Protein AF-0000000084531678 (afdb_homodimer)

Organism: Streptomyces rubellomurinus (strain ATCC 31215) (NCBI:txid359131)

Nearest PDB structures (foldseek):
  2qe9-assembly1_B  TM=6.068E-01  e=5.370E-01  Bacillus subtilis
  3gor-assembly2_D  TM=6.620E-01  e=1.253E+00  Geobacillus stearothermophilus
  2rd9-assembly1_A  TM=4.448E-01  e=2.082E-01  Halalkalibacterium halodurans C-125
  5wk0-assembly1_A-2  TM=5.659E-01  e=2.279E+00  Staphylococcus sp. HMSC055H04
  2qe9-assembly1_B  TM=6.061E-01  e=5.201E-01  Bacillus subtilis

Solvent-accessible surface area (backbone atoms only — not comparable to full-atom values): 22440 Å² total; per-residue (Å²): 110,55,69,40,55,50,34,30,54,55,51,49,53,48,46,48,57,54,52,63,33,68,51,47,53,76,38,33,88,36,73,34,66,46,85,95,29,31,35,32,19,47,50,16,44,46,43,41,52,57,53,50,53,58,51,39,70,73,44,78,74,59,84,51,55,68,46,57,66,68,55,50,59,74,66,40,74,62,70,89,48,58,74,82,35,67,65,47,44,49,49,46,52,48,4,37,59,60,25,66,78,33,53,69,53,39,37,50,53,48,51,52,48,51,57,53,44,59,60,52,50,57,74,50,62,54,71,40,52,32,56,62,90,88,52,69,90,48,22,24,28,38,35,52,46,34,45,53,33,40,35,50,45,56,55,47,39,38,36,51,20,58,45,50,74,47,78,56,73,80,68,56,69,70,41,42,52,55,36,51,47,51,33,49,54,41,14,27,72,75,61,33,60,66,43,46,48,22,34,27,45,31,62,93,67,30,58,97,63,48,44,42,93,109,54,70,40,55,51,33,29,54,54,50,50,52,50,46,48,55,54,52,61,34,68,52,48,54,74,38,33,87,36,73,33,67,46,87,94,28,32,35,31,19,46,51,16,43,47,42,42,50,56,54,49,54,59,51,40,70,73,44,79,74,61,82,50,56,68,49,55,65,69,55,49,60,74,67,40,73,62,69,90,46,57,74,82,35,68,66,47,45,49,49,46,52,48,4,36,60,61,25,66,77,34,53,68,52,39,38,49,53,46,51,52,48,51,58,53,43,59,60,53,51,56,74,50,62,54,71,41,51,33,55,62,89,89,52,72,90,49,23,25,28,38,35,51,47,34,46,53,31,38,36,49,43,56,57,46,41,40,36,51,21,57,44,50,73,46,78,55,73,80,67,56,70,71,39,44,51,54,35,51,47,52,33,49,55,41,14,28,73,73,60,33,61,67,43,46,48,23,34,27,46,32,61,94,68,30,58,97,63,50,43,40,94

pLDDT: mean 96.35, std 3.66, range [78.62, 98.94]

Sequence (426 aa):
MTRAQEDFLAVARTAEQLLRRPEVAAAWQRPSALAEFSVAGLAGHLAYQVLSVTQVLAGPVPEEETVPLLGHYQRSKWLGAPLDADINVRLREGGEEIAAEGPAALAEEFGAAIAELTGALAAQDGGRPVRLPFWGAWSLTLDDFLTTRTMELAVHSDDLAVSVDVPTPELPPEATDAVVGLLARLAVWRHGPVNVLRALSRAERAPGSIAAIMTRAQEDFLAVARTAEQLLRRPEVAAAWQRPSALAEFSVAGLAGHLAYQVLSVTQVLAGPVPEEETVPLLGHYQRSKWLGAPLDADINVRLREGGEEIAAEGPAALAEEFGAAIAELTGALAAQDGGRPVRLPFWGAWSLTLDDFLTTRTMELAVHSDDLAVSVDVPTPELPPEATDAVVGLLARLAVWRHGPVNVLRALSRAERAPGSIAAI

Secondary structure (DSSP, 8-state):
--HHHHHHHHHHHHHHHHHT-HHHHHTTTSB-SSTT-BHHHHHHHHHHHHHHHHHHHHSPPP-SPBPPHHHHHHH-SSTT--TTSHHHHHHHHHHHHHTTT-HHHHHHHHHHHHHHHHHHHHTS-TT-EE--TTS-S-BEEHHHHHHHHHHHHHHHHHHHHHHTT-PPPPPPHHHHHHHHHHHHHHHHHHH-HHHHHHHHH-GGG--S-----/--HHHHHHHHHHHHHHHHHT-HHHHHTTTSB-SSTT-BHHHHHHHHHHHHHHHHHHHHSPPP-SPBPPHHHHHHH-TTTT--TTSHHHHHHHHHHHHHTTT-HHHHHHHHHHHHHHHHHHHHTS-TT-EE--TTS-S-BEEHHHHHHHHHHHHHHHHHHHHHHTT-PPPPPPHHHHHHHHHHHHHHHHHHH-HHHHHHHHH-GGG--S-----

Foldseek 3Di:
DDLLLVQLLQLLVLLLVLLPDVLLQVQCQPCFLPPPAGSQLLNLLLLCLLVVLVVFLPDDQADFAADDLVVQVVQDPVFPDDCPDPVNVVSSVSSCVSSVVGSVVNSVVSVVSSVVSVVVVVPDDQQGWTDDPPGPRYTHRNSSSSLVSLLSSQVSLCRSCVRSVHDRGDRDPSNCCSNVVVQLVLLCVVPNPVLSVCVVPPVPPHDPDSGND/DDLLLVQLLQLLVLLLVLLPDVLLQVQCQPCFLPPPAGSQLLNLLLLCLLVVLVVFLPDDQDDFAADDLVVQVVQDPVFPDDCPPPVNVVSSVSSNVSSVVGSVVSSVVSVVSSVVSVVVVVPDDQQGWTDDPVGPRYTHRNSSSSLVSLLSSQVSLCRSCVRSVHDRGDRDPSNCCSNVVVQLVLLCVVVNPVLSVCVVPPVPPHDPDSGND

InterPro domains:
  IPR024344 Mycothiol-dependent maleylpyruvate isomerase, metal-binding domain [PF11716] (13-161)
  IPR034660 DinB/YfiT-like putative metalloenzymes [G3DSA:1.20.120.450] (2-165)
  IPR034660 DinB/YfiT-like putative metalloenzymes [SSF109854] (25-167)

Radius of gyration: 24.23 Å; Cα contacts (8 Å, |Δi|>4): 683; chains: 2; bounding box: 44×66×56 Å

Structure (mmCIF, N/CA/C/O backbone):
data_AF-0000000084531678-model_v1
#
loop_
_entity.id
_entity.type
_entity.pdbx_description
1 polymer 'Mycothiol-dependent maleylpyruvate isomerase metal-binding domain-containing protein'
#
loop_
_atom_site.group_PDB
_atom_site.id
_atom_site.type_symbol
_atom_site.label_atom_id
_atom_site.label_alt_id
_atom_site.label_comp_id
_atom_site.label_asym_id
_atom_site.label_entity_id
_atom_site.label_seq_id
_atom_site.pdbx_PDB_ins_code
_atom_site.Cartn_x
_atom_site.Cartn_y
_atom_site.Cartn_z
_atom_site.occupancy
_atom_site.B_iso_or_equiv
_atom_site.auth_seq_id
_atom_site.auth_comp_id
_atom_site.auth_asym_id
_atom_site.auth_atom_id
_atom_site.pdbx_PDB_model_num
ATOM 1 N N . MET A 1 1 ? -20.141 15.477 -0.142 1 93.69 1 MET A N 1
ATOM 2 C CA . MET A 1 1 ? -18.688 15.547 0.002 1 93.69 1 MET A CA 1
ATOM 3 C C . MET A 1 1 ? -18.016 14.336 -0.643 1 93.69 1 MET A C 1
ATOM 5 O O . MET A 1 1 ? -18.578 13.242 -0.645 1 93.69 1 MET A O 1
ATOM 9 N N . THR A 1 2 ? -16.875 14.625 -1.235 1 96.69 2 THR A N 1
ATOM 10 C CA . THR A 1 2 ? -16.094 13.539 -1.79 1 96.69 2 THR A CA 1
ATOM 11 C C . THR A 1 2 ? -15.469 12.695 -0.675 1 96.69 2 THR A C 1
ATOM 13 O O . THR A 1 2 ? -15.477 13.094 0.489 1 96.69 2 THR A O 1
ATOM 16 N N . ARG A 1 3 ? -14.992 11.492 -0.963 1 96.69 3 ARG A N 1
ATOM 17 C CA . ARG A 1 3 ? -14.312 10.633 0.002 1 96.69 3 ARG A CA 1
ATOM 18 C C . ARG A 1 3 ? -13.078 11.312 0.574 1 96.69 3 ARG A C 1
ATOM 20 O O . ARG A 1 3 ? -12.797 11.203 1.77 1 96.69 3 ARG A O 1
ATOM 27 N N . ALA A 1 4 ? -12.305 12.016 -0.257 1 98.31 4 ALA A N 1
ATOM 28 C CA . ALA A 1 4 ? -11.109 12.719 0.194 1 98.31 4 ALA A CA 1
ATOM 29 C C . ALA A 1 4 ? -11.453 13.781 1.231 1 98.31 4 ALA A C 1
ATOM 31 O O . ALA A 1 4 ? -10.734 13.945 2.225 1 98.31 4 ALA A O 1
ATOM 32 N N . GLN A 1 5 ? -12.539 14.461 0.984 1 98.56 5 GLN A N 1
ATOM 33 C CA . GLN A 1 5 ? -12.992 15.5 1.905 1 98.56 5 GLN A CA 1
ATOM 34 C C . GLN A 1 5 ? -13.43 14.898 3.238 1 98.56 5 GLN A C 1
ATOM 36 O O . GLN A 1 5 ? -13.07 15.406 4.301 1 98.56 5 GLN A O 1
ATOM 41 N N . GLU A 1 6 ? -14.133 13.805 3.15 1 98 6 GLU A N 1
ATOM 42 C CA . GLU A 1 6 ? -14.594 13.117 4.352 1 98 6 GLU A CA 1
ATOM 43 C C . GLU A 1 6 ? -13.43 12.562 5.16 1 98 6 GLU A C 1
ATOM 45 O O . GLU A 1 6 ? -13.391 12.695 6.383 1 98 6 GLU A O 1
ATOM 50 N N . ASP A 1 7 ? -12.5 11.945 4.473 1 98.5 7 ASP A N 1
ATOM 51 C CA . ASP A 1 7 ? -11.32 11.383 5.129 1 98.5 7 ASP A CA 1
ATOM 52 C C . ASP A 1 7 ? -10.516 12.469 5.836 1 98.5 7 ASP A C 1
ATOM 54 O O . ASP A 1 7 ? -10.07 12.281 6.973 1 98.5 7 ASP A O 1
ATOM 58 N N . PHE A 1 8 ? -10.328 13.555 5.141 1 98.81 8 PHE A N 1
ATOM 59 C CA . PHE A 1 8 ? -9.555 14.664 5.688 1 98.81 8 PHE A CA 1
ATOM 60 C C . PHE A 1 8 ? -10.172 15.18 6.98 1 98.81 8 PHE A C 1
ATOM 62 O O . PHE A 1 8 ? -9.492 15.305 7.996 1 98.81 8 PHE A O 1
ATOM 69 N N . LEU A 1 9 ? -11.469 15.406 6.953 1 98.69 9 LEU A N 1
ATOM 70 C CA . LEU A 1 9 ? -12.148 15.945 8.125 1 98.69 9 LEU A CA 1
ATOM 71 C C . LEU A 1 9 ? -12.133 14.945 9.273 1 98.69 9 LEU A C 1
ATOM 73 O O . LEU A 1 9 ? -11.938 15.328 10.43 1 98.69 9 LEU A O 1
ATOM 77 N N . ALA A 1 10 ? -12.312 13.703 8.969 1 98.38 10 ALA A N 1
ATOM 78 C CA . ALA A 1 10 ? -12.305 12.672 10.008 1 98.38 10 ALA A CA 1
ATOM 79 C C . ALA A 1 10 ? -10.945 12.594 10.688 1 98.38 10 ALA A C 1
ATOM 81 O O . ALA A 1 10 ? -10.859 12.531 11.914 1 98.38 10 ALA A O 1
ATOM 82 N N . VAL A 1 11 ? -9.875 12.609 9.922 1 98.69 11 VAL A N 1
ATOM 83 C CA . VAL A 1 11 ? -8.531 12.5 10.469 1 98.69 11 VAL A CA 1
ATOM 84 C C . VAL A 1 11 ? -8.172 13.789 11.211 1 98.69 11 VAL A C 1
ATOM 86 O O . VAL A 1 11 ? -7.504 13.742 12.25 1 98.69 11 VAL A O 1
ATOM 89 N N . ALA A 1 12 ? -8.602 14.922 10.68 1 98.81 12 ALA A N 1
ATOM 90 C CA . ALA A 1 12 ? -8.375 16.203 11.359 1 98.81 12 ALA A CA 1
ATOM 91 C C . ALA A 1 12 ? -8.992 16.188 12.758 1 98.81 12 ALA A C 1
ATOM 93 O O . ALA A 1 12 ? -8.398 16.688 13.711 1 98.81 12 ALA A O 1
ATOM 94 N N . ARG A 1 13 ? -10.156 15.641 12.891 1 98.19 13 ARG A N 1
ATOM 95 C CA . ARG A 1 13 ? -10.836 15.594 14.188 1 98.19 13 ARG A CA 1
ATOM 96 C C . ARG A 1 13 ? -10.07 14.719 15.172 1 98.19 13 ARG A C 1
ATOM 98 O O . ARG A 1 13 ? -10 15.031 16.359 1 98.19 13 ARG A O 1
ATOM 105 N N . THR A 1 14 ? -9.523 13.617 14.695 1 98.06 14 THR A N 1
ATOM 106 C CA . THR A 1 14 ? -8.703 12.781 15.555 1 98.06 14 THR A CA 1
ATOM 107 C C . THR A 1 14 ? -7.441 13.531 15.992 1 98.06 14 THR A C 1
ATOM 109 O O . THR A 1 14 ? -7.016 13.422 17.141 1 98.06 14 THR A O 1
ATOM 112 N N . ALA A 1 15 ? -6.859 14.281 15.086 1 98.56 15 ALA A N 1
ATOM 113 C CA . ALA A 1 15 ? -5.68 15.086 15.406 1 98.56 15 ALA A CA 1
ATOM 114 C C . ALA A 1 15 ? -6.008 16.172 16.422 1 98.56 15 ALA A C 1
ATOM 116 O O . ALA A 1 15 ? -5.188 16.5 17.281 1 98.56 15 ALA A O 1
ATOM 117 N N . GLU A 1 16 ? -7.211 16.719 16.297 1 98.5 16 GLU A N 1
ATOM 118 C CA . GLU A 1 16 ? -7.641 17.734 17.25 1 98.5 16 GLU A CA 1
ATOM 119 C C . GLU A 1 16 ? -7.652 17.188 18.672 1 98.5 16 GLU A C 1
ATOM 121 O O . GLU A 1 16 ? -7.176 17.844 19.594 1 98.5 16 GLU A O 1
ATOM 126 N N . GLN A 1 17 ? -8.203 16.031 18.781 1 98.31 17 GLN A N 1
ATOM 127 C CA . GLN A 1 17 ? -8.25 15.391 20.094 1 98.31 17 GLN A CA 1
ATOM 128 C C . GLN A 1 17 ? -6.852 15.188 20.656 1 98.31 17 GLN A C 1
ATOM 130 O O . GLN A 1 17 ? -6.621 15.383 21.844 1 98.31 17 GLN A O 1
ATOM 135 N N . LEU A 1 18 ? -5.957 14.82 19.828 1 98.69 18 LEU A N 1
ATOM 136 C CA . LEU A 1 18 ? -4.57 14.617 20.234 1 98.69 18 LEU A CA 1
ATOM 137 C C . LEU A 1 18 ? -3.945 15.93 20.703 1 98.69 18 LEU A C 1
ATOM 139 O O . LEU A 1 18 ? -3.287 15.969 21.734 1 98.69 18 LEU A O 1
ATOM 143 N N . LEU A 1 19 ? -4.168 17.031 19.969 1 98.69 19 LEU A N 1
ATOM 144 C CA . LEU A 1 19 ? -3.609 18.344 20.297 1 98.69 19 LEU A CA 1
ATOM 145 C C . LEU A 1 19 ? -4.109 18.812 21.656 1 98.69 19 LEU A C 1
ATOM 147 O O . LEU A 1 19 ? -3.41 19.547 22.359 1 98.69 19 LEU A O 1
ATOM 151 N N . ARG A 1 20 ? -5.262 18.328 22.047 1 98.5 20 ARG A N 1
ATOM 152 C CA . ARG A 1 20 ? -5.902 18.812 23.266 1 98.5 20 ARG A CA 1
ATOM 153 C C . ARG A 1 20 ? -5.492 17.969 24.469 1 98.5 20 ARG A C 1
ATOM 155 O O . ARG A 1 20 ? -5.863 18.266 25.609 1 98.5 20 ARG A O 1
ATOM 162 N N . ARG A 1 21 ? -4.758 16.906 24.234 1 98.44 21 ARG A N 1
ATOM 163 C CA . ARG A 1 21 ? -4.332 16.047 25.328 1 98.44 21 ARG A CA 1
ATOM 164 C C . ARG A 1 21 ? -3.445 16.828 26.312 1 98.44 21 ARG A C 1
ATOM 166 O O . ARG A 1 21 ? -2.555 17.562 25.891 1 98.44 21 ARG A O 1
ATOM 173 N N . PRO A 1 22 ? -3.635 16.609 27.656 1 98.56 22 PRO A N 1
ATOM 174 C CA . PRO A 1 22 ? -2.807 17.312 28.656 1 98.56 22 PRO A CA 1
ATOM 175 C C . PRO A 1 22 ? -1.33 16.938 28.547 1 98.56 22 PRO A C 1
ATOM 177 O O . PRO A 1 22 ? -0.46 17.75 28.859 1 98.56 22 PRO A O 1
ATOM 180 N N . GLU A 1 23 ? -1.035 15.727 28.047 1 98.81 23 GLU A N 1
ATOM 181 C CA . GLU A 1 23 ? 0.342 15.273 27.891 1 98.81 23 GLU A CA 1
ATOM 182 C C . GLU A 1 23 ? 1.092 16.125 26.875 1 98.81 23 GLU A C 1
ATOM 184 O O . GLU A 1 23 ? 2.293 16.359 27.016 1 98.81 23 GLU A O 1
ATOM 189 N N . VAL A 1 24 ? 0.383 16.594 25.828 1 98.88 24 VAL A N 1
ATOM 190 C CA . VAL A 1 24 ? 0.998 17.453 24.812 1 98.88 24 VAL A CA 1
ATOM 191 C C . VAL A 1 24 ? 1.382 18.797 25.422 1 98.88 24 VAL A C 1
ATOM 193 O O . VAL A 1 24 ? 2.514 19.25 25.266 1 98.88 24 VAL A O 1
ATOM 196 N N . ALA A 1 25 ? 0.494 19.391 26.172 1 98.75 25 ALA A N 1
ATOM 197 C CA . ALA A 1 25 ? 0.765 20.672 26.828 1 98.75 25 ALA A CA 1
ATOM 198 C C . ALA A 1 25 ? 1.923 20.547 27.812 1 98.75 25 ALA A C 1
ATOM 200 O O . ALA A 1 25 ? 2.785 21.422 27.875 1 98.75 25 ALA A O 1
ATOM 201 N N . ALA A 1 26 ? 1.95 19.453 28.562 1 98.75 26 ALA A N 1
ATOM 202 C CA . ALA A 1 26 ? 2.955 19.25 29.594 1 98.75 26 ALA A CA 1
ATOM 203 C C . ALA A 1 26 ? 4.348 19.109 29 1 98.75 26 ALA A C 1
ATOM 205 O O . ALA A 1 26 ? 5.344 19.484 29.625 1 98.75 26 ALA A O 1
ATOM 206 N N . ALA A 1 27 ? 4.398 18.688 27.719 1 98.75 27 ALA A N 1
ATOM 207 C CA . ALA A 1 27 ? 5.688 18.406 27.094 1 98.75 27 ALA A CA 1
ATOM 208 C C . ALA A 1 27 ? 6.043 19.5 26.078 1 98.75 27 ALA A C 1
ATOM 210 O O . ALA A 1 27 ? 6.969 19.328 25.281 1 98.75 27 ALA A O 1
ATOM 211 N N . TRP A 1 28 ? 5.402 20.594 26.109 1 98.56 28 TRP A N 1
ATOM 212 C CA . TRP A 1 28 ? 5.348 21.594 25.062 1 98.56 28 TRP A CA 1
ATOM 213 C C . TRP A 1 28 ? 6.746 22.047 24.656 1 98.56 28 TRP A C 1
ATOM 215 O O . TRP A 1 28 ? 7.039 22.203 23.469 1 98.56 28 TRP A O 1
ATOM 225 N N . GLN A 1 29 ? 7.723 22.156 25.562 1 97.94 29 GLN A N 1
ATOM 226 C CA . GLN A 1 29 ? 9.039 22.719 25.266 1 97.94 29 GLN A CA 1
ATOM 227 C C . GLN A 1 29 ? 10.086 21.609 25.125 1 97.94 29 GLN A C 1
ATOM 229 O O . GLN A 1 29 ? 11.266 21.906 24.891 1 97.94 29 GLN A O 1
ATOM 234 N N . ARG A 1 30 ? 9.656 20.406 25.25 1 98.44 30 ARG A N 1
ATOM 235 C CA . ARG A 1 30 ? 10.578 19.266 25.156 1 98.44 30 ARG A CA 1
ATOM 236 C C . ARG A 1 30 ? 10.836 18.875 23.703 1 98.44 30 ARG A C 1
ATOM 238 O O . ARG A 1 30 ? 10.047 19.203 22.828 1 98.44 30 ARG A O 1
ATOM 245 N N . PRO A 1 31 ? 11.961 18.172 23.469 1 98.19 31 PRO A N 1
ATOM 246 C CA . PRO A 1 31 ? 12.156 17.594 22.141 1 98.19 31 PRO A CA 1
ATOM 247 C C . PRO A 1 31 ? 11.102 16.547 21.781 1 98.19 31 PRO A C 1
ATOM 249 O O . PRO A 1 31 ? 10.57 15.875 22.672 1 98.19 31 PRO A O 1
ATOM 252 N N . SER A 1 32 ? 10.781 16.391 20.531 1 98.38 32 SER A N 1
ATOM 253 C CA . SER A 1 32 ? 9.812 15.391 20.078 1 98.38 32 SER A CA 1
ATOM 254 C C . SER A 1 32 ? 10.516 14.164 19.516 1 98.38 32 SER A C 1
ATOM 256 O O . SER A 1 32 ? 11.75 14.094 19.5 1 98.38 32 SER A O 1
ATOM 258 N N . ALA A 1 33 ? 9.695 13.234 19.094 1 97.25 33 ALA A N 1
ATOM 259 C CA . ALA A 1 33 ? 10.188 12.008 18.469 1 97.25 33 ALA A CA 1
ATOM 260 C C . ALA A 1 33 ? 10.617 12.273 17.016 1 97.25 33 ALA A C 1
ATOM 262 O O . ALA A 1 33 ? 11.281 11.438 16.406 1 97.25 33 ALA A O 1
ATOM 263 N N . LEU A 1 34 ? 10.133 13.328 16.391 1 96.31 34 LEU A N 1
ATOM 264 C CA . LEU A 1 34 ? 10.625 13.758 15.086 1 96.31 34 LEU A CA 1
ATOM 265 C C . LEU A 1 34 ? 11.875 14.617 15.234 1 96.31 34 LEU A C 1
ATOM 267 O O . LEU A 1 34 ? 11.828 15.695 15.82 1 96.31 34 LEU A O 1
ATOM 271 N N . ALA A 1 35 ? 12.969 14.094 14.695 1 92.75 35 ALA A N 1
ATOM 272 C CA . ALA A 1 35 ? 14.281 14.703 14.891 1 92.75 35 ALA A CA 1
ATOM 273 C C . ALA A 1 35 ? 14.234 16.203 14.602 1 92.75 35 ALA A C 1
ATOM 275 O O 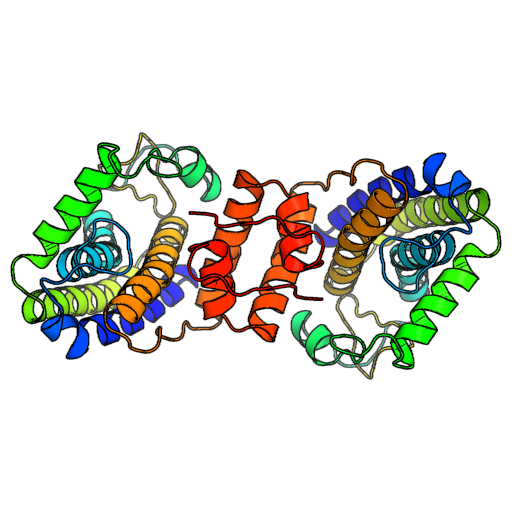. ALA A 1 35 ? 13.672 16.625 13.586 1 92.75 35 ALA A O 1
ATOM 276 N N . GLU A 1 36 ? 14.742 17 15.539 1 94.62 36 GLU A N 1
ATOM 277 C CA . GLU A 1 36 ? 14.977 18.438 15.445 1 94.62 36 GLU A CA 1
ATOM 278 C C . GLU A 1 36 ? 13.688 19.219 15.68 1 94.62 36 GLU A C 1
ATOM 280 O O . GLU A 1 36 ? 13.695 20.453 15.68 1 94.62 36 GLU A O 1
ATOM 285 N N . PHE A 1 37 ? 12.586 18.562 15.914 1 96.81 37 PHE A N 1
ATOM 286 C CA . PHE A 1 37 ? 11.336 19.234 16.281 1 96.81 37 PHE A CA 1
ATOM 287 C C . PHE A 1 37 ? 11.141 19.234 17.797 1 96.81 37 PHE A C 1
ATOM 289 O O . PHE A 1 37 ? 11.414 18.234 18.453 1 96.81 37 PHE A O 1
ATOM 296 N N . SER A 1 38 ? 10.742 20.359 18.297 1 98.19 38 SER A N 1
ATOM 297 C CA . SER A 1 38 ? 10.117 20.328 19.609 1 98.19 38 SER A CA 1
ATOM 298 C C . SER A 1 38 ? 8.688 19.812 19.547 1 98.19 38 SER A C 1
ATOM 300 O O . SER A 1 38 ? 8.117 19.703 18.453 1 98.19 38 SER A O 1
ATOM 302 N N . VAL A 1 39 ? 8.141 19.438 20.672 1 98.88 39 VAL A N 1
ATOM 303 C CA . VAL A 1 39 ? 6.73 19.062 20.719 1 98.88 39 VAL A CA 1
ATOM 304 C C . VAL A 1 39 ? 5.863 20.203 20.219 1 98.88 39 VAL A C 1
ATOM 306 O O . VAL A 1 39 ? 4.934 20 19.438 1 98.88 39 VAL A O 1
ATOM 309 N N . ALA A 1 40 ? 6.219 21.453 20.578 1 98.81 40 ALA A N 1
ATOM 310 C CA . ALA A 1 40 ? 5.5 22.641 20.109 1 98.81 40 ALA A CA 1
ATOM 311 C C . ALA A 1 40 ? 5.602 22.781 18.594 1 98.81 40 ALA A C 1
ATOM 313 O O . ALA A 1 40 ? 4.59 22.953 17.906 1 98.81 40 ALA A O 1
ATOM 314 N N . GLY A 1 41 ? 6.785 22.688 18.109 1 98.69 41 GLY A N 1
ATOM 315 C CA . GLY A 1 41 ? 6.996 22.797 16.672 1 98.69 41 GLY A CA 1
ATOM 316 C C . GLY A 1 41 ? 6.27 21.734 15.883 1 98.69 41 GLY A C 1
ATOM 317 O O . GLY A 1 41 ? 5.703 22.016 14.82 1 98.69 41 GLY A O 1
ATOM 318 N N . LEU A 1 42 ? 6.289 20.484 16.375 1 98.81 42 LEU A N 1
ATOM 319 C CA . LEU A 1 42 ? 5.598 19.375 15.734 1 98.81 42 LEU A CA 1
ATOM 320 C C . LEU A 1 42 ? 4.086 19.578 15.773 1 98.81 42 LEU A C 1
ATOM 322 O O . LEU A 1 42 ? 3.391 19.297 14.797 1 98.81 42 LEU A O 1
ATOM 326 N N . ALA A 1 43 ? 3.578 20.078 16.906 1 98.94 43 ALA A N 1
ATOM 327 C CA . ALA A 1 43 ? 2.158 20.391 17.016 1 98.94 43 ALA A CA 1
ATOM 328 C C . ALA A 1 43 ? 1.754 21.484 16.031 1 98.94 43 ALA A C 1
ATOM 330 O O . ALA A 1 43 ? 0.696 21.391 15.406 1 98.94 43 ALA A O 1
ATOM 331 N N . GLY A 1 44 ? 2.578 22.5 15.945 1 98.88 44 GLY A N 1
ATOM 332 C CA . GLY A 1 44 ? 2.338 23.547 14.961 1 98.88 44 GLY A CA 1
ATOM 333 C C . GLY A 1 44 ? 2.338 23.031 13.539 1 98.88 44 GLY A C 1
ATOM 334 O O . GLY A 1 44 ? 1.488 23.422 12.734 1 98.88 44 GLY A O 1
ATOM 335 N N . HIS A 1 45 ? 3.326 22.172 13.242 1 98.56 45 HIS A N 1
ATOM 336 C CA . HIS A 1 45 ? 3.396 21.531 11.93 1 98.56 45 HIS A CA 1
ATOM 337 C C . HIS A 1 45 ? 2.145 20.703 11.648 1 98.56 45 HIS A C 1
ATOM 339 O O . HIS A 1 45 ? 1.615 20.734 10.531 1 98.56 45 HIS A O 1
ATOM 345 N N . LEU A 1 46 ? 1.699 19.984 12.609 1 98.81 46 LEU A N 1
ATOM 346 C CA . LEU A 1 46 ? 0.459 19.219 12.508 1 98.81 46 LEU A CA 1
ATOM 347 C C . LEU A 1 46 ? -0.723 20.141 12.227 1 98.81 46 LEU A C 1
ATOM 349 O O . LEU A 1 46 ? -1.537 19.875 11.344 1 98.81 46 LEU A O 1
ATOM 353 N N . ALA A 1 47 ? -0.808 21.219 12.938 1 98.88 47 ALA A N 1
ATOM 354 C CA . ALA A 1 47 ? -1.902 22.172 12.781 1 98.88 47 ALA A CA 1
ATOM 355 C C . ALA A 1 47 ? -1.892 22.797 11.391 1 98.88 47 ALA A C 1
ATOM 357 O O . ALA A 1 47 ? -2.949 23.047 10.805 1 98.88 47 ALA A O 1
ATOM 358 N N . TYR A 1 48 ? -0.72 23 10.898 1 98.5 48 TYR A N 1
ATOM 359 C CA . TYR A 1 48 ? -0.573 23.609 9.578 1 98.5 48 TYR A CA 1
ATOM 360 C C . TYR A 1 48 ? -1.288 22.781 8.516 1 98.5 48 TYR A C 1
ATOM 362 O O . TYR A 1 48 ? -1.792 23.328 7.531 1 98.5 48 TYR A O 1
ATOM 370 N N . GLN A 1 49 ? -1.418 21.469 8.672 1 98.62 49 GLN A N 1
ATOM 371 C CA . GLN A 1 49 ? -2.037 20.609 7.672 1 98.62 49 GLN A CA 1
ATOM 372 C C . GLN A 1 49 ? -3.52 20.922 7.504 1 98.62 49 GLN A C 1
ATOM 374 O O . GLN A 1 49 ? -4.109 20.656 6.457 1 98.62 49 GLN A O 1
ATOM 379 N N . VAL A 1 50 ? -4.148 21.484 8.492 1 98.88 50 VAL A N 1
ATOM 380 C CA . VAL A 1 50 ? -5.543 21.922 8.422 1 98.88 50 VAL A CA 1
ATOM 381 C C . VAL A 1 50 ? -5.613 23.391 8.047 1 98.88 50 VAL A C 1
ATOM 383 O O . VAL A 1 50 ? -6.406 23.781 7.191 1 98.88 50 VAL A O 1
ATOM 386 N N . LEU A 1 51 ? -4.715 24.25 8.656 1 98.44 51 LEU A N 1
ATOM 387 C CA . LEU A 1 51 ? -4.734 25.688 8.445 1 98.44 51 LEU A CA 1
ATOM 388 C C . LEU A 1 51 ? -4.406 26.031 6.992 1 98.44 51 LEU A C 1
ATOM 390 O O . LEU A 1 51 ? -4.941 27 6.441 1 98.44 51 LEU A O 1
ATOM 394 N N . SER A 1 52 ? -3.551 25.266 6.383 1 97.94 52 SER A N 1
ATOM 395 C CA . SER A 1 52 ? -3.178 25.484 4.988 1 97.94 52 SER A CA 1
ATOM 396 C C . SER A 1 52 ? -4.375 25.297 4.062 1 97.94 52 SER A C 1
ATOM 398 O O . SER A 1 52 ? -4.457 25.953 3.014 1 97.94 52 SER A O 1
ATOM 400 N N . VAL A 1 53 ? -5.336 24.391 4.391 1 98.56 53 VAL A N 1
ATOM 401 C CA . VAL A 1 53 ? -6.52 24.156 3.568 1 98.56 53 VAL A CA 1
ATOM 402 C C . VAL A 1 53 ? -7.402 25.406 3.576 1 98.56 53 VAL A C 1
ATOM 404 O O . VAL A 1 53 ? -7.918 25.812 2.533 1 98.56 53 VAL A O 1
ATOM 407 N N . THR A 1 54 ? -7.598 26.016 4.809 1 97.56 54 THR A N 1
ATOM 408 C CA . THR A 1 54 ? -8.336 27.266 4.895 1 97.56 54 THR A CA 1
ATOM 409 C C . THR A 1 54 ? -7.711 28.328 3.992 1 97.56 54 THR A C 1
ATOM 411 O O . THR A 1 54 ? -8.422 29.047 3.287 1 97.56 54 THR A O 1
ATOM 414 N N . GLN A 1 55 ? -6.375 28.391 3.979 1 95.69 55 GLN A N 1
ATOM 415 C CA . GLN A 1 55 ? -5.629 29.375 3.207 1 95.69 55 GLN A CA 1
ATOM 416 C C . GLN A 1 55 ? -5.844 29.172 1.709 1 95.69 55 GLN A C 1
ATOM 418 O O . GLN A 1 55 ? -6.098 30.141 0.981 1 95.69 55 GLN A O 1
ATOM 423 N N . VAL A 1 56 ? -5.746 27.938 1.24 1 96.06 56 VAL A N 1
ATOM 424 C CA . VAL A 1 56 ? -5.812 27.703 -0.198 1 96.06 56 VAL A CA 1
ATOM 425 C C . VAL A 1 56 ? -7.238 27.938 -0.695 1 96.06 56 VAL A C 1
ATOM 427 O O . VAL A 1 56 ? -7.445 28.391 -1.819 1 96.06 56 VAL A O 1
ATOM 430 N N . LEU A 1 57 ? -8.266 27.609 0.134 1 96.62 57 LEU A N 1
ATOM 431 C CA . LEU A 1 57 ? -9.656 27.781 -0.271 1 96.62 57 LEU A CA 1
ATOM 432 C C . LEU A 1 57 ? -10.008 29.266 -0.348 1 96.62 57 LEU A C 1
ATOM 434 O O . LEU A 1 57 ? -10.883 29.672 -1.126 1 96.62 57 LEU A O 1
ATOM 438 N N . ALA A 1 58 ? -9.375 30.078 0.48 1 94.38 58 ALA A N 1
ATOM 439 C CA . ALA A 1 58 ? -9.633 31.516 0.52 1 94.38 58 ALA A CA 1
ATOM 440 C C . ALA A 1 58 ? -8.914 32.25 -0.613 1 94.38 58 ALA A C 1
ATOM 442 O O . ALA A 1 58 ? -9.234 33.375 -0.933 1 94.38 58 ALA A O 1
ATOM 443 N N . GLY A 1 59 ? -7.859 31.578 -1.15 1 92.12 59 GLY A N 1
ATOM 444 C CA . GLY A 1 59 ? -7.051 32.188 -2.188 1 92.12 59 GLY A CA 1
ATOM 445 C C . GLY A 1 59 ? -7.625 32 -3.58 1 92.12 59 GLY A C 1
ATOM 446 O O . GLY A 1 59 ? -8.625 31.297 -3.76 1 92.12 59 GLY A O 1
ATOM 447 N N . PRO A 1 60 ? -7.059 32.719 -4.523 1 93.25 60 PRO A N 1
ATOM 448 C CA . PRO A 1 60 ? -7.5 32.562 -5.914 1 93.25 60 PRO A CA 1
ATOM 449 C C . PRO A 1 60 ? -7.25 31.156 -6.465 1 93.25 60 PRO A C 1
ATOM 451 O O . PRO A 1 60 ? -6.371 30.453 -5.977 1 93.25 60 PRO A O 1
ATOM 454 N N . VAL A 1 61 ? -8.016 30.766 -7.512 1 95.62 61 VAL A N 1
ATOM 455 C CA . VAL A 1 61 ? -7.797 29.5 -8.195 1 95.62 61 VAL A CA 1
ATOM 456 C C . VAL A 1 61 ? -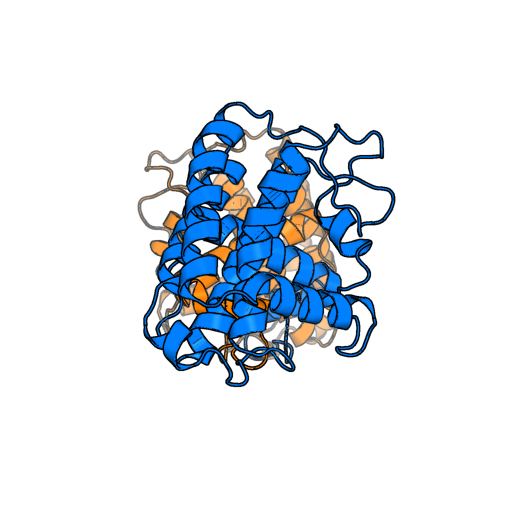6.535 29.594 -9.055 1 95.62 61 VAL A C 1
ATOM 458 O O . VAL A 1 61 ? -6.438 30.453 -9.938 1 95.62 61 VAL A O 1
ATOM 461 N N . PRO A 1 62 ? -5.66 28.75 -8.773 1 96.38 62 PRO A N 1
ATOM 462 C CA . PRO A 1 62 ? -4.418 28.812 -9.547 1 96.38 62 PRO A CA 1
ATOM 463 C C . PRO A 1 62 ? -4.617 28.453 -11.023 1 96.38 62 PRO A C 1
ATOM 465 O O . PRO A 1 62 ? -5.574 27.766 -11.367 1 96.38 62 PRO A O 1
ATOM 468 N N . GLU A 1 63 ? -3.688 28.906 -11.859 1 95.5 63 GLU A N 1
ATOM 469 C CA . GLU A 1 63 ? -3.779 28.688 -13.305 1 95.5 63 GLU A CA 1
ATOM 470 C C . GLU A 1 63 ? -2.711 27.719 -13.789 1 95.5 63 GLU A C 1
ATOM 472 O O . GLU A 1 63 ? -2.721 27.297 -14.953 1 95.5 63 GLU A O 1
ATOM 477 N N . GLU A 1 64 ? -1.866 27.344 -12.898 1 96.38 64 GLU A N 1
ATOM 478 C CA . GLU A 1 64 ? -0.793 26.422 -13.266 1 96.38 64 GLU A CA 1
ATOM 479 C C . GLU A 1 64 ? -1.346 25.047 -13.609 1 96.38 64 GLU A C 1
ATOM 481 O O . GLU A 1 64 ? -2.494 24.734 -13.289 1 96.38 64 GLU A O 1
ATOM 486 N N . GLU A 1 65 ? -0.554 24.297 -14.25 1 97.31 65 GLU A N 1
ATOM 487 C CA . GLU A 1 65 ? -0.919 22.922 -14.602 1 97.31 65 GLU A CA 1
ATOM 488 C C . GLU A 1 65 ? -1.266 22.109 -13.359 1 97.31 65 GLU A C 1
ATOM 490 O O . GLU A 1 65 ? -0.583 22.203 -12.336 1 97.31 65 GLU A O 1
ATOM 495 N N . THR A 1 66 ? -2.373 21.359 -13.414 1 98.25 66 THR A N 1
ATOM 496 C CA . THR A 1 66 ? -2.705 20.391 -12.375 1 98.25 66 THR A CA 1
ATOM 497 C C . THR A 1 66 ? -2.029 19.062 -12.641 1 98.25 66 THR A C 1
ATOM 499 O O . THR A 1 66 ? -2.238 18.453 -13.695 1 98.25 66 THR A O 1
ATOM 502 N N . VAL A 1 67 ? -1.169 18.609 -11.758 1 98.12 67 VAL A N 1
ATOM 503 C CA . VAL A 1 67 ? -0.43 17.359 -11.953 1 98.12 67 VAL A CA 1
ATOM 504 C C . VAL A 1 67 ? -1.034 16.266 -11.086 1 98.12 67 VAL A C 1
ATOM 506 O O . VAL A 1 67 ? -1.738 16.547 -10.109 1 98.12 67 VAL A O 1
ATOM 509 N N . PRO A 1 68 ? -0.752 14.977 -11.453 1 97.5 68 PRO A N 1
ATOM 510 C CA . PRO A 1 68 ? -1.195 13.883 -10.578 1 97.5 68 PRO A CA 1
ATOM 511 C C . PRO A 1 68 ? -0.48 13.875 -9.234 1 97.5 68 PRO A C 1
ATOM 513 O O . PRO A 1 68 ? 0.596 14.469 -9.094 1 97.5 68 PRO A O 1
ATOM 516 N N . LEU A 1 69 ? -1.054 13.258 -8.328 1 97.25 69 LEU A N 1
ATOM 517 C CA . LEU A 1 69 ? -0.589 13.211 -6.949 1 97.25 69 LEU A CA 1
ATOM 518 C C . LEU A 1 69 ? 0.863 12.75 -6.879 1 97.25 69 LEU A C 1
ATOM 520 O O . LEU A 1 69 ? 1.689 13.383 -6.223 1 97.25 69 LEU A O 1
ATOM 524 N N . LEU A 1 70 ? 1.224 11.633 -7.551 1 95.25 70 LEU A N 1
ATOM 525 C CA . LEU A 1 70 ? 2.598 11.148 -7.543 1 95.25 70 LEU A CA 1
ATOM 526 C C . LEU A 1 70 ? 3.537 12.164 -8.188 1 95.25 70 LEU A C 1
ATOM 528 O O . LEU A 1 70 ? 4.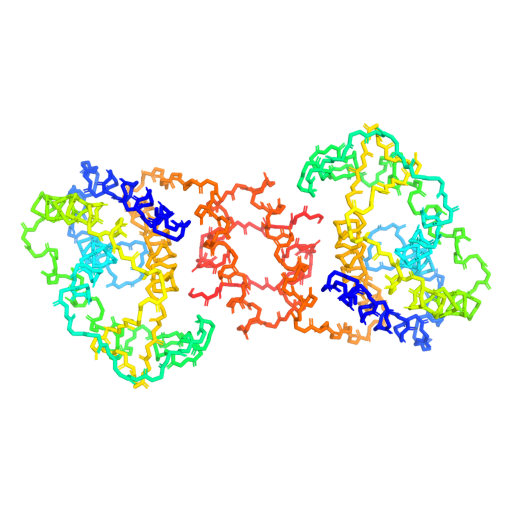672 12.336 -7.738 1 95.25 70 LEU A O 1
ATOM 532 N N . GLY A 1 71 ? 3.064 12.836 -9.273 1 95.81 71 GLY A N 1
ATOM 533 C CA . GLY A 1 71 ? 3.85 13.875 -9.914 1 95.81 71 GLY A CA 1
ATOM 534 C C . GLY A 1 71 ? 4.227 15.008 -8.977 1 95.81 71 GLY A C 1
ATOM 535 O O . GLY A 1 71 ? 5.324 15.555 -9.062 1 95.81 71 GLY A O 1
ATOM 536 N N . HIS A 1 72 ? 3.314 15.336 -8.086 1 96.69 72 HIS A N 1
ATOM 537 C CA . HIS A 1 72 ? 3.572 16.344 -7.066 1 96.69 72 HIS A CA 1
ATOM 538 C C . HIS A 1 72 ? 4.738 15.938 -6.172 1 96.69 72 HIS A C 1
ATOM 540 O O . HIS A 1 72 ? 5.66 16.719 -5.949 1 96.69 72 HIS A O 1
ATOM 546 N N . TYR A 1 73 ? 4.715 14.68 -5.695 1 96.12 73 TYR A N 1
ATOM 547 C CA . TYR A 1 73 ? 5.77 14.203 -4.805 1 96.12 73 TYR A CA 1
ATOM 548 C C . TYR A 1 73 ? 7.098 14.086 -5.543 1 96.12 73 TYR A C 1
ATOM 550 O O . TYR A 1 73 ? 8.156 14.367 -4.973 1 96.12 73 TYR A O 1
ATOM 558 N N . GLN A 1 74 ? 7.055 13.75 -6.805 1 93.81 74 GLN A N 1
ATOM 559 C CA . GLN A 1 74 ? 8.266 13.617 -7.613 1 93.81 74 GLN A CA 1
ATOM 560 C C . GLN A 1 74 ? 8.922 14.977 -7.844 1 93.81 74 GLN A C 1
ATOM 562 O O . GLN A 1 74 ? 10.133 15.055 -8.047 1 93.81 74 GLN A O 1
ATOM 567 N N . ARG A 1 75 ? 8.125 16 -7.691 1 93 75 ARG A N 1
ATOM 568 C CA . ARG A 1 75 ? 8.617 17.359 -7.949 1 93 75 ARG A CA 1
ATOM 569 C C . ARG A 1 75 ? 9 18.062 -6.648 1 93 75 ARG A C 1
ATOM 571 O O . ARG A 1 75 ? 9.656 19.094 -6.672 1 93 75 ARG A O 1
ATOM 578 N N . SER A 1 76 ? 8.578 17.516 -5.543 1 89.69 76 SER A N 1
ATOM 579 C CA . SER A 1 76 ? 8.734 18.172 -4.246 1 89.69 76 SER A CA 1
ATOM 580 C C . SER A 1 76 ? 10.188 18.109 -3.773 1 89.69 76 SER A C 1
ATOM 582 O O . SER A 1 76 ? 10.773 17.031 -3.693 1 89.69 76 SER A O 1
ATOM 584 N N . LYS A 1 77 ? 10.742 19.172 -3.277 1 81.75 77 LYS A N 1
ATOM 585 C CA . LYS A 1 77 ? 12.148 19.328 -2.916 1 81.75 77 LYS A CA 1
ATOM 586 C C . LYS A 1 77 ? 12.422 18.797 -1.512 1 81.75 77 LYS A C 1
ATOM 588 O O . LYS A 1 77 ? 13.562 18.484 -1.169 1 81.75 77 LYS A O 1
ATOM 593 N N . TRP A 1 78 ? 11.375 18.734 -0.781 1 81 78 TRP A N 1
ATOM 594 C CA . TRP A 1 78 ? 11.586 18.328 0.605 1 81 78 TRP A CA 1
ATOM 595 C C . TRP A 1 78 ? 11.812 16.828 0.705 1 81 78 TRP A C 1
ATOM 597 O O . TRP A 1 78 ? 12.438 16.344 1.652 1 81 78 TRP A O 1
ATOM 607 N N . LEU A 1 79 ? 11.25 16.047 -0.149 1 80.5 79 LEU A N 1
ATOM 608 C CA . LEU A 1 79 ? 11.344 14.586 -0.083 1 80.5 79 LEU A CA 1
ATOM 609 C C . LEU A 1 79 ? 12.766 14.125 -0.398 1 80.5 79 LEU A C 1
ATOM 611 O O . LEU A 1 79 ? 13.281 14.375 -1.49 1 80.5 79 LEU A O 1
ATOM 615 N N . GLY A 1 80 ? 13.367 13.547 0.646 1 78.62 80 GLY A N 1
ATOM 616 C CA . GLY A 1 80 ? 14.727 13.055 0.483 1 78.62 80 GLY A CA 1
ATOM 617 C C . GLY A 1 80 ? 15.781 14.078 0.847 1 78.62 80 GLY A C 1
ATOM 618 O O . GLY A 1 80 ? 16.969 13.773 0.841 1 78.62 80 GLY A O 1
ATOM 619 N N . ALA A 1 81 ? 15.273 15.273 1.173 1 85.5 81 ALA A N 1
ATOM 620 C CA . ALA A 1 81 ? 16.219 16.328 1.551 1 85.5 81 ALA A CA 1
ATOM 621 C C . ALA A 1 81 ? 16.766 16.094 2.959 1 85.5 81 ALA A C 1
ATOM 623 O O . ALA A 1 81 ? 16.047 15.586 3.828 1 85.5 81 ALA A O 1
ATOM 624 N N . PRO A 1 82 ? 18.031 16.469 3.109 1 86.31 82 PRO A N 1
ATOM 625 C CA . PRO A 1 82 ? 18.578 16.359 4.465 1 86.31 82 PRO A CA 1
ATOM 626 C C . PRO A 1 82 ? 17.859 17.266 5.469 1 86.31 82 PRO A C 1
ATOM 628 O O . PRO A 1 82 ? 17.172 18.203 5.074 1 86.31 82 PRO A O 1
ATOM 631 N N . LEU A 1 83 ? 17.938 16.969 6.719 1 86.56 83 LEU A N 1
ATOM 632 C CA . LEU A 1 83 ? 17.234 17.672 7.789 1 86.56 83 LEU A CA 1
ATOM 633 C C . LEU A 1 83 ? 17.609 19.156 7.82 1 86.56 83 LEU A C 1
ATOM 635 O O . LEU A 1 83 ? 16.812 20 8.227 1 86.56 83 LEU A O 1
ATOM 639 N N . ASP A 1 84 ? 18.828 19.453 7.422 1 87.25 84 ASP A N 1
ATOM 640 C CA . ASP A 1 84 ? 19.297 20.828 7.535 1 87.25 84 ASP A CA 1
ATOM 641 C C . ASP A 1 84 ? 19.078 21.609 6.234 1 87.25 84 ASP A C 1
ATOM 643 O O . ASP A 1 84 ? 19.5 22.75 6.105 1 87.25 84 ASP A O 1
ATOM 647 N N . ALA A 1 85 ? 18.453 20.922 5.344 1 89.25 85 ALA A N 1
ATOM 648 C CA . ALA A 1 85 ? 18.094 21.641 4.121 1 89.25 85 ALA A CA 1
ATOM 649 C C . ALA A 1 85 ? 17.188 22.828 4.43 1 89.25 85 ALA A C 1
ATOM 651 O O . ALA A 1 85 ? 16.359 22.766 5.34 1 89.25 85 ALA A O 1
ATOM 652 N N . ASP A 1 86 ? 17.219 23.812 3.676 1 89.19 86 ASP A N 1
ATOM 653 C CA . ASP A 1 86 ? 16.5 25.062 3.891 1 89.19 86 ASP A CA 1
ATOM 654 C C . ASP A 1 86 ? 14.992 24.812 4.039 1 89.19 86 ASP A C 1
ATOM 656 O O . ASP A 1 86 ? 14.352 25.391 4.918 1 89.19 86 ASP A O 1
ATOM 660 N N . ILE A 1 87 ? 14.445 24.016 3.23 1 86.69 87 ILE A N 1
ATOM 661 C CA . ILE A 1 87 ? 13.008 23.766 3.232 1 86.69 87 ILE A CA 1
ATOM 662 C C . ILE A 1 87 ? 12.602 23.125 4.555 1 86.69 87 ILE A C 1
ATOM 664 O O . ILE A 1 87 ? 11.578 23.469 5.137 1 86.69 87 ILE A O 1
ATOM 668 N N . ASN A 1 88 ? 13.359 22.172 5.047 1 88.19 88 ASN A N 1
ATOM 669 C CA . ASN A 1 88 ? 13.039 21.516 6.305 1 88.19 88 ASN A CA 1
ATOM 670 C C . ASN A 1 88 ? 13.18 22.453 7.492 1 88.19 88 ASN A C 1
ATOM 672 O O . ASN A 1 88 ? 12.391 22.406 8.438 1 88.19 88 ASN A O 1
ATOM 676 N N . VAL A 1 89 ? 14.188 23.297 7.434 1 91.31 89 VAL A N 1
ATOM 677 C CA . VAL A 1 89 ? 14.375 24.312 8.469 1 91.31 89 VAL A CA 1
ATOM 678 C C . VAL A 1 89 ? 13.18 25.25 8.492 1 91.31 89 VAL A C 1
ATOM 680 O O . VAL A 1 89 ? 12.641 25.562 9.562 1 91.31 89 VAL A O 1
ATOM 683 N N . ARG A 1 90 ? 12.758 25.625 7.324 1 91.31 90 ARG A N 1
ATOM 684 C CA . ARG A 1 90 ? 11.609 26.531 7.227 1 91.31 90 ARG A CA 1
ATOM 685 C C . ARG A 1 90 ? 10.344 25.859 7.773 1 91.31 90 ARG A C 1
ATOM 687 O O . ARG A 1 90 ? 9.523 26.531 8.414 1 91.31 90 ARG A O 1
ATOM 694 N N . LEU A 1 91 ? 10.195 24.609 7.492 1 90 91 LEU A N 1
ATOM 695 C CA . LEU A 1 91 ? 9.039 23.875 7.984 1 90 91 LEU A CA 1
ATOM 696 C C . LEU A 1 91 ? 9.047 23.812 9.508 1 90 91 LEU A C 1
ATOM 698 O O . LEU A 1 91 ? 8.008 24 10.148 1 90 91 LEU A O 1
ATOM 702 N N . ARG A 1 92 ? 10.234 23.578 10.062 1 93.19 92 ARG A N 1
ATOM 703 C CA . ARG A 1 92 ? 10.367 23.531 11.508 1 93.19 92 ARG A CA 1
ATOM 704 C C . ARG A 1 92 ? 10.086 24.891 12.141 1 93.19 92 ARG A C 1
ATOM 706 O O . ARG A 1 92 ? 9.336 24.984 13.109 1 93.19 92 ARG A O 1
ATOM 713 N N . GLU A 1 93 ? 10.688 25.891 11.547 1 95.25 93 GLU A N 1
ATOM 714 C CA . GLU A 1 93 ? 10.477 27.25 12.039 1 95.25 93 GLU A CA 1
ATOM 715 C C . GLU A 1 93 ? 9.016 27.672 11.906 1 95.25 93 GLU A C 1
ATOM 717 O O . GLU A 1 93 ? 8.477 28.328 12.789 1 95.25 93 GLU A O 1
ATOM 722 N N . GLY A 1 94 ? 8.461 27.297 10.828 1 96.31 94 GLY A N 1
ATOM 723 C CA . GLY A 1 94 ? 7.047 27.562 10.641 1 96.31 94 GLY A CA 1
ATOM 724 C C . GLY A 1 94 ? 6.172 26.891 11.695 1 96.31 94 GLY A C 1
ATOM 725 O O . GLY A 1 94 ? 5.215 27.5 12.18 1 96.31 94 GLY A O 1
ATOM 726 N N . GLY A 1 95 ? 6.477 25.625 12.008 1 97.69 95 GLY A N 1
ATOM 727 C CA . GLY A 1 95 ? 5.758 24.938 13.07 1 97.69 95 GLY A CA 1
ATOM 728 C C . GLY A 1 95 ? 5.844 25.656 14.406 1 97.69 95 GLY A C 1
ATOM 729 O O . GLY A 1 95 ? 4.84 25.781 15.117 1 97.69 95 GLY A O 1
ATOM 730 N N . GLU A 1 96 ? 7.078 26.109 14.727 1 98 96 GLU A N 1
ATOM 731 C CA . GLU A 1 96 ? 7.281 26.859 15.969 1 98 96 GLU A CA 1
ATOM 732 C C . GLU A 1 96 ? 6.461 28.141 15.977 1 98 96 GLU A C 1
ATOM 734 O O . GLU A 1 96 ? 5.879 28.5 17 1 98 96 GLU A O 1
ATOM 739 N N . GLU A 1 97 ? 6.449 28.828 14.852 1 98.38 97 GLU A N 1
ATOM 740 C CA . GLU A 1 97 ? 5.715 30.078 14.75 1 98.38 97 GLU A CA 1
ATOM 741 C C . GLU A 1 97 ? 4.219 29.859 14.953 1 98.38 97 GLU A C 1
ATOM 743 O O . GLU A 1 97 ? 3.566 30.609 15.672 1 98.38 97 GLU A O 1
ATOM 748 N N . ILE A 1 98 ? 3.676 28.844 14.391 1 98.44 98 ILE A N 1
ATOM 749 C CA . ILE A 1 98 ? 2.256 28.516 14.477 1 98.44 98 ILE A CA 1
ATOM 750 C C . ILE A 1 98 ? 1.895 28.172 15.914 1 98.44 98 ILE A C 1
ATOM 752 O O . ILE A 1 98 ? 0.799 28.484 16.391 1 98.44 98 ILE A O 1
ATOM 756 N N . ALA A 1 99 ? 2.838 27.594 16.594 1 98.62 99 ALA A N 1
ATOM 757 C CA . ALA A 1 99 ? 2.596 27.094 17.938 1 98.62 99 ALA A CA 1
ATOM 758 C C . ALA A 1 99 ? 2.945 28.141 19 1 98.62 99 ALA A C 1
ATOM 760 O O . ALA A 1 99 ? 2.863 27.875 20.188 1 98.62 99 ALA A O 1
ATOM 761 N N . ALA A 1 100 ? 3.346 29.344 18.672 1 98.38 100 ALA A N 1
ATOM 762 C CA . ALA A 1 100 ? 3.998 30.328 19.516 1 98.38 100 ALA A CA 1
ATOM 763 C C . ALA A 1 100 ? 3.084 30.75 20.656 1 98.38 100 ALA A C 1
ATOM 765 O O . ALA A 1 100 ? 3.557 31.094 21.75 1 98.38 100 ALA A O 1
ATOM 766 N N . GLU A 1 101 ? 1.773 30.688 20.438 1 98.38 101 GLU A N 1
ATOM 767 C CA . GLU A 1 101 ? 0.84 31.203 21.438 1 98.38 101 GLU A CA 1
ATOM 768 C C . GLU A 1 101 ? 0.463 30.141 22.453 1 98.38 101 GLU A C 1
ATOM 770 O O . GLU A 1 101 ? -0.358 30.375 23.344 1 98.38 101 GLU A O 1
ATOM 775 N N . GLY A 1 102 ? 0.982 28.953 22.312 1 98.5 102 GLY A N 1
ATOM 776 C CA . GLY A 1 102 ? 0.808 27.922 23.328 1 98.5 102 GLY A CA 1
ATOM 777 C C . GLY A 1 102 ? -0.196 26.859 22.922 1 98.5 102 GLY A C 1
ATOM 778 O O . GLY A 1 102 ? -0.89 27 21.922 1 98.5 102 GLY A O 1
ATOM 779 N N . PRO A 1 103 ? -0.184 25.797 23.703 1 98.62 103 PRO A N 1
ATOM 780 C CA . PRO A 1 103 ? -0.976 24.625 23.328 1 98.62 103 PRO A CA 1
ATOM 781 C C . PRO A 1 103 ? -2.477 24.906 23.297 1 98.62 103 PRO A C 1
ATOM 783 O O . PRO A 1 103 ? -3.18 24.438 22.391 1 98.62 103 PRO A O 1
ATOM 786 N N . ALA A 1 104 ? -2.98 25.641 24.266 1 98.38 104 ALA A N 1
ATOM 787 C CA . ALA A 1 104 ? -4.414 25.922 24.328 1 98.38 104 ALA A CA 1
ATOM 788 C C . ALA A 1 104 ? -4.855 26.75 23.125 1 98.38 104 ALA A C 1
ATOM 790 O O . ALA A 1 104 ? -5.867 26.453 22.484 1 98.38 104 ALA A O 1
ATOM 791 N N . ALA A 1 105 ? -4.137 27.766 22.812 1 98.69 105 ALA A N 1
ATOM 792 C CA . ALA A 1 105 ? -4.445 28.641 21.672 1 98.69 105 ALA A CA 1
ATOM 793 C C . ALA A 1 105 ? -4.387 27.875 20.359 1 98.69 105 ALA A C 1
ATOM 795 O O . ALA A 1 105 ? -5.242 28.062 19.484 1 98.69 105 ALA A O 1
ATOM 796 N N . LEU A 1 106 ? -3.395 27.047 20.188 1 98.81 106 LEU A N 1
ATOM 797 C CA . LEU A 1 106 ? -3.246 26.266 18.969 1 98.81 106 LEU A CA 1
ATOM 798 C C . LEU A 1 106 ? -4.434 25.328 18.781 1 98.81 106 LEU A C 1
ATOM 800 O O . LEU A 1 106 ? -4.984 25.219 17.688 1 98.81 106 LEU A O 1
ATOM 804 N N . ALA A 1 107 ? -4.801 24.625 19.859 1 98.62 107 ALA A N 1
ATOM 805 C CA . ALA A 1 107 ? -5.93 23.703 19.781 1 98.62 107 ALA A CA 1
ATOM 806 C C . ALA A 1 107 ? -7.219 24.422 19.422 1 98.62 107 ALA A C 1
ATOM 808 O O . ALA A 1 107 ? -8.039 23.922 18.656 1 98.62 107 ALA A O 1
ATOM 809 N N . GLU A 1 108 ? -7.414 25.562 20 1 98.56 108 GLU A N 1
ATOM 810 C CA . GLU A 1 108 ? -8.602 26.359 19.703 1 98.56 108 GLU A CA 1
ATOM 811 C C . GLU A 1 108 ? -8.625 26.797 18.234 1 98.56 108 GLU A C 1
ATOM 813 O O . GLU A 1 108 ? -9.664 26.703 17.578 1 98.56 108 GLU A O 1
ATOM 818 N N . GLU A 1 109 ? -7.512 27.281 17.75 1 98.69 109 GLU A N 1
ATOM 819 C CA . GLU A 1 109 ? -7.406 27.688 16.344 1 98.69 109 GLU A CA 1
ATOM 820 C C . GLU A 1 109 ? -7.656 26.5 15.414 1 98.69 109 GLU A C 1
ATOM 822 O O . GLU A 1 109 ? -8.359 26.641 14.414 1 98.69 109 GLU A O 1
ATOM 827 N N . PHE A 1 110 ? -7.07 25.391 15.719 1 98.81 110 PHE A N 1
ATOM 828 C CA . PHE A 1 110 ? -7.219 24.156 14.961 1 98.81 110 PHE A CA 1
ATOM 829 C C . PHE A 1 110 ? -8.68 23.734 14.891 1 98.81 110 PHE A C 1
ATOM 831 O O . PHE A 1 110 ? -9.203 23.453 13.805 1 98.81 110 PHE A O 1
ATOM 838 N N . GLY A 1 111 ? -9.352 23.719 16.047 1 98.62 111 GLY A N 1
ATOM 839 C CA . GLY A 1 111 ? -10.766 23.359 16.109 1 98.62 111 GLY A CA 1
ATOM 840 C C . GLY A 1 111 ? -11.656 24.297 15.32 1 98.62 111 GLY A C 1
ATOM 841 O O . GLY A 1 111 ? -12.578 23.859 14.633 1 98.62 111 GLY A O 1
ATOM 842 N N . ALA A 1 112 ? -11.398 25.562 15.422 1 98.56 112 ALA A N 1
ATOM 843 C CA . ALA A 1 112 ? -12.164 26.562 14.672 1 98.56 112 ALA A CA 1
ATOM 844 C C . ALA A 1 112 ? -12.008 26.359 13.172 1 98.56 112 ALA A C 1
ATOM 846 O O . ALA A 1 112 ? -12.977 26.484 12.414 1 98.56 112 ALA A O 1
ATOM 847 N N . ALA A 1 113 ? -10.805 26.062 12.742 1 98.75 113 ALA A N 1
ATOM 848 C CA . ALA A 1 113 ? -10.539 25.797 11.328 1 98.75 113 ALA A CA 1
ATOM 849 C C . ALA A 1 113 ? -11.32 24.578 10.836 1 98.75 113 ALA A C 1
ATOM 851 O O . ALA A 1 113 ? -11.883 24.594 9.742 1 98.75 113 ALA A O 1
ATOM 852 N N . ILE A 1 114 ? -11.352 23.5 11.648 1 98.69 114 ILE A N 1
ATOM 853 C CA . ILE A 1 114 ? -12.086 22.297 11.273 1 98.69 114 ILE A CA 1
ATOM 854 C C . ILE A 1 114 ? -13.57 22.625 11.109 1 98.69 114 ILE A C 1
ATOM 856 O O . ILE A 1 114 ? -14.203 22.188 10.141 1 98.69 114 ILE A O 1
ATOM 860 N N . ALA A 1 115 ? -14.086 23.391 12.016 1 97.81 115 ALA A N 1
ATOM 861 C CA . ALA A 1 115 ? -15.484 23.781 11.945 1 97.81 115 ALA A CA 1
ATOM 862 C C . ALA A 1 115 ? -15.773 24.562 10.672 1 97.81 115 ALA A C 1
ATOM 864 O O . ALA A 1 115 ? -16.75 24.281 9.977 1 97.81 115 ALA A O 1
ATOM 865 N N . GLU A 1 116 ? -14.953 25.469 10.398 1 97.62 116 GLU A N 1
ATOM 866 C CA . GLU A 1 116 ? -15.102 26.266 9.18 1 97.62 116 GLU A CA 1
ATOM 867 C C . GLU A 1 116 ? -15.008 25.406 7.934 1 97.62 116 GLU A C 1
ATOM 869 O O . GLU A 1 116 ? -15.812 25.531 7.012 1 97.62 116 GLU A O 1
ATOM 874 N N . LEU A 1 117 ? -14.062 24.5 7.875 1 98.5 117 LEU A N 1
ATOM 875 C CA . LEU A 1 117 ? -13.797 23.672 6.699 1 98.5 117 LEU A CA 1
ATOM 876 C C . LEU A 1 117 ? -14.914 22.672 6.473 1 98.5 117 LEU A C 1
ATOM 878 O O . LEU A 1 117 ? -15.164 22.25 5.336 1 98.5 117 LEU A O 1
ATOM 882 N N . THR A 1 118 ? -15.523 22.219 7.574 1 97.06 118 THR A N 1
ATOM 883 C CA . THR A 1 118 ? -16.609 21.266 7.449 1 97.06 118 THR A CA 1
ATOM 884 C C . THR A 1 118 ? -17.719 21.797 6.535 1 97.06 118 THR A C 1
ATOM 886 O O . THR A 1 118 ? -18.203 21.094 5.656 1 97.06 118 THR A O 1
ATOM 889 N N . GLY A 1 119 ? -18.047 23.031 6.695 1 95.44 119 GLY A N 1
ATOM 890 C CA . GLY A 1 119 ? -19.031 23.656 5.824 1 95.44 119 GLY A CA 1
ATOM 891 C C . GLY A 1 119 ? -18.469 24.016 4.465 1 95.44 119 GLY A C 1
ATOM 892 O O . GLY A 1 119 ? -19.125 23.797 3.439 1 95.44 119 GLY A O 1
ATOM 893 N N . ALA A 1 120 ? -17.328 24.516 4.414 1 97 120 ALA A N 1
ATOM 894 C CA . ALA A 1 120 ? -16.719 25.031 3.193 1 97 120 ALA A CA 1
ATOM 895 C C . ALA A 1 120 ? -16.438 23.906 2.195 1 97 120 ALA A C 1
ATOM 897 O O . ALA A 1 120 ? -16.688 24.062 0.996 1 97 120 ALA A O 1
ATOM 898 N N . LEU A 1 121 ? -15.938 22.766 2.688 1 98 121 LEU A N 1
ATOM 899 C CA . LEU A 1 121 ? -15.547 21.672 1.806 1 98 121 LEU A CA 1
ATOM 900 C C . LEU A 1 121 ? -16.766 21.016 1.159 1 98 121 LEU A C 1
ATOM 902 O O . LEU A 1 121 ? -16.688 20.547 0.024 1 98 121 LEU A O 1
ATOM 906 N N . ALA A 1 122 ? -17.844 21.062 1.87 1 94.75 122 ALA A N 1
ATOM 907 C CA . ALA A 1 122 ? -19.078 20.469 1.347 1 94.75 122 ALA A CA 1
ATOM 908 C C . ALA A 1 122 ? -19.531 21.172 0.069 1 94.75 122 ALA A C 1
ATOM 910 O O . ALA A 1 122 ? -20.172 20.578 -0.792 1 94.75 122 ALA A O 1
ATOM 911 N N . ALA A 1 123 ? -19.109 22.422 -0.08 1 94.94 123 ALA A N 1
ATOM 912 C CA . ALA A 1 123 ? -19.531 23.234 -1.216 1 94.94 123 ALA A CA 1
ATOM 913 C C . ALA A 1 123 ? -18.484 23.219 -2.322 1 94.94 123 ALA A C 1
ATOM 915 O O . ALA A 1 123 ? -18.672 23.828 -3.381 1 94.94 123 ALA A O 1
ATOM 916 N N . GLN A 1 124 ? -17.406 22.484 -2.094 1 96.94 124 GLN A N 1
ATOM 917 C CA . GLN A 1 124 ? -16.281 22.562 -3.033 1 96.94 124 GLN A CA 1
ATOM 918 C C . GLN A 1 124 ? -16.312 21.391 -4.016 1 96.94 124 GLN A C 1
ATOM 920 O O . GLN A 1 124 ? -16.672 20.266 -3.646 1 96.94 124 GLN A O 1
ATOM 925 N N . ASP A 1 125 ? -15.906 21.734 -5.234 1 96.56 125 ASP A N 1
ATOM 926 C CA . ASP A 1 125 ? -15.609 20.719 -6.234 1 96.56 125 ASP A CA 1
ATOM 927 C C . ASP A 1 125 ? -14.258 20.047 -5.953 1 96.56 125 ASP A C 1
ATOM 929 O O . ASP A 1 125 ? -13.234 20.734 -5.848 1 96.56 125 ASP A O 1
ATOM 933 N N . GLY A 1 126 ? -14.203 18.766 -5.848 1 97.69 126 GLY A N 1
ATOM 934 C CA . GLY A 1 126 ? -12.984 18.031 -5.547 1 97.69 126 GLY A CA 1
ATOM 935 C C . GLY A 1 126 ? -11.906 18.203 -6.602 1 97.69 126 GLY A C 1
ATOM 936 O O . GLY A 1 126 ? -10.734 17.938 -6.348 1 97.69 126 GLY A O 1
ATOM 937 N N . GLY A 1 127 ? -12.242 18.594 -7.75 1 97.88 127 GLY A N 1
ATOM 938 C CA . GLY A 1 127 ? -11.312 18.781 -8.852 1 97.88 127 GLY A CA 1
ATOM 939 C C . GLY A 1 127 ? -10.766 20.188 -8.945 1 97.88 127 GLY A C 1
ATOM 940 O O . GLY A 1 127 ? -9.953 20.484 -9.812 1 97.88 127 GLY A O 1
ATOM 941 N N . ARG A 1 128 ? -11.242 21.062 -8.031 1 97.12 128 ARG A N 1
ATOM 942 C CA . ARG A 1 128 ? -10.75 22.438 -8.016 1 97.12 128 ARG A CA 1
ATOM 943 C C . ARG A 1 128 ? -9.234 22.484 -7.859 1 97.12 128 ARG A C 1
ATOM 945 O O . ARG A 1 128 ? -8.68 21.844 -6.961 1 97.12 128 ARG A O 1
ATOM 952 N N . PRO A 1 129 ? -8.523 23.219 -8.789 1 98.12 129 PRO A N 1
ATOM 953 C CA . PRO A 1 129 ? -7.074 23.344 -8.586 1 98.12 129 PRO A CA 1
ATOM 954 C C . PRO A 1 129 ? -6.723 24.125 -7.32 1 98.12 129 PRO A C 1
ATOM 956 O O . PRO A 1 129 ? -7.406 25.094 -6.977 1 98.12 129 PRO A O 1
ATOM 959 N N . VAL A 1 130 ? -5.723 23.656 -6.672 1 98.12 130 VAL A N 1
ATOM 960 C CA . VAL A 1 130 ? -5.191 24.359 -5.504 1 98.12 130 VAL A CA 1
ATOM 961 C C . VAL A 1 130 ? -3.666 24.312 -5.523 1 98.12 130 VAL A C 1
ATOM 963 O O . VAL A 1 130 ? -3.072 23.438 -6.164 1 98.12 130 VAL A O 1
ATOM 966 N N . ARG A 1 131 ? -3.104 25.25 -4.793 1 95.94 131 ARG A N 1
ATOM 967 C CA . ARG A 1 131 ? -1.649 25.344 -4.715 1 95.94 131 ARG A CA 1
ATOM 968 C C . ARG A 1 131 ? -1.211 26.047 -3.439 1 95.94 131 ARG A C 1
ATOM 970 O O . ARG A 1 131 ? -1.865 27 -2.994 1 95.94 131 ARG A O 1
ATOM 977 N N . LEU A 1 132 ? -0.146 25.516 -2.859 1 94.25 132 LEU A N 1
ATOM 978 C CA . LEU A 1 132 ? 0.496 26.234 -1.774 1 94.25 132 LEU A CA 1
ATOM 979 C C . LEU A 1 132 ? 1.596 27.156 -2.311 1 94.25 132 LEU A C 1
ATOM 981 O O . LEU A 1 132 ? 2.238 26.828 -3.312 1 94.25 132 LEU A O 1
ATOM 985 N N . PRO A 1 133 ? 1.897 28.25 -1.615 1 87.19 133 PRO A N 1
ATOM 986 C CA . PRO A 1 133 ? 2.812 29.281 -2.133 1 87.19 133 PRO A CA 1
ATOM 987 C C . PRO A 1 133 ? 4.246 28.766 -2.268 1 87.19 133 PRO A C 1
ATOM 989 O O . PRO A 1 133 ? 4.996 29.25 -3.125 1 87.19 133 PRO A O 1
ATOM 992 N N . PHE A 1 134 ? 4.613 27.797 -1.48 1 86.31 134 PHE A N 1
ATOM 993 C CA . PHE A 1 134 ? 6.02 27.391 -1.482 1 86.31 134 PHE A CA 1
ATOM 994 C C . PHE A 1 134 ? 6.25 26.219 -2.428 1 86.31 134 PHE A C 1
ATOM 996 O O . PHE A 1 134 ? 7.359 25.688 -2.506 1 86.31 134 PHE A O 1
ATOM 1003 N N . TRP A 1 135 ? 5.152 25.766 -3.152 1 90.19 135 TRP A N 1
ATOM 1004 C CA . TRP A 1 135 ? 5.324 24.766 -4.195 1 90.19 135 TRP A CA 1
ATOM 1005 C C . TRP A 1 135 ? 5.957 25.375 -5.441 1 90.19 135 TRP A C 1
ATOM 1007 O O . TRP A 1 135 ? 6.082 26.594 -5.547 1 90.19 135 TRP A O 1
ATOM 1017 N N . GLY A 1 136 ? 6.398 24.547 -6.348 1 90.81 136 GLY A N 1
ATOM 1018 C CA . GLY A 1 136 ? 6.754 25 -7.684 1 90.81 136 GLY A CA 1
ATOM 1019 C C . GLY A 1 136 ? 5.547 25.359 -8.531 1 90.81 136 GLY A C 1
ATOM 1020 O O . GLY A 1 136 ? 4.453 25.578 -8.008 1 90.81 136 GLY A O 1
ATOM 1021 N N . ALA A 1 137 ? 5.742 25.531 -9.805 1 93.56 137 ALA A N 1
ATOM 1022 C CA . ALA A 1 137 ? 4.715 26.016 -10.727 1 93.56 137 ALA A CA 1
ATOM 1023 C C . ALA A 1 137 ? 3.785 24.875 -11.148 1 93.56 137 ALA A C 1
ATOM 1025 O O . ALA A 1 137 ? 3.701 24.547 -12.336 1 93.56 137 ALA A O 1
ATOM 1026 N N . TRP A 1 138 ? 3.08 24.297 -10.195 1 97.31 138 TRP A N 1
ATOM 1027 C CA . TRP A 1 138 ? 2.066 23.281 -10.477 1 97.31 138 TRP A CA 1
ATOM 1028 C C . TRP A 1 138 ? 0.984 23.297 -9.398 1 97.31 138 TRP A C 1
ATOM 1030 O O . TRP A 1 138 ? 1.172 23.859 -8.32 1 97.31 138 TRP A O 1
ATOM 1040 N N . SER A 1 139 ? -0.081 22.719 -9.727 1 98.06 139 SER A N 1
ATOM 1041 C CA . SER A 1 139 ? -1.223 22.625 -8.828 1 98.06 139 SER A CA 1
ATOM 1042 C C . SER A 1 139 ? -1.647 21.172 -8.633 1 98.06 139 SER A C 1
ATOM 1044 O O . SER A 1 139 ? -1.166 20.281 -9.336 1 98.06 139 SER A O 1
ATOM 1046 N N . LEU A 1 140 ? -2.453 20.953 -7.641 1 98.44 140 LEU A N 1
ATOM 1047 C CA . LEU A 1 140 ? -3.18 19.703 -7.414 1 98.44 140 LEU A CA 1
ATOM 1048 C C . LEU A 1 140 ? -4.688 19.938 -7.449 1 98.44 140 LEU A C 1
ATOM 1050 O O . LEU A 1 140 ? -5.145 21.078 -7.27 1 98.44 140 LEU A O 1
ATOM 1054 N N . THR A 1 141 ? -5.402 18.875 -7.777 1 98.56 141 THR A N 1
ATOM 1055 C CA . THR A 1 141 ? -6.824 18.953 -7.461 1 98.56 141 THR A CA 1
ATOM 1056 C C . THR A 1 141 ? -7.035 19.094 -5.953 1 98.56 141 THR A C 1
ATOM 1058 O O . THR A 1 141 ? -6.211 18.641 -5.164 1 98.56 141 THR A O 1
ATOM 1061 N N . LEU A 1 142 ? -8.109 19.688 -5.551 1 98.56 142 LEU A N 1
ATOM 1062 C CA . LEU A 1 142 ? -8.438 19.812 -4.133 1 98.56 142 LEU A CA 1
ATOM 1063 C C . LEU A 1 142 ? -8.414 18.438 -3.451 1 98.56 142 LEU A C 1
ATOM 1065 O O . LEU A 1 142 ? -7.855 18.297 -2.363 1 98.56 142 LEU A O 1
ATOM 1069 N N . ASP A 1 143 ? -8.977 17.422 -4.098 1 98.75 143 ASP A N 1
ATOM 1070 C CA . ASP A 1 143 ? -9.031 16.094 -3.502 1 98.75 143 ASP A CA 1
ATOM 1071 C C . ASP A 1 143 ? -7.625 15.516 -3.322 1 98.75 143 ASP A C 1
ATOM 1073 O O . ASP A 1 143 ? -7.324 14.914 -2.289 1 98.75 143 ASP A O 1
ATOM 1077 N N . ASP A 1 144 ? -6.793 15.68 -4.324 1 98.62 144 ASP A N 1
ATOM 1078 C CA . ASP A 1 144 ? -5.422 15.203 -4.199 1 98.62 144 ASP A CA 1
ATOM 1079 C C . ASP A 1 144 ? -4.672 15.969 -3.107 1 98.62 144 ASP A C 1
ATOM 1081 O O . ASP A 1 144 ? -3.896 15.375 -2.352 1 98.62 144 ASP A O 1
ATOM 1085 N N . PHE A 1 145 ? -4.914 17.234 -3.066 1 98.75 145 PHE A N 1
ATOM 1086 C CA . PHE A 1 145 ? -4.316 18.062 -2.023 1 98.75 145 PHE A CA 1
ATOM 1087 C C . PHE A 1 145 ? -4.742 17.578 -0.642 1 98.75 145 PHE A C 1
ATOM 1089 O O . PHE A 1 145 ? -3.904 17.422 0.246 1 98.75 145 PHE A O 1
ATOM 1096 N N . LEU A 1 146 ? -6.031 17.344 -0.474 1 98.81 146 LEU A N 1
ATOM 1097 C CA . LEU A 1 146 ? -6.543 16.859 0.805 1 98.81 146 LEU A CA 1
ATOM 1098 C C . LEU A 1 146 ? -5.957 15.5 1.149 1 98.81 146 LEU A C 1
ATOM 1100 O O . LEU A 1 146 ? -5.723 15.195 2.322 1 98.81 146 LEU A O 1
ATOM 1104 N N . THR A 1 147 ? -5.695 14.672 0.163 1 98.81 147 THR A N 1
ATOM 1105 C CA . THR A 1 147 ? -5.055 13.383 0.401 1 98.81 147 THR A CA 1
ATOM 1106 C C . THR A 1 147 ? -3.654 13.57 0.977 1 98.81 147 THR A C 1
ATOM 1108 O O . THR A 1 147 ? -3.264 12.867 1.91 1 98.81 147 THR A O 1
ATOM 1111 N N . THR A 1 148 ? -2.91 14.555 0.474 1 98.44 148 THR A N 1
ATOM 1112 C CA . THR A 1 148 ? -1.586 14.844 1.018 1 98.44 148 THR A CA 1
ATOM 1113 C C . THR A 1 148 ? -1.685 15.305 2.469 1 98.44 148 THR A C 1
ATOM 1115 O O . THR A 1 148 ? -0.891 14.883 3.314 1 98.44 148 THR A O 1
ATOM 1118 N N . ARG A 1 149 ? -2.641 16.141 2.715 1 98.62 149 ARG A N 1
ATOM 1119 C CA . ARG A 1 149 ? -2.805 16.641 4.074 1 98.62 149 ARG A CA 1
ATOM 1120 C C . ARG A 1 149 ? -3.203 15.516 5.027 1 98.62 149 ARG A C 1
ATOM 1122 O O . ARG A 1 149 ? -2.727 15.461 6.164 1 98.62 149 ARG A O 1
ATOM 1129 N N . THR A 1 150 ? -4.094 14.648 4.551 1 98.81 150 THR A N 1
ATOM 1130 C CA . THR A 1 150 ? -4.531 13.523 5.367 1 98.81 150 THR A CA 1
ATOM 1131 C C . THR A 1 150 ? -3.354 12.625 5.723 1 98.81 150 THR A C 1
ATOM 1133 O O . THR A 1 150 ? -3.215 12.195 6.871 1 98.81 150 THR A O 1
ATOM 1136 N N . MET A 1 151 ? -2.51 12.391 4.738 1 98.69 151 MET A N 1
ATOM 1137 C CA . MET A 1 151 ? -1.312 11.594 4.977 1 98.69 151 MET A CA 1
ATOM 1138 C C . MET A 1 151 ? -0.403 12.258 6 1 98.69 151 MET A C 1
ATOM 1140 O O . MET A 1 151 ? 0.079 11.609 6.93 1 98.69 151 MET A O 1
ATOM 1144 N N . GLU A 1 152 ? -0.203 13.547 5.953 1 98.38 152 GLU A N 1
ATOM 1145 C CA . GLU A 1 152 ? 0.608 14.297 6.902 1 98.38 152 GLU A CA 1
ATOM 1146 C C . GLU A 1 152 ? 0.016 14.227 8.312 1 98.38 152 GLU A C 1
ATOM 1148 O O . GLU A 1 152 ? 0.742 14.031 9.281 1 98.38 152 GLU A O 1
ATOM 1153 N N . LEU A 1 153 ? -1.277 14.414 8.336 1 98.81 153 LEU A N 1
ATOM 1154 C CA . LEU A 1 153 ? -1.947 14.344 9.633 1 98.81 153 LEU A CA 1
ATOM 1155 C C . LEU A 1 153 ? -1.744 12.977 10.273 1 98.81 153 LEU A C 1
ATOM 1157 O O . LEU A 1 153 ? -1.448 12.883 11.469 1 98.81 153 LEU A O 1
ATOM 1161 N N . ALA A 1 154 ? -1.877 11.93 9.5 1 98.69 154 ALA A N 1
ATOM 1162 C CA . ALA A 1 154 ? -1.73 10.578 10.023 1 98.69 154 ALA A CA 1
ATOM 1163 C C . ALA A 1 154 ? -0.315 10.336 10.539 1 98.69 154 ALA A C 1
ATOM 1165 O O . ALA A 1 154 ? -0.13 9.906 11.68 1 98.69 154 ALA A O 1
ATOM 1166 N N . VAL A 1 155 ? 0.681 10.672 9.766 1 98.5 155 VAL A N 1
ATOM 1167 C CA . VAL A 1 155 ? 2.078 10.398 10.086 1 98.5 155 VAL A CA 1
ATOM 1168 C C . VAL A 1 155 ? 2.514 11.234 11.281 1 98.5 155 VAL A C 1
ATOM 1170 O O . VAL A 1 155 ? 3.088 10.703 12.242 1 98.5 155 VAL A O 1
ATOM 1173 N N . HIS A 1 156 ? 2.188 12.484 11.289 1 98.56 156 HIS A N 1
ATOM 1174 C CA . HIS A 1 156 ? 2.709 13.367 12.328 1 98.56 156 HIS A CA 1
ATOM 1175 C C . HIS A 1 156 ? 1.867 13.281 13.594 1 98.56 156 HIS A C 1
ATOM 1177 O O . HIS A 1 156 ? 2.326 13.664 14.68 1 98.56 156 HIS A O 1
ATOM 1183 N N . SER A 1 157 ? 0.59 12.805 13.453 1 98.75 157 SER A N 1
ATOM 1184 C CA . SER A 1 157 ? -0.125 12.453 14.672 1 98.75 157 SER A CA 1
ATOM 1185 C C . SER A 1 157 ? 0.579 11.32 15.414 1 98.75 157 SER A C 1
ATOM 1187 O O . SER A 1 157 ? 0.637 11.328 16.656 1 98.75 157 SER A O 1
ATOM 1189 N N . ASP A 1 158 ? 1.095 10.336 14.672 1 98.62 158 ASP A N 1
ATOM 1190 C CA . ASP A 1 158 ? 1.869 9.273 15.305 1 98.62 158 ASP A CA 1
ATOM 1191 C C . ASP A 1 158 ? 3.131 9.828 15.961 1 98.62 158 ASP A C 1
ATOM 1193 O O . ASP A 1 158 ? 3.453 9.477 17.094 1 98.62 158 ASP A O 1
ATOM 1197 N N . ASP A 1 159 ? 3.854 10.734 15.258 1 98.69 159 ASP A N 1
ATOM 1198 C CA . ASP A 1 159 ? 5.051 11.359 15.812 1 98.69 159 ASP A CA 1
ATOM 1199 C C . ASP A 1 159 ? 4.738 12.078 17.125 1 98.69 159 ASP A C 1
ATOM 1201 O O . ASP A 1 159 ? 5.496 11.984 18.094 1 98.69 159 ASP A O 1
ATOM 1205 N N . LEU A 1 160 ? 3.648 12.781 17.094 1 98.88 160 LEU A N 1
ATOM 1206 C CA . LEU A 1 160 ? 3.293 13.562 18.266 1 98.88 160 LEU A CA 1
ATOM 1207 C C . LEU A 1 160 ? 2.879 12.656 19.422 1 98.88 160 LEU A C 1
ATOM 1209 O O . LEU A 1 160 ? 3.295 12.867 20.562 1 98.88 160 LEU A O 1
ATOM 1213 N N . ALA A 1 161 ? 2.061 11.664 19.156 1 98.81 161 ALA A N 1
ATOM 1214 C CA . ALA A 1 161 ? 1.608 10.727 20.172 1 98.81 161 ALA A CA 1
ATOM 1215 C C . ALA A 1 161 ? 2.791 10.023 20.844 1 98.81 161 ALA A C 1
ATOM 1217 O O . ALA A 1 161 ? 2.871 9.961 22.062 1 98.81 161 ALA A O 1
ATOM 1218 N N . VAL A 1 162 ? 3.723 9.594 20.062 1 98.56 162 VAL A N 1
ATOM 1219 C CA . VAL A 1 162 ? 4.918 8.922 20.562 1 98.56 162 VAL A CA 1
ATOM 1220 C C . VAL A 1 162 ? 5.734 9.891 21.422 1 98.56 162 VAL A C 1
ATOM 1222 O O . VAL A 1 162 ? 6.293 9.5 22.453 1 98.56 162 VAL A O 1
ATOM 1225 N N . SER A 1 163 ? 5.805 11.125 21.031 1 98.69 163 SER A N 1
ATOM 1226 C CA . SER A 1 163 ? 6.594 12.141 21.719 1 98.69 163 SER A CA 1
ATOM 1227 C C . SER A 1 163 ? 6.133 12.305 23.156 1 98.69 163 SER A C 1
ATOM 1229 O O . SER A 1 163 ? 6.926 12.672 24.031 1 98.69 163 SER A O 1
ATOM 1231 N N . VAL A 1 164 ? 4.883 12.062 23.406 1 98.75 164 VAL A N 1
ATOM 1232 C CA . VAL A 1 164 ? 4.34 12.359 24.734 1 98.75 164 VAL A CA 1
ATOM 1233 C C . VAL A 1 164 ? 3.816 11.078 25.375 1 98.75 164 VAL A C 1
ATOM 1235 O O . VAL A 1 164 ? 3.062 11.125 26.344 1 98.75 164 VAL A O 1
ATOM 1238 N N . ASP A 1 165 ? 4.117 9.922 24.766 1 98.25 165 ASP A N 1
ATOM 1239 C CA . ASP A 1 165 ? 3.887 8.586 25.312 1 98.25 165 ASP A CA 1
ATOM 1240 C C . ASP A 1 165 ? 2.395 8.32 25.5 1 98.25 165 ASP A C 1
ATOM 1242 O O . ASP A 1 165 ? 1.968 7.93 26.594 1 98.25 165 ASP A O 1
ATOM 1246 N N . VAL A 1 166 ? 1.587 8.656 24.516 1 98.44 166 VAL A N 1
ATOM 1247 C CA . VAL A 1 166 ? 0.18 8.266 24.469 1 98.44 166 VAL A CA 1
ATOM 1248 C C . VAL A 1 166 ? -0.087 7.422 23.234 1 98.44 166 VAL A C 1
ATOM 1250 O O . VAL A 1 166 ? 0.716 7.41 22.297 1 98.44 166 VAL A O 1
ATOM 1253 N N . PRO A 1 167 ? -1.185 6.703 23.203 1 97.38 167 PRO A N 1
ATOM 1254 C CA . PRO A 1 167 ? -1.477 5.891 22.031 1 97.38 167 PRO A CA 1
ATOM 1255 C C . PRO A 1 167 ? -1.719 6.73 20.781 1 97.38 167 PRO A C 1
ATOM 1257 O O . PRO A 1 167 ? -2.348 7.789 20.844 1 97.38 167 PRO A O 1
ATOM 1260 N N . THR A 1 168 ? -1.138 6.312 19.641 1 97.88 168 THR A N 1
ATOM 1261 C CA . THR A 1 168 ? -1.451 6.93 18.359 1 97.88 168 THR A CA 1
ATOM 1262 C C . THR A 1 168 ? -2.949 6.852 18.062 1 97.88 168 THR A C 1
ATOM 1264 O O . THR A 1 168 ? -3.566 5.801 18.25 1 97.88 168 THR A O 1
ATOM 1267 N N . PRO A 1 169 ? -3.527 7.945 17.672 1 95.88 169 PRO A N 1
ATOM 1268 C CA . PRO A 1 169 ? -4.957 7.926 17.344 1 95.88 169 PRO A CA 1
ATOM 1269 C C . PRO A 1 169 ? -5.293 6.934 16.234 1 95.88 169 PRO A C 1
ATOM 1271 O O . PRO A 1 169 ? -4.539 6.809 15.266 1 95.88 169 PRO A O 1
ATOM 1274 N N . GLU A 1 170 ? -6.387 6.309 16.391 1 91.94 170 GLU A N 1
ATOM 1275 C CA . GLU A 1 170 ? -6.863 5.402 15.352 1 91.94 170 GLU A CA 1
ATOM 1276 C C . GLU A 1 170 ? -7.355 6.18 14.133 1 91.94 170 GLU A C 1
ATOM 1278 O O . GLU A 1 170 ? -8.023 7.203 14.273 1 91.94 170 GLU A O 1
ATOM 1283 N N . LEU A 1 171 ? -6.992 5.723 12.977 1 93.06 171 LEU A N 1
ATOM 1284 C CA . LEU A 1 171 ? -7.504 6.281 11.734 1 93.06 171 LEU A CA 1
ATOM 1285 C C . LEU A 1 171 ? -8.734 5.516 11.258 1 93.06 171 LEU A C 1
ATOM 1287 O O . LEU A 1 171 ? -8.789 4.289 11.375 1 93.06 171 LEU A O 1
ATOM 1291 N N . PRO A 1 172 ? -9.711 6.289 10.773 1 94.38 172 PRO A N 1
ATOM 1292 C CA . PRO A 1 172 ? -10.805 5.574 10.117 1 94.38 172 PRO A CA 1
ATOM 1293 C C . PRO A 1 172 ? -10.32 4.668 8.984 1 94.38 172 PRO A C 1
ATOM 1295 O O . PRO A 1 172 ? -9.344 4.992 8.305 1 94.38 172 PRO A O 1
ATOM 1298 N N . PRO A 1 173 ? -11.047 3.594 8.742 1 95.12 173 PRO A N 1
ATOM 1299 C CA . PRO A 1 173 ? -10.609 2.607 7.758 1 95.12 173 PRO A CA 1
ATOM 1300 C C . PRO A 1 173 ? -10.422 3.209 6.367 1 95.12 173 PRO A C 1
ATOM 1302 O O . PRO A 1 173 ? -9.43 2.912 5.691 1 95.12 173 PRO A O 1
ATOM 1305 N N . GLU A 1 174 ? -11.336 4.066 5.973 1 96.38 174 GLU A N 1
ATOM 1306 C CA . GLU A 1 174 ? -11.242 4.656 4.641 1 96.38 174 GLU A CA 1
ATOM 1307 C C . GLU A 1 174 ? -10.016 5.559 4.523 1 96.38 174 GLU A C 1
ATOM 1309 O O . GLU A 1 174 ? -9.344 5.566 3.494 1 96.38 174 GLU A O 1
ATOM 1314 N N . ALA A 1 175 ? -9.75 6.316 5.555 1 97.94 175 ALA A N 1
ATOM 1315 C CA . ALA A 1 175 ? -8.562 7.172 5.566 1 97.94 175 ALA A CA 1
ATOM 1316 C C . ALA A 1 175 ? -7.289 6.336 5.57 1 97.94 175 ALA A C 1
ATOM 1318 O O . ALA A 1 175 ? -6.297 6.699 4.934 1 97.94 175 ALA A O 1
ATOM 1319 N N . THR A 1 176 ? -7.355 5.211 6.32 1 98.06 176 THR A N 1
ATOM 1320 C CA . THR A 1 176 ? -6.223 4.293 6.34 1 98.06 176 THR A CA 1
ATOM 1321 C C . THR A 1 176 ? -5.898 3.805 4.93 1 98.06 176 THR A C 1
ATOM 1323 O O . THR A 1 176 ? -4.734 3.801 4.52 1 98.06 176 THR A O 1
ATOM 1326 N N . ASP A 1 177 ? -6.926 3.467 4.188 1 97.06 177 ASP A N 1
ATOM 1327 C CA . ASP A 1 177 ? -6.742 2.986 2.82 1 97.06 177 ASP A CA 1
ATOM 1328 C C . ASP A 1 177 ? -6.059 4.043 1.954 1 97.06 177 ASP A C 1
ATOM 1330 O O . ASP A 1 177 ? -5.137 3.73 1.197 1 97.06 177 ASP A O 1
ATOM 1334 N N . ALA A 1 178 ? -6.504 5.281 2.08 1 97.81 178 ALA A N 1
ATOM 1335 C CA . ALA A 1 178 ? -5.961 6.375 1.276 1 97.81 178 ALA A CA 1
ATOM 1336 C C . ALA A 1 178 ? -4.512 6.668 1.654 1 97.81 178 ALA A C 1
ATOM 1338 O O . ALA A 1 178 ? -3.652 6.805 0.782 1 97.81 178 ALA A O 1
ATOM 1339 N N . VAL A 1 179 ? -4.223 6.699 2.939 1 98.5 179 VAL A N 1
ATOM 1340 C CA . VAL A 1 179 ? -2.908 7.066 3.455 1 98.5 179 VAL A CA 1
ATOM 1341 C C . VAL A 1 179 ? -1.904 5.957 3.143 1 98.5 179 VAL A C 1
ATOM 1343 O O . VAL A 1 179 ? -0.838 6.219 2.58 1 98.5 179 VAL A O 1
ATOM 1346 N N . VAL A 1 180 ? -2.275 4.746 3.459 1 98.44 180 VAL A N 1
ATOM 1347 C CA . VAL A 1 180 ? -1.394 3.605 3.236 1 98.44 180 VAL A CA 1
ATOM 1348 C C . VAL A 1 180 ? -1.187 3.396 1.739 1 98.44 180 VAL A C 1
ATOM 1350 O O . VAL A 1 180 ? -0.076 3.096 1.295 1 98.44 180 VAL A O 1
ATOM 1353 N N . GLY A 1 181 ? -2.291 3.576 0.972 1 98 181 GLY A N 1
ATOM 1354 C CA . GLY A 1 181 ? -2.162 3.492 -0.474 1 98 181 GLY A CA 1
ATOM 1355 C C . GLY A 1 181 ? -1.168 4.488 -1.043 1 98 181 GLY A C 1
ATOM 1356 O O . GLY A 1 181 ? -0.322 4.129 -1.864 1 98 181 GLY A O 1
ATOM 1357 N N . LEU A 1 182 ? -1.229 5.719 -0.646 1 98.19 182 LEU A N 1
ATOM 1358 C CA . LEU A 1 182 ? -0.311 6.754 -1.107 1 98.19 182 LEU A CA 1
ATOM 1359 C C . LEU A 1 182 ? 1.122 6.43 -0.697 1 98.19 182 LEU A C 1
ATOM 1361 O O . LEU A 1 182 ? 2.035 6.48 -1.524 1 98.19 182 LEU A O 1
ATOM 1365 N N . LEU A 1 183 ? 1.289 6.078 0.571 1 98.5 183 LEU A N 1
ATOM 1366 C CA . LEU A 1 183 ? 2.627 5.793 1.078 1 98.5 183 LEU A CA 1
ATOM 1367 C C . LEU A 1 183 ? 3.234 4.594 0.361 1 98.5 183 LEU A C 1
ATOM 1369 O O . LEU A 1 183 ? 4.434 4.578 0.076 1 98.5 183 LEU A O 1
ATOM 1373 N N . ALA A 1 184 ? 2.432 3.607 0.087 1 98.44 184 ALA A N 1
ATOM 1374 C CA . ALA A 1 184 ? 2.918 2.432 -0.63 1 98.44 184 ALA A CA 1
ATOM 1375 C C . ALA A 1 184 ? 3.377 2.799 -2.039 1 98.44 184 ALA A C 1
ATOM 1377 O O . ALA A 1 184 ? 4.41 2.312 -2.508 1 98.44 184 ALA A O 1
ATOM 1378 N N . ARG A 1 185 ? 2.596 3.619 -2.74 1 97.69 185 ARG A N 1
ATOM 1379 C CA . ARG A 1 185 ? 2.979 4.059 -4.078 1 97.69 185 ARG A CA 1
ATOM 1380 C C . ARG A 1 185 ? 4.281 4.848 -4.043 1 97.69 185 ARG A C 1
ATOM 1382 O O . ARG A 1 185 ? 5.141 4.684 -4.91 1 97.69 185 ARG A O 1
ATOM 1389 N N . LEU A 1 186 ? 4.461 5.688 -3.043 1 97.69 186 LEU A N 1
ATOM 1390 C CA . LEU A 1 186 ? 5.691 6.453 -2.879 1 97.69 186 LEU A CA 1
ATOM 1391 C C . LEU A 1 186 ? 6.867 5.535 -2.561 1 97.69 186 LEU A C 1
ATOM 1393 O O . LEU A 1 186 ? 7.98 5.754 -3.043 1 97.69 186 LEU A O 1
ATOM 1397 N N . ALA A 1 187 ? 6.594 4.527 -1.737 1 97.94 187 ALA A N 1
ATOM 1398 C CA . ALA A 1 187 ? 7.633 3.553 -1.414 1 97.94 187 ALA A CA 1
ATOM 1399 C C . ALA A 1 187 ? 8.109 2.826 -2.668 1 97.94 187 ALA A C 1
ATOM 1401 O O . ALA A 1 187 ? 9.312 2.604 -2.842 1 97.94 187 ALA A O 1
ATOM 1402 N N . VAL A 1 188 ? 7.164 2.465 -3.531 1 98 188 VAL A N 1
ATOM 1403 C CA . VAL A 1 188 ? 7.516 1.792 -4.777 1 98 188 VAL A CA 1
ATOM 1404 C C . VAL A 1 188 ? 8.406 2.703 -5.625 1 98 188 VAL A C 1
ATOM 1406 O O . VAL A 1 188 ? 9.398 2.252 -6.195 1 98 188 VAL A O 1
ATOM 1409 N N . TRP A 1 189 ? 8.047 3.965 -5.68 1 96.38 189 TRP A N 1
ATOM 1410 C CA . TRP A 1 189 ? 8.836 4.93 -6.438 1 96.38 189 TRP A CA 1
ATOM 1411 C C . TRP A 1 189 ? 10.234 5.066 -5.855 1 96.38 189 TRP A C 1
ATOM 1413 O O . TRP A 1 189 ? 11.227 5.066 -6.594 1 96.38 189 TRP A O 1
ATOM 1423 N N . ARG A 1 190 ? 10.383 5.031 -4.543 1 95.69 190 ARG A N 1
ATOM 1424 C CA . ARG A 1 190 ? 11.641 5.336 -3.875 1 95.69 190 ARG A CA 1
ATOM 1425 C C . ARG A 1 190 ? 12.523 4.094 -3.771 1 95.69 190 ARG A C 1
ATOM 1427 O O . ARG A 1 190 ? 13.75 4.184 -3.879 1 95.69 190 ARG A O 1
ATOM 1434 N N . HIS A 1 191 ? 11.93 2.961 -3.551 1 96.38 191 HIS A N 1
ATOM 1435 C CA . HIS A 1 191 ? 12.719 1.786 -3.188 1 96.38 191 HIS A CA 1
ATOM 1436 C C . HIS A 1 191 ? 12.625 0.708 -4.262 1 96.38 191 HIS A C 1
ATOM 1438 O O . HIS A 1 191 ? 13.344 -0.294 -4.207 1 96.38 191 HIS A O 1
ATOM 1444 N N . GLY A 1 192 ? 11.75 0.904 -5.312 1 96.44 192 GLY A N 1
ATOM 1445 C CA . GLY A 1 192 ? 11.555 -0.093 -6.352 1 96.44 192 GLY A CA 1
ATOM 1446 C C . GLY A 1 192 ? 10.484 -1.109 -6.008 1 96.44 192 GLY A C 1
ATOM 1447 O O . GLY A 1 192 ? 10.289 -1.441 -4.836 1 96.44 192 GLY A O 1
ATOM 1448 N N . PRO A 1 193 ? 9.773 -1.62 -6.992 1 97.38 193 PRO A N 1
ATOM 1449 C CA . PRO A 1 193 ? 8.625 -2.512 -6.781 1 97.38 193 PRO A CA 1
ATOM 1450 C C . PRO A 1 193 ? 9.016 -3.812 -6.082 1 97.38 193 PRO A C 1
ATOM 1452 O O . PRO A 1 193 ? 8.266 -4.312 -5.242 1 97.38 193 PRO A O 1
ATOM 1455 N N . VAL A 1 194 ? 10.203 -4.387 -6.363 1 97.12 194 VAL A N 1
ATOM 1456 C CA . VAL A 1 194 ? 10.594 -5.684 -5.82 1 97.12 194 VAL A CA 1
ATOM 1457 C C . VAL A 1 194 ? 10.852 -5.562 -4.32 1 97.12 194 VAL A C 1
ATOM 1459 O O . VAL A 1 194 ? 10.43 -6.422 -3.543 1 97.12 194 VAL A O 1
ATOM 1462 N N . ASN A 1 195 ? 11.508 -4.488 -3.873 1 97.06 195 ASN A N 1
ATOM 1463 C CA . ASN A 1 195 ? 11.781 -4.277 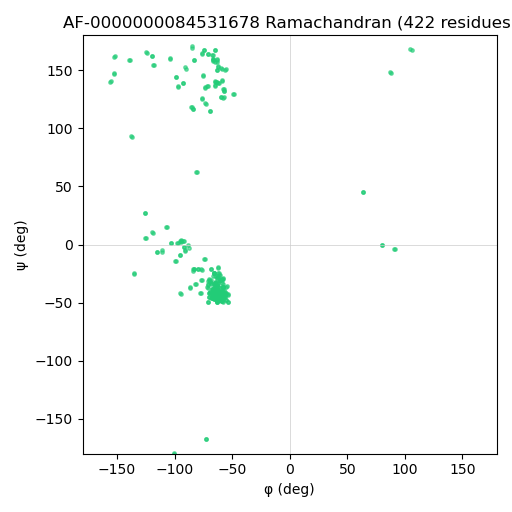-2.455 1 97.06 195 ASN A CA 1
ATOM 1464 C C . ASN A 1 195 ? 10.484 -4.125 -1.653 1 97.06 195 ASN A C 1
ATOM 1466 O O . ASN A 1 195 ? 10.359 -4.684 -0.562 1 97.06 195 ASN A O 1
ATOM 1470 N N . VAL A 1 196 ? 9.508 -3.35 -2.209 1 98.12 196 VAL A N 1
ATOM 1471 C CA . VAL A 1 196 ? 8.242 -3.15 -1.515 1 98.12 196 VAL A CA 1
ATOM 1472 C C . VAL A 1 196 ? 7.445 -4.453 -1.507 1 98.12 196 VAL A C 1
ATOM 1474 O O . VAL A 1 196 ? 6.844 -4.816 -0.494 1 98.12 196 VAL A O 1
ATOM 1477 N N . LEU A 1 197 ? 7.457 -5.191 -2.637 1 98.06 197 LEU A N 1
ATOM 1478 C CA . LEU A 1 197 ? 6.84 -6.512 -2.709 1 98.06 197 LEU A CA 1
ATOM 1479 C C . LEU A 1 197 ? 7.391 -7.43 -1.623 1 98.06 197 LEU A C 1
ATOM 1481 O O . LEU A 1 197 ? 6.625 -8.078 -0.905 1 98.06 197 LEU A O 1
ATOM 1485 N N . ARG A 1 198 ? 8.688 -7.461 -1.483 1 97.69 198 ARG A N 1
ATOM 1486 C CA . ARG A 1 198 ? 9.344 -8.328 -0.512 1 97.69 198 ARG A CA 1
ATOM 1487 C C . ARG A 1 198 ? 9 -7.914 0.915 1 97.69 198 ARG A C 1
ATOM 1489 O O . ARG A 1 198 ? 8.695 -8.758 1.757 1 97.69 198 ARG A O 1
ATOM 1496 N N . ALA A 1 199 ? 8.984 -6.609 1.21 1 97.62 199 ALA A N 1
ATOM 1497 C CA . ALA A 1 199 ? 8.633 -6.129 2.545 1 97.62 199 ALA A CA 1
ATOM 1498 C C . ALA A 1 199 ? 7.219 -6.551 2.93 1 97.62 199 ALA A C 1
ATOM 1500 O O . ALA A 1 199 ? 6.941 -6.816 4.102 1 97.62 199 ALA A O 1
ATOM 1501 N N . LEU A 1 200 ? 6.348 -6.68 1.953 1 98.19 200 LEU A N 1
ATOM 1502 C CA . LEU A 1 200 ? 4.938 -6.957 2.213 1 98.19 200 LEU A CA 1
ATOM 1503 C C . LEU A 1 200 ? 4.656 -8.453 2.121 1 98.19 200 LEU A C 1
ATOM 1505 O O . LEU A 1 200 ? 3.561 -8.906 2.467 1 98.19 200 LEU A O 1
ATOM 1509 N N . SER A 1 201 ? 5.656 -9.305 1.642 1 96.56 201 SER A N 1
ATOM 1510 C CA . SER A 1 201 ? 5.293 -10.703 1.397 1 96.56 201 SER A CA 1
ATOM 1511 C C . SER A 1 201 ? 6.355 -11.648 1.938 1 96.56 201 SER A C 1
ATOM 1513 O O . SER A 1 201 ? 6.074 -12.828 2.18 1 96.56 201 SER A O 1
ATOM 1515 N N . ARG A 1 202 ? 7.613 -11.172 2.07 1 94.25 202 ARG A N 1
ATOM 1516 C CA . ARG A 1 202 ? 8.734 -12.016 2.469 1 94.25 202 ARG A CA 1
ATOM 1517 C C . ARG A 1 202 ? 9.625 -11.305 3.48 1 94.25 202 ARG A C 1
ATOM 1519 O O . ARG A 1 202 ? 10.641 -10.711 3.109 1 94.25 202 ARG A O 1
ATOM 1526 N N . ALA A 1 203 ? 9.383 -11.508 4.664 1 89.69 203 ALA A N 1
ATOM 1527 C CA . ALA A 1 203 ? 10.148 -10.852 5.719 1 89.69 203 ALA A CA 1
ATOM 1528 C C . ALA A 1 203 ? 11.633 -11.188 5.609 1 89.69 203 ALA A C 1
ATOM 1530 O O . ALA A 1 203 ? 12.492 -10.336 5.859 1 89.69 203 ALA A O 1
ATOM 1531 N N . GLU A 1 204 ? 11.945 -12.398 5.156 1 93.31 204 GLU A N 1
ATOM 1532 C CA . GLU A 1 204 ? 13.312 -12.891 5.137 1 93.31 204 GLU A CA 1
ATOM 1533 C C . GLU A 1 204 ? 14.125 -12.227 4.023 1 93.31 204 GLU A C 1
ATOM 1535 O O . GLU A 1 204 ? 15.352 -12.32 4.004 1 93.31 204 GLU A O 1
ATOM 1540 N N . ARG A 1 205 ? 13.461 -11.547 3.135 1 94.88 205 ARG A N 1
ATOM 1541 C CA . ARG A 1 205 ? 14.148 -10.898 2.025 1 94.88 205 ARG A CA 1
ATOM 1542 C C . ARG A 1 205 ? 13.812 -9.406 1.967 1 94.88 205 ARG A C 1
ATOM 1544 O O . ARG A 1 205 ? 14.07 -8.75 0.958 1 94.88 205 ARG A O 1
ATOM 1551 N N . ALA A 1 206 ? 13.086 -8.938 2.943 1 94 206 ALA A N 1
ATOM 1552 C CA . ALA A 1 206 ? 12.695 -7.531 2.99 1 94 206 ALA A CA 1
ATOM 1553 C C . ALA A 1 206 ? 13.914 -6.629 3.146 1 94 206 ALA A C 1
ATOM 1555 O O . ALA A 1 206 ? 14.867 -6.977 3.852 1 94 206 ALA A O 1
ATOM 1556 N N . PRO A 1 207 ? 13.945 -5.531 2.473 1 94.12 207 PRO A N 1
ATOM 1557 C CA . PRO A 1 207 ? 14.992 -4.551 2.756 1 94.12 207 PRO A CA 1
ATOM 1558 C C . PRO A 1 207 ? 14.883 -3.957 4.16 1 94.12 207 PRO A C 1
ATOM 1560 O O . PRO A 1 207 ? 13.875 -4.156 4.84 1 94.12 207 PRO A O 1
ATOM 1563 N N . GLY A 1 208 ? 15.953 -3.262 4.547 1 93.06 208 GLY A N 1
ATOM 1564 C CA . GLY A 1 208 ? 15.977 -2.662 5.871 1 93.06 208 GLY A CA 1
ATOM 1565 C C . GLY A 1 208 ? 14.836 -1.689 6.109 1 93.06 208 GLY A C 1
ATOM 1566 O O . GLY A 1 208 ? 14.367 -1.547 7.238 1 93.06 208 GLY A O 1
ATOM 1567 N N . SER A 1 209 ? 14.477 -0.948 5.07 1 95.38 209 SER A N 1
ATOM 1568 C CA . SER A 1 209 ? 13.375 0.006 5.199 1 95.38 209 SER A CA 1
ATOM 1569 C C . SER A 1 209 ? 12.688 0.239 3.859 1 95.38 209 SER A C 1
ATOM 1571 O O . SER A 1 209 ? 13.32 0.163 2.805 1 95.38 209 SER A O 1
ATOM 1573 N N . ILE A 1 210 ? 11.406 0.48 3.914 1 96.75 210 ILE A N 1
ATOM 1574 C CA . ILE A 1 210 ? 10.648 0.917 2.746 1 96.75 210 ILE A CA 1
ATOM 1575 C C . ILE A 1 210 ? 9.906 2.213 3.066 1 96.75 210 ILE A C 1
ATOM 1577 O O . ILE A 1 210 ? 8.828 2.467 2.525 1 96.75 210 ILE A O 1
ATOM 1581 N N . ALA A 1 211 ? 10.422 3 3.984 1 96.44 211 ALA A N 1
ATOM 1582 C CA . ALA A 1 211 ? 9.812 4.277 4.344 1 96.44 211 ALA A CA 1
ATOM 1583 C C . ALA A 1 211 ? 9.742 5.211 3.139 1 96.44 211 ALA A C 1
ATOM 1585 O O . ALA A 1 211 ? 10.75 5.465 2.48 1 96.44 211 ALA A O 1
ATOM 1586 N N . ALA A 1 212 ? 8.578 5.68 2.902 1 95.88 212 ALA A N 1
ATOM 1587 C CA . ALA A 1 212 ? 8.297 6.496 1.724 1 95.88 212 ALA A CA 1
ATOM 1588 C C . ALA A 1 212 ? 8.711 7.949 1.952 1 95.88 212 ALA A C 1
ATOM 1590 O O . ALA A 1 212 ? 8.984 8.68 0.998 1 95.88 212 ALA A O 1
ATOM 1591 N N . ILE A 1 213 ? 8.57 8.375 3.168 1 91.06 213 ILE A N 1
ATOM 1592 C CA . ILE A 1 213 ? 8.852 9.766 3.502 1 91.06 213 ILE A CA 1
ATOM 1593 C C . ILE A 1 213 ? 9.711 9.828 4.762 1 91.06 213 ILE A C 1
ATOM 1595 O O . ILE A 1 213 ? 9.719 8.891 5.566 1 91.06 213 ILE A O 1
ATOM 1599 N N . MET B 1 1 ? -10.984 -5.125 -22.5 1 93.69 1 MET B N 1
ATOM 1600 C CA . MET B 1 1 ? -10.562 -5.828 -21.297 1 93.69 1 MET B CA 1
ATOM 1601 C C . MET B 1 1 ? -10.484 -4.875 -20.109 1 93.69 1 MET B C 1
ATOM 1603 O O . MET B 1 1 ? -10.164 -3.695 -20.281 1 93.69 1 MET B O 1
ATOM 1607 N N . THR B 1 2 ? -10.867 -5.422 -18.969 1 96.75 2 THR B N 1
ATOM 1608 C CA . THR B 1 2 ? -10.727 -4.645 -17.75 1 96.75 2 THR B CA 1
ATOM 1609 C C . THR B 1 2 ? -9.25 -4.5 -17.359 1 96.75 2 THR B C 1
ATOM 1611 O O . THR B 1 2 ? -8.391 -5.191 -17.922 1 96.75 2 THR B O 1
ATOM 1614 N N . ARG B 1 3 ? -8.906 -3.586 -16.484 1 96.69 3 ARG B N 1
ATOM 1615 C CA . ARG B 1 3 ? -7.547 -3.406 -15.977 1 96.69 3 ARG B CA 1
ATOM 1616 C C . ARG B 1 3 ? -7.043 -4.676 -15.297 1 96.69 3 ARG B C 1
ATOM 1618 O O . ARG B 1 3 ? -5.875 -5.047 -15.453 1 96.69 3 ARG B O 1
ATOM 1625 N N . ALA B 1 4 ? -7.898 -5.352 -14.531 1 98.31 4 ALA B N 1
ATOM 1626 C CA . ALA B 1 4 ? -7.516 -6.586 -13.844 1 98.31 4 ALA B CA 1
ATOM 1627 C C . ALA B 1 4 ? -7.113 -7.668 -14.844 1 98.31 4 ALA B C 1
ATOM 1629 O O . ALA B 1 4 ? -6.145 -8.391 -14.625 1 98.31 4 ALA B O 1
ATOM 1630 N N . GLN B 1 5 ? -7.859 -7.73 -15.922 1 98.62 5 GLN B N 1
ATOM 1631 C CA . GLN B 1 5 ? -7.574 -8.703 -16.969 1 98.62 5 GLN B CA 1
ATOM 1632 C C . GLN B 1 5 ? -6.246 -8.398 -17.656 1 98.62 5 GLN B C 1
ATOM 1634 O O . GLN B 1 5 ? -5.434 -9.305 -17.875 1 98.62 5 GLN B O 1
ATOM 1639 N N . GLU B 1 6 ? -6.031 -7.148 -17.906 1 98 6 GLU B N 1
ATOM 1640 C CA . GLU B 1 6 ? -4.793 -6.719 -18.562 1 98 6 GLU B CA 1
ATOM 1641 C C . GLU B 1 6 ? -3.588 -6.961 -17.656 1 98 6 GLU B C 1
ATOM 1643 O O . GLU B 1 6 ? -2.555 -7.457 -18.109 1 98 6 GLU B O 1
ATOM 1648 N N . ASP B 1 7 ? -3.73 -6.617 -16.406 1 98.5 7 ASP B N 1
ATOM 1649 C CA . ASP B 1 7 ? -2.652 -6.812 -15.438 1 98.5 7 ASP B CA 1
ATOM 1650 C C . ASP B 1 7 ? -2.293 -8.289 -15.305 1 98.5 7 ASP B C 1
ATOM 1652 O O . ASP B 1 7 ? -1.114 -8.648 -15.273 1 98.5 7 ASP B O 1
ATOM 1656 N N . PHE B 1 8 ? -3.312 -9.094 -15.227 1 98.81 8 PHE B N 1
ATOM 1657 C CA . PHE B 1 8 ? -3.111 -10.531 -15.07 1 98.81 8 PHE B CA 1
ATOM 1658 C C . PHE B 1 8 ? -2.318 -11.102 -16.234 1 98.81 8 PHE B C 1
ATOM 1660 O O . PHE B 1 8 ? -1.316 -11.789 -16.047 1 98.81 8 PHE B O 1
ATOM 1667 N N . LEU B 1 9 ? -2.74 -10.75 -17.438 1 98.69 9 LEU B N 1
ATOM 1668 C CA . LEU B 1 9 ? -2.086 -11.281 -18.625 1 98.69 9 LEU B CA 1
ATOM 1669 C C . LEU B 1 9 ? -0.654 -10.766 -18.734 1 98.69 9 LEU B C 1
ATOM 1671 O O . LEU B 1 9 ? 0.254 -11.516 -19.094 1 98.69 9 LEU B O 1
ATOM 1675 N N . ALA B 1 10 ? -0.443 -9.539 -18.406 1 98.38 10 ALA B N 1
ATOM 1676 C CA . ALA B 1 10 ? 0.896 -8.953 -18.469 1 98.38 10 ALA B CA 1
ATOM 1677 C C . ALA B 1 10 ? 1.843 -9.648 -17.484 1 98.38 10 ALA B C 1
ATOM 1679 O O . ALA B 1 10 ? 2.969 -10 -17.859 1 98.38 10 ALA B O 1
ATOM 1680 N N . VAL B 1 11 ? 1.393 -9.883 -16.281 1 98.69 11 VAL B N 1
ATOM 1681 C CA . VAL B 1 11 ? 2.234 -10.5 -15.266 1 98.69 11 VAL B CA 1
ATOM 1682 C C . VAL B 1 11 ? 2.439 -11.977 -15.594 1 98.69 11 VAL B C 1
ATOM 1684 O O . VAL B 1 11 ? 3.523 -12.523 -15.375 1 98.69 11 VAL B O 1
ATOM 1687 N N . ALA B 1 12 ? 1.409 -12.625 -16.125 1 98.81 12 ALA B N 1
ATOM 1688 C CA . ALA B 1 12 ? 1.533 -14.016 -16.547 1 98.81 12 ALA B CA 1
ATOM 1689 C C . ALA B 1 12 ? 2.627 -14.164 -17.609 1 98.81 12 ALA B C 1
ATOM 1691 O O . ALA B 1 12 ? 3.4 -15.125 -17.578 1 98.81 12 ALA B O 1
ATOM 1692 N N . ARG B 1 13 ? 2.709 -13.25 -18.516 1 98.19 13 ARG B N 1
ATOM 1693 C CA . ARG B 1 13 ? 3.715 -13.32 -19.578 1 98.19 13 ARG B CA 1
ATOM 1694 C C . ARG B 1 13 ? 5.121 -13.172 -19 1 98.19 13 ARG B C 1
ATOM 1696 O O . ARG B 1 13 ? 6.059 -13.82 -19.469 1 98.19 13 ARG B O 1
ATOM 1703 N N . THR B 1 14 ? 5.277 -12.305 -18.016 1 98.06 14 THR B N 1
ATOM 1704 C CA . THR B 1 14 ? 6.57 -12.18 -17.344 1 98.06 14 THR B CA 1
ATOM 1705 C C . THR B 1 14 ? 6.934 -13.477 -16.625 1 98.06 14 THR B C 1
ATOM 1707 O O . THR B 1 14 ? 8.094 -13.898 -16.641 1 98.06 14 THR B O 1
ATOM 1710 N N . ALA B 1 15 ? 5.965 -14.102 -16.016 1 98.56 15 ALA B N 1
ATOM 1711 C CA . ALA B 1 15 ? 6.18 -15.375 -15.32 1 98.56 15 ALA B CA 1
ATOM 1712 C C . ALA B 1 15 ? 6.555 -16.469 -16.312 1 98.56 15 ALA B C 1
ATOM 1714 O O . ALA B 1 15 ? 7.367 -17.344 -16 1 98.56 15 ALA B O 1
ATOM 1715 N N . GLU B 1 16 ? 5.934 -16.406 -17.484 1 98.5 16 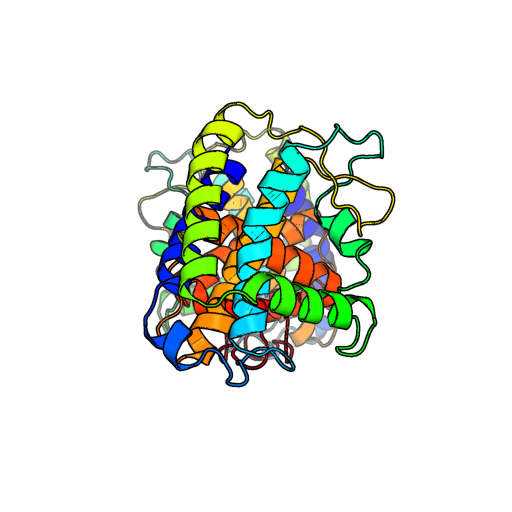GLU B N 1
ATOM 1716 C CA . GLU B 1 16 ? 6.262 -17.375 -18.516 1 98.5 16 GLU B CA 1
ATOM 1717 C C . GLU B 1 16 ? 7.742 -17.328 -18.891 1 98.5 16 GLU B C 1
ATOM 1719 O O . GLU B 1 16 ? 8.398 -18.359 -19 1 98.5 16 GLU B O 1
ATOM 1724 N N . GLN B 1 17 ? 8.188 -16.141 -19.078 1 98.31 17 GLN B N 1
ATOM 1725 C CA . GLN B 1 17 ? 9.602 -15.961 -19.406 1 98.31 17 GLN B CA 1
ATOM 1726 C C . GLN B 1 17 ? 10.5 -16.531 -18.312 1 98.31 17 GLN B C 1
ATOM 1728 O O . GLN B 1 17 ? 11.523 -17.141 -18.609 1 98.31 17 GLN B O 1
ATOM 1733 N N . LEU B 1 18 ? 10.125 -16.328 -17.109 1 98.69 18 LEU B N 1
ATOM 1734 C CA . LEU B 1 18 ? 10.883 -16.859 -15.977 1 98.69 18 LEU B CA 1
ATOM 1735 C C . LEU B 1 18 ? 10.898 -18.375 -15.984 1 98.69 18 LEU B C 1
ATOM 1737 O O . LEU B 1 18 ? 11.945 -19 -15.805 1 98.69 18 LEU B O 1
ATOM 1741 N N . LEU B 1 19 ? 9.742 -19.031 -16.234 1 98.69 19 LEU B N 1
ATOM 1742 C CA . LEU B 1 19 ? 9.617 -20.484 -16.266 1 98.69 19 LEU B CA 1
ATOM 1743 C C . LEU B 1 19 ? 10.508 -21.078 -17.344 1 98.69 19 LEU B C 1
ATOM 1745 O O . LEU B 1 19 ? 10.984 -22.219 -17.203 1 98.69 19 LEU B O 1
ATOM 1749 N N . ARG B 1 20 ? 10.789 -20.297 -18.359 1 98.44 20 ARG B N 1
ATOM 1750 C CA . ARG B 1 20 ? 11.523 -20.812 -19.5 1 98.44 20 ARG B CA 1
ATOM 1751 C C . ARG B 1 20 ? 13.023 -20.609 -19.328 1 98.44 20 ARG B C 1
ATOM 1753 O O . ARG B 1 20 ? 13.812 -21.062 -20.172 1 98.44 20 ARG B O 1
ATOM 1760 N N . ARG B 1 21 ? 13.414 -19.938 -18.281 1 98.44 21 ARG B N 1
ATOM 1761 C CA . ARG B 1 21 ? 14.844 -19.703 -18.047 1 98.44 21 ARG B CA 1
ATOM 1762 C C . ARG B 1 21 ? 15.578 -21.031 -17.859 1 98.44 21 ARG B C 1
ATOM 1764 O O . ARG B 1 21 ? 15.102 -21.906 -17.141 1 98.44 21 ARG B O 1
ATOM 1771 N N . PRO B 1 22 ? 16.812 -21.172 -18.453 1 98.56 22 PRO B N 1
ATOM 1772 C CA . PRO B 1 22 ? 17.594 -22.406 -18.297 1 98.56 22 PRO B CA 1
ATOM 1773 C C . PRO B 1 22 ? 17.984 -22.672 -16.844 1 98.56 22 PRO B C 1
ATOM 1775 O O . PRO B 1 22 ? 18.109 -23.828 -16.438 1 98.56 22 PRO B O 1
ATOM 1778 N N . GLU B 1 23 ? 18.109 -21.594 -16.047 1 98.81 23 GLU B N 1
ATOM 1779 C CA . GLU B 1 23 ? 18.469 -21.734 -14.633 1 98.81 23 GLU B CA 1
ATOM 1780 C C . GLU B 1 23 ? 17.391 -22.469 -13.859 1 98.81 23 GLU B C 1
ATOM 1782 O O . GLU B 1 23 ? 17.688 -23.219 -12.914 1 98.81 23 GLU B O 1
ATOM 1787 N N . VAL B 1 24 ? 16.109 -22.281 -14.25 1 98.81 24 VAL B N 1
ATOM 1788 C CA . VAL B 1 24 ? 15 -22.969 -13.586 1 98.81 24 VAL B CA 1
ATOM 1789 C C . VAL B 1 24 ? 15.07 -24.469 -13.867 1 98.81 24 VAL B C 1
ATOM 1791 O O . VAL B 1 24 ? 14.984 -25.281 -12.945 1 98.81 24 VAL B O 1
ATOM 1794 N N . ALA B 1 25 ? 15.281 -24.828 -15.102 1 98.75 25 ALA B N 1
ATOM 1795 C CA . ALA B 1 25 ? 15.398 -26.234 -15.477 1 98.75 25 ALA B CA 1
ATOM 1796 C C . ALA B 1 25 ? 16.578 -26.891 -14.781 1 98.75 25 ALA B C 1
ATOM 1798 O O . ALA B 1 25 ? 16.484 -28.031 -14.297 1 98.75 25 ALA B O 1
ATOM 1799 N N . ALA B 1 26 ? 17.688 -26.188 -14.711 1 98.75 26 ALA B N 1
ATOM 1800 C CA . ALA B 1 26 ? 18.922 -26.734 -14.141 1 98.75 26 ALA B CA 1
ATOM 1801 C C . ALA B 1 26 ? 18.766 -27.016 -12.648 1 98.75 26 ALA B C 1
ATOM 1803 O O . ALA B 1 26 ? 19.391 -27.922 -12.109 1 98.75 26 ALA B O 1
ATOM 1804 N N . ALA B 1 27 ? 17.828 -26.297 -12 1 98.75 27 ALA B N 1
ATOM 1805 C CA . ALA B 1 27 ? 17.672 -26.406 -10.555 1 98.75 27 ALA B CA 1
ATOM 1806 C C . ALA B 1 27 ? 16.422 -27.188 -10.195 1 98.75 27 ALA B C 1
ATOM 1808 O O . ALA B 1 27 ? 15.992 -27.188 -9.031 1 98.75 27 ALA B O 1
ATOM 1809 N N . TRP B 1 28 ? 15.859 -27.875 -11.094 1 98.56 28 TRP B N 1
ATOM 1810 C CA . TRP B 1 28 ? 14.5 -28.406 -11.062 1 98.56 28 TRP B CA 1
ATOM 1811 C C . TRP B 1 28 ? 14.273 -29.25 -9.812 1 98.56 28 TRP B C 1
ATOM 1813 O O . TRP B 1 28 ? 13.227 -29.156 -9.164 1 98.56 28 TRP B O 1
ATOM 1823 N N . GLN B 1 29 ? 15.25 -30.016 -9.32 1 97.94 29 GLN B N 1
ATOM 1824 C CA . GLN B 1 29 ? 15.062 -30.953 -8.219 1 97.94 29 GLN B CA 1
ATOM 1825 C C . GLN B 1 29 ? 15.633 -30.406 -6.922 1 97.94 29 GLN B C 1
ATOM 1827 O O . GLN B 1 29 ? 15.578 -31.062 -5.883 1 97.94 29 GLN B O 1
ATOM 1832 N N . ARG B 1 30 ? 16.156 -29.219 -6.969 1 98.38 30 ARG B N 1
ATOM 1833 C CA . ARG B 1 30 ? 16.75 -28.594 -5.789 1 98.38 30 ARG B CA 1
ATOM 1834 C C . ARG B 1 30 ? 15.688 -27.938 -4.918 1 98.38 30 ARG B C 1
ATOM 1836 O O . ARG B 1 30 ? 14.594 -27.625 -5.391 1 98.38 30 ARG B O 1
ATOM 1843 N N . PRO B 1 31 ? 16.016 -27.719 -3.629 1 98.12 31 PRO B N 1
ATOM 1844 C CA . PRO B 1 31 ? 15.125 -26.906 -2.795 1 98.12 31 PRO B CA 1
ATOM 1845 C C . PRO B 1 31 ? 15 -25.469 -3.289 1 98.12 31 PRO B C 1
ATOM 1847 O O . PRO B 1 31 ? 15.945 -24.938 -3.885 1 98.12 31 PRO B O 1
ATOM 1850 N N . SER B 1 32 ? 13.883 -24.828 -3.068 1 98.38 32 SER B N 1
ATOM 1851 C CA . SER B 1 32 ? 13.688 -23.438 -3.459 1 98.38 32 SER B CA 1
ATOM 1852 C C . SER B 1 32 ? 13.852 -22.5 -2.268 1 98.38 32 SER B C 1
ATOM 1854 O O . SER B 1 32 ? 14.156 -22.953 -1.158 1 98.38 32 SER B O 1
ATOM 1856 N N . ALA B 1 33 ? 13.68 -21.234 -2.557 1 97.12 33 ALA B N 1
ATOM 1857 C CA . ALA B 1 33 ? 13.742 -20.188 -1.528 1 97.12 33 ALA B CA 1
ATOM 1858 C C . ALA B 1 33 ? 12.461 -20.172 -0.701 1 97.12 33 ALA B C 1
ATOM 1860 O O . ALA B 1 33 ? 12.406 -19.531 0.358 1 97.12 33 ALA B O 1
ATOM 1861 N N . LEU B 1 34 ? 11.352 -20.703 -1.22 1 96.19 34 LEU B N 1
ATOM 1862 C CA . LEU B 1 34 ? 10.133 -20.875 -0.435 1 96.19 34 LEU B CA 1
ATOM 1863 C C . LEU B 1 34 ? 10.188 -22.188 0.361 1 96.19 34 LEU B C 1
ATOM 1865 O O . LEU B 1 34 ? 10.242 -23.266 -0.219 1 96.19 34 LEU B O 1
ATOM 1869 N N . ALA B 1 35 ? 10.18 -22.016 1.672 1 92.62 35 ALA B N 1
ATOM 1870 C CA . ALA B 1 35 ? 10.391 -23.156 2.572 1 92.62 35 ALA B CA 1
ATOM 1871 C C . ALA B 1 35 ? 9.508 -24.328 2.193 1 92.62 35 ALA B C 1
ATOM 1873 O O . ALA B 1 35 ? 8.312 -24.156 1.94 1 92.62 35 ALA B O 1
ATOM 1874 N N . GLU B 1 36 ? 10.117 -25.5 2.057 1 94.5 36 GLU B N 1
ATOM 1875 C CA . GLU B 1 36 ? 9.492 -26.797 1.87 1 94.5 36 GLU B CA 1
ATOM 1876 C C . GLU B 1 36 ? 9.078 -27.016 0.417 1 94.5 36 GLU B C 1
ATOM 1878 O O . GLU B 1 36 ? 8.555 -28.078 0.063 1 94.5 36 GLU B O 1
ATOM 1883 N N . PHE B 1 37 ? 9.305 -26.078 -0.448 1 96.69 37 PHE B N 1
ATOM 1884 C CA . PHE B 1 37 ? 9.07 -26.25 -1.876 1 96.69 37 PHE B CA 1
ATOM 1885 C C . PHE B 1 37 ? 10.359 -26.609 -2.6 1 96.69 37 PHE B C 1
ATOM 1887 O O . PHE B 1 37 ? 11.422 -26.047 -2.305 1 96.69 37 PHE B O 1
ATOM 1894 N N . SER B 1 38 ? 10.25 -27.547 -3.469 1 98.19 38 SER B N 1
ATOM 1895 C CA . SER B 1 38 ? 11.289 -27.672 -4.488 1 98.19 38 SER B CA 1
ATOM 1896 C C . SER B 1 38 ? 11.125 -26.609 -5.57 1 98.19 38 SER B C 1
ATOM 1898 O O . SER B 1 38 ? 10.086 -25.938 -5.645 1 98.19 38 SER B O 1
ATOM 1900 N N . VAL B 1 39 ? 12.148 -26.406 -6.359 1 98.88 39 VAL B N 1
ATOM 1901 C CA . VAL B 1 39 ? 12.023 -25.5 -7.496 1 98.88 39 VAL B CA 1
ATOM 1902 C C . VAL B 1 39 ? 10.914 -25.984 -8.422 1 98.88 39 VAL B C 1
ATOM 1904 O O . VAL B 1 39 ? 10.102 -25.188 -8.898 1 98.88 39 VAL B O 1
ATOM 1907 N N . ALA B 1 40 ? 10.797 -27.312 -8.617 1 98.81 40 ALA B N 1
ATOM 1908 C CA . ALA B 1 40 ? 9.734 -27.891 -9.43 1 98.81 40 ALA B CA 1
ATOM 1909 C C . ALA B 1 40 ? 8.359 -27.609 -8.828 1 98.81 40 ALA B C 1
ATOM 1911 O O . ALA B 1 40 ? 7.453 -27.141 -9.531 1 98.81 40 ALA B O 1
ATOM 1912 N N . GLY B 1 41 ? 8.234 -27.875 -7.59 1 98.69 41 GLY B N 1
ATOM 1913 C CA . GLY B 1 41 ? 6.973 -27.641 -6.914 1 98.69 41 GLY B CA 1
ATOM 1914 C C . GLY B 1 41 ? 6.547 -26.172 -6.945 1 98.69 41 GLY B C 1
ATOM 1915 O O . GLY B 1 41 ? 5.371 -25.875 -7.145 1 98.69 41 GLY B O 1
ATOM 1916 N N . LEU B 1 42 ? 7.512 -25.266 -6.734 1 98.81 42 LEU B N 1
ATOM 1917 C CA . LEU B 1 42 ? 7.246 -23.828 -6.777 1 98.81 42 LEU B CA 1
ATOM 1918 C C . LEU B 1 42 ? 6.859 -23.391 -8.188 1 98.81 42 LEU B C 1
ATOM 1920 O O . LEU B 1 42 ? 5.953 -22.578 -8.359 1 98.81 42 LEU B O 1
ATOM 1924 N N . ALA B 1 43 ? 7.535 -23.938 -9.195 1 98.94 43 ALA B N 1
ATOM 1925 C CA . ALA B 1 43 ? 7.188 -23.656 -10.586 1 98.94 43 ALA B CA 1
ATOM 1926 C C . ALA B 1 43 ? 5.773 -24.141 -10.906 1 98.94 43 ALA B C 1
ATOM 1928 O O . ALA B 1 43 ? 5.016 -23.438 -11.586 1 98.94 43 ALA B O 1
ATOM 1929 N N . GLY B 1 44 ? 5.465 -25.344 -10.453 1 98.88 44 GLY B N 1
ATOM 1930 C CA . GLY B 1 44 ? 4.109 -25.844 -10.617 1 98.88 44 GLY B CA 1
ATOM 1931 C C . GLY B 1 44 ? 3.064 -24.984 -9.938 1 98.88 44 GLY B C 1
ATOM 1932 O O . GLY B 1 44 ? 2 -24.719 -10.508 1 98.88 44 GLY B O 1
ATOM 1933 N N . HIS B 1 45 ? 3.387 -24.547 -8.703 1 98.56 45 HIS B N 1
ATOM 1934 C CA . HIS B 1 45 ? 2.508 -23.641 -7.969 1 98.56 45 HIS B CA 1
ATOM 1935 C C . HIS B 1 45 ? 2.314 -22.344 -8.719 1 98.56 45 HIS B C 1
ATOM 1937 O O . HIS B 1 45 ? 1.201 -21.812 -8.789 1 98.56 45 HIS B O 1
ATOM 1943 N N . LEU B 1 46 ? 3.365 -21.812 -9.25 1 98.81 46 LEU B N 1
ATOM 1944 C CA . LEU B 1 46 ? 3.307 -20.609 -10.078 1 98.81 46 LEU B CA 1
ATOM 1945 C C . LEU B 1 46 ? 2.41 -20.828 -11.289 1 98.81 46 LEU B C 1
ATOM 1947 O O . LEU B 1 46 ? 1.561 -20 -11.602 1 98.81 46 LEU B O 1
ATOM 1951 N N . ALA B 1 47 ? 2.572 -21.938 -11.953 1 98.88 47 ALA B N 1
ATOM 1952 C CA . ALA B 1 47 ? 1.791 -22.266 -13.141 1 98.88 47 ALA B CA 1
ATOM 1953 C C . ALA B 1 47 ? 0.308 -22.391 -12.805 1 98.88 47 ALA B C 1
ATOM 1955 O O . ALA B 1 47 ? -0.551 -22 -13.594 1 98.88 47 ALA B O 1
ATOM 1956 N N . TYR B 1 48 ? 0.055 -22.906 -11.656 1 98.44 48 TYR B N 1
ATOM 1957 C CA . TYR B 1 48 ? -1.325 -23.109 -11.219 1 98.44 48 TYR B CA 1
ATOM 1958 C C . TYR B 1 48 ? -2.086 -21.781 -11.219 1 98.44 48 TYR B C 1
ATOM 1960 O O . TYR B 1 48 ? -3.295 -21.75 -11.461 1 98.44 48 TYR B O 1
ATOM 1968 N N . GLN B 1 49 ? -1.434 -20.641 -11 1 98.56 49 GLN B N 1
ATOM 1969 C CA . GLN B 1 49 ? -2.1 -19.344 -10.922 1 98.56 49 GLN B CA 1
ATOM 1970 C C . GLN B 1 49 ? -2.717 -18.953 -12.266 1 98.56 49 GLN B C 1
ATOM 1972 O O . GLN B 1 49 ? -3.654 -18.156 -12.32 1 98.56 49 GLN B O 1
ATOM 1977 N N . VAL B 1 50 ? -2.223 -19.469 -13.352 1 98.88 50 VAL B N 1
ATOM 1978 C CA . VAL B 1 50 ? -2.775 -19.234 -14.68 1 98.88 50 VAL B CA 1
ATOM 1979 C C . VAL B 1 50 ? -3.729 -20.375 -15.047 1 98.88 50 VAL B C 1
ATOM 1981 O O . VAL B 1 50 ? -4.828 -20.141 -15.547 1 98.88 50 VAL B O 1
ATOM 1984 N N . LEU B 1 51 ? -3.342 -21.656 -14.734 1 98.44 51 LEU B N 1
ATOM 1985 C CA . LEU B 1 51 ? -4.129 -22.828 -15.109 1 98.44 51 LEU B CA 1
ATOM 1986 C C . LEU B 1 51 ? -5.473 -22.844 -14.383 1 98.44 51 LEU B C 1
ATOM 1988 O O . LEU B 1 51 ? -6.48 -23.281 -14.945 1 98.44 51 LEU B O 1
ATOM 1992 N N . SER B 1 52 ? -5.496 -22.359 -13.172 1 97.88 52 SER B N 1
ATOM 1993 C CA . SER B 1 52 ? -6.73 -22.281 -12.398 1 97.88 52 SER B CA 1
ATOM 1994 C C . SER B 1 52 ? -7.75 -21.359 -13.062 1 97.88 52 SER B C 1
ATOM 1996 O O . SER B 1 52 ? -8.961 -21.578 -12.945 1 97.88 52 SER B O 1
ATOM 1998 N N . VAL B 1 53 ? -7.297 -20.266 -13.75 1 98.56 53 VAL B N 1
ATOM 1999 C CA . VAL B 1 53 ? -8.195 -19.328 -14.422 1 98.56 53 VAL B CA 1
ATOM 2000 C C . VAL B 1 53 ? -8.906 -20.031 -15.578 1 98.56 53 VAL B C 1
ATOM 2002 O O . VAL B 1 53 ? -10.109 -19.875 -15.773 1 98.56 53 VAL B O 1
ATOM 2005 N N . THR B 1 54 ? -8.109 -20.844 -16.391 1 97.5 54 THR B N 1
ATOM 2006 C CA . THR B 1 54 ? -8.719 -21.641 -17.453 1 97.5 54 THR B CA 1
ATOM 2007 C C . THR B 1 54 ? -9.805 -22.547 -16.891 1 97.5 54 THR B C 1
ATOM 2009 O O . THR B 1 54 ? -10.891 -22.672 -17.469 1 97.5 54 THR B O 1
ATOM 2012 N N . GLN B 1 55 ? -9.547 -23.141 -15.727 1 95.69 55 GLN B N 1
ATOM 2013 C CA . GLN B 1 55 ? -10.469 -24.078 -15.086 1 95.69 55 GLN B CA 1
ATOM 2014 C C . GLN B 1 55 ? -11.758 -23.391 -14.664 1 95.69 55 GLN B C 1
ATOM 2016 O O . GLN B 1 55 ? -12.852 -23.891 -14.906 1 95.69 55 GLN B O 1
ATOM 2021 N N . VAL B 1 56 ? -11.641 -22.234 -14.023 1 96.06 56 VAL B N 1
ATOM 2022 C CA . VAL B 1 56 ? -12.828 -21.578 -13.484 1 96.06 56 VAL B CA 1
ATOM 2023 C C . VAL B 1 56 ? -13.688 -21.031 -14.625 1 96.06 56 VAL B C 1
ATOM 2025 O O . VAL B 1 56 ? -14.914 -21.016 -14.531 1 96.06 56 VAL B O 1
ATOM 2028 N N . LEU B 1 57 ? -13.055 -20.547 -15.742 1 96.62 57 LEU B N 1
ATOM 2029 C CA . LEU B 1 57 ? -13.805 -20.016 -16.875 1 96.62 57 LEU B CA 1
ATOM 2030 C C . LEU B 1 57 ? -14.562 -21.109 -17.594 1 96.62 57 LEU B C 1
ATOM 2032 O O . LEU B 1 57 ? -15.617 -20.859 -18.203 1 96.62 57 LEU B O 1
ATOM 2036 N N . ALA B 1 58 ? -14.023 -22.328 -17.578 1 94.31 58 ALA B N 1
ATOM 2037 C CA . ALA B 1 58 ? -14.641 -23.469 -18.25 1 94.31 58 ALA B CA 1
ATOM 2038 C C . ALA B 1 58 ? -15.773 -24.047 -17.406 1 94.31 58 ALA B C 1
ATOM 2040 O O . ALA B 1 58 ? -16.609 -24.812 -17.922 1 94.31 58 ALA B O 1
ATOM 2041 N N . GLY B 1 59 ? -15.727 -23.75 -16.094 1 92.19 59 GLY B N 1
ATOM 2042 C CA . GLY B 1 59 ? -16.719 -24.312 -15.18 1 92.19 59 GLY B CA 1
ATOM 2043 C C . GLY B 1 59 ? -18 -23.5 -15.125 1 92.19 59 GLY B C 1
ATOM 2044 O O . GLY B 1 59 ? -18.094 -22.422 -15.727 1 92.19 59 GLY B O 1
ATOM 2045 N N . PRO B 1 60 ? -18.984 -24.062 -14.477 1 93.25 60 PRO B N 1
ATOM 2046 C CA . PRO B 1 60 ? -20.25 -23.328 -14.32 1 93.25 60 PRO B CA 1
ATOM 2047 C C . PRO B 1 60 ? -20.109 -22.062 -13.477 1 93.25 60 PRO B C 1
ATOM 2049 O O . PRO B 1 60 ? -19.172 -21.969 -12.672 1 93.25 60 PRO B O 1
ATOM 2052 N N . VAL B 1 61 ? -21.047 -21.094 -13.656 1 95.62 61 VAL B N 1
ATOM 2053 C CA . VAL B 1 61 ? -21.078 -19.891 -12.828 1 95.62 61 VAL B CA 1
ATOM 2054 C C . VAL B 1 61 ? -21.578 -20.234 -11.43 1 95.62 61 VAL B C 1
ATOM 2056 O O . VAL B 1 61 ? -22.688 -20.766 -11.281 1 95.62 61 VAL B O 1
ATOM 2059 N N . PRO B 1 62 ? -20.797 -19.969 -10.516 1 96.31 62 PRO B N 1
ATOM 2060 C CA . PRO B 1 62 ? -21.219 -20.312 -9.156 1 96.31 62 PRO B CA 1
ATOM 2061 C C . PRO B 1 62 ? -22.422 -19.484 -8.688 1 96.31 62 PRO B C 1
ATOM 2063 O O . PRO B 1 62 ? -22.656 -18.391 -9.195 1 96.31 62 PRO B O 1
ATOM 2066 N N . GLU B 1 63 ? -23.125 -20.016 -7.688 1 95.5 63 GLU B N 1
ATOM 2067 C CA . GLU B 1 63 ? -24.344 -19.375 -7.18 1 95.5 63 GLU B CA 1
ATOM 2068 C C . GLU B 1 63 ? -24.125 -18.828 -5.77 1 95.5 63 GLU B C 1
ATOM 2070 O O . GLU B 1 63 ? -24.984 -18.125 -5.238 1 95.5 63 GLU B O 1
ATOM 2075 N N . GLU B 1 64 ? -23 -19.141 -5.25 1 96.31 64 GLU B N 1
ATOM 2076 C CA . GLU B 1 64 ? -22.703 -18.688 -3.9 1 96.31 64 GLU B CA 1
ATOM 2077 C C . GLU B 1 64 ? -22.562 -17.156 -3.855 1 96.31 64 GLU B C 1
ATOM 2079 O O . GLU B 1 64 ? -22.406 -16.516 -4.895 1 96.31 64 GLU B O 1
ATOM 2084 N N . GLU B 1 65 ? -22.641 -16.641 -2.705 1 97.25 65 GLU B N 1
ATOM 2085 C CA . GLU B 1 65 ? -22.469 -15.211 -2.498 1 97.25 65 GLU B CA 1
ATOM 2086 C C . GLU B 1 65 ? -21.109 -14.734 -3.014 1 97.25 65 GLU B C 1
ATOM 2088 O O . GLU B 1 65 ? -20.094 -15.406 -2.809 1 97.25 65 GLU B O 1
ATOM 2093 N N . THR B 1 66 ? -21.094 -13.625 -3.752 1 98.25 66 THR B N 1
ATOM 2094 C CA . THR B 1 66 ? -19.859 -12.961 -4.137 1 98.25 66 THR B CA 1
ATOM 2095 C C . THR B 1 66 ? -19.391 -12.008 -3.037 1 98.25 66 THR B C 1
ATOM 2097 O O . THR B 1 66 ? -20.109 -11.086 -2.658 1 98.25 66 THR B O 1
ATOM 2100 N N . VAL B 1 67 ? -18.234 -12.242 -2.471 1 98.06 67 VAL B N 1
ATOM 2101 C CA . VAL B 1 67 ? -17.734 -11.422 -1.377 1 98.06 67 VAL B CA 1
ATOM 2102 C C . VAL B 1 67 ? -16.656 -10.477 -1.898 1 98.06 67 VAL B C 1
ATOM 2104 O O . VAL B 1 67 ? -16.062 -10.711 -2.961 1 98.06 67 VAL B O 1
ATOM 2107 N N . PRO B 1 68 ? -16.375 -9.375 -1.128 1 97.5 68 PRO B N 1
ATOM 2108 C CA . PRO B 1 68 ? -15.266 -8.508 -1.51 1 97.5 68 PRO B CA 1
ATOM 2109 C C . PRO B 1 68 ? -13.906 -9.188 -1.374 1 97.5 68 PRO B C 1
ATOM 2111 O O . PRO B 1 68 ? -13.781 -10.18 -0.653 1 97.5 68 PRO B O 1
ATOM 2114 N N . LEU B 1 69 ? -12.984 -8.688 -2.027 1 97.19 69 LEU B N 1
ATOM 2115 C CA . LEU B 1 69 ? -11.641 -9.242 -2.109 1 97.19 69 LEU B CA 1
ATOM 2116 C C . LEU B 1 69 ? -11.055 -9.469 -0.719 1 97.19 69 LEU B C 1
ATOM 2118 O O . LEU B 1 69 ? -10.547 -10.555 -0.422 1 97.19 69 LEU B O 1
ATOM 2122 N N . LEU B 1 70 ? -11.109 -8.461 0.177 1 95.25 70 LEU B N 1
ATOM 2123 C CA . LEU B 1 70 ? -10.586 -8.609 1.53 1 95.25 70 LEU B CA 1
ATOM 2124 C C . LEU B 1 70 ? -11.359 -9.688 2.293 1 95.25 70 LEU B C 1
ATOM 2126 O O . LEU B 1 70 ? -10.773 -10.438 3.08 1 95.25 70 LEU B O 1
ATOM 2130 N N . GLY B 1 71 ? -12.703 -9.75 2.072 1 95.81 71 GLY B N 1
ATOM 2131 C CA . GLY B 1 71 ? -13.523 -10.781 2.691 1 95.81 71 GLY B CA 1
ATOM 2132 C C . GLY B 1 71 ? -13.07 -12.188 2.344 1 95.81 71 GLY B C 1
ATOM 2133 O O . GLY B 1 71 ? -13.125 -13.086 3.184 1 95.81 71 GLY B O 1
ATOM 2134 N N . HIS B 1 72 ? -12.625 -12.359 1.12 1 96.69 72 HIS B N 1
ATOM 2135 C CA . HIS B 1 72 ? -12.078 -13.633 0.676 1 96.69 72 HIS B CA 1
ATOM 2136 C C . HIS B 1 72 ? -10.859 -14.023 1.498 1 96.69 72 HIS B C 1
ATOM 2138 O O . HIS B 1 72 ? -10.773 -15.148 1.997 1 96.69 72 HIS B O 1
ATOM 2144 N N . TYR B 1 73 ? -9.922 -13.07 1.68 1 96.12 73 TYR B N 1
ATOM 2145 C CA . TYR B 1 73 ? -8.695 -13.359 2.424 1 96.12 73 TYR B CA 1
ATOM 2146 C C . TYR B 1 73 ? -9 -13.594 3.898 1 96.12 73 TYR B C 1
ATOM 2148 O O . TYR B 1 73 ? -8.375 -14.445 4.539 1 96.12 73 TYR B O 1
ATOM 2156 N N . GLN B 1 74 ? -9.984 -12.906 4.422 1 93.75 74 GLN B N 1
ATOM 2157 C CA . GLN B 1 74 ? -10.367 -13.055 5.824 1 93.75 74 GLN B CA 1
ATOM 2158 C C . GLN B 1 74 ? -10.984 -14.422 6.082 1 93.75 74 GLN B C 1
ATOM 2160 O O . GLN B 1 74 ? -10.93 -14.93 7.207 1 93.75 74 GLN B O 1
ATOM 2165 N N . ARG B 1 75 ? -11.453 -15.031 5.016 1 93 75 ARG B N 1
ATOM 2166 C CA . ARG B 1 75 ? -12.125 -16.328 5.145 1 93 75 ARG B CA 1
ATOM 2167 C C . ARG B 1 75 ? -11.188 -17.469 4.797 1 93 75 ARG B C 1
ATOM 2169 O O . ARG B 1 75 ? -11.484 -18.625 5.07 1 93 75 ARG B O 1
ATOM 2176 N N . SER B 1 76 ? -10.078 -17.172 4.18 1 89.69 76 SER B N 1
ATOM 2177 C CA . SER B 1 76 ? -9.172 -18.172 3.65 1 89.69 76 SER B CA 1
ATOM 2178 C C . SER B 1 76 ? -8.406 -18.875 4.77 1 89.69 76 SER B C 1
ATOM 2180 O O . SER B 1 76 ? -7.75 -18.203 5.578 1 89.69 76 SER B O 1
ATOM 2182 N N . LYS B 1 77 ? -8.273 -20.156 4.77 1 81.81 77 LYS B N 1
ATOM 2183 C CA . LYS B 1 77 ? -7.695 -20.984 5.828 1 81.81 77 LYS B CA 1
ATOM 2184 C C . LYS B 1 77 ? -6.176 -21.031 5.711 1 81.81 77 LYS B C 1
ATOM 2186 O O . LYS B 1 77 ? -5.484 -21.344 6.688 1 81.81 77 LYS B O 1
ATOM 2191 N N . TRP B 1 78 ? -5.734 -20.766 4.547 1 81.25 78 TRP B N 1
ATOM 2192 C CA . TRP B 1 78 ? -4.297 -20.906 4.34 1 81.25 78 TRP B CA 1
ATOM 2193 C C . TRP B 1 78 ? -3.541 -19.734 4.953 1 81.25 78 TRP B C 1
ATOM 2195 O O . TRP B 1 78 ? -2.363 -19.859 5.301 1 81.25 78 TRP B O 1
ATOM 2205 N N . LEU B 1 79 ? -4.105 -18.578 5.012 1 80.69 79 LEU B N 1
ATOM 2206 C CA . LEU B 1 79 ? -3.426 -17.391 5.508 1 80.69 79 LEU B CA 1
ATOM 2207 C C . LEU B 1 79 ? -3.186 -17.484 7.012 1 80.69 79 LEU B C 1
ATOM 2209 O O . LEU B 1 79 ? -4.137 -17.594 7.789 1 80.69 79 LEU B O 1
ATOM 2213 N N . GLY B 1 80 ? -1.888 -17.531 7.32 1 78.81 80 GLY B N 1
ATOM 2214 C CA . GLY B 1 80 ? -1.517 -17.609 8.727 1 78.81 80 GLY B CA 1
ATOM 2215 C C . GLY B 1 80 ? -1.382 -19.047 9.219 1 78.81 80 GLY B C 1
ATOM 2216 O O . GLY B 1 80 ? -0.993 -19.281 10.367 1 78.81 80 GLY B O 1
ATOM 2217 N N . ALA B 1 81 ? -1.701 -19.953 8.305 1 85.75 81 ALA B N 1
ATOM 2218 C CA . ALA B 1 81 ? -1.59 -21.359 8.688 1 85.75 81 ALA B CA 1
ATOM 2219 C C . ALA B 1 81 ? -0.13 -21.812 8.719 1 85.75 81 ALA B C 1
ATOM 2221 O O . ALA B 1 81 ? 0.688 -21.344 7.926 1 85.75 81 ALA B O 1
ATOM 2222 N N . PRO B 1 82 ? 0.132 -22.719 9.664 1 86.69 82 PRO B N 1
ATOM 2223 C CA . PRO B 1 82 ? 1.495 -23.25 9.68 1 86.69 82 PRO B CA 1
ATOM 2224 C C . PRO B 1 82 ? 1.843 -24.016 8.406 1 86.69 82 PRO B C 1
ATOM 2226 O O . PRO B 1 82 ? 0.947 -24.438 7.676 1 86.69 82 PRO B O 1
ATOM 2229 N N . LEU B 1 83 ? 3.09 -24.188 8.117 1 87.06 83 LEU B N 1
ATOM 2230 C CA . LEU B 1 83 ? 3.582 -24.812 6.895 1 87.06 83 LEU B CA 1
ATOM 2231 C C . LEU B 1 83 ? 3.084 -26.25 6.781 1 87.06 83 LEU B C 1
ATOM 2233 O O . LEU B 1 83 ? 2.908 -26.766 5.676 1 87.06 83 LEU B O 1
ATOM 2237 N N . ASP B 1 84 ? 2.881 -26.891 7.906 1 87.56 84 ASP B N 1
ATOM 2238 C CA . ASP B 1 84 ? 2.518 -28.297 7.875 1 87.56 84 ASP B CA 1
ATOM 2239 C C . ASP B 1 84 ? 1.001 -28.469 7.922 1 87.56 84 ASP B C 1
ATOM 2241 O O . ASP B 1 84 ? 0.506 -29.594 8.008 1 87.56 84 ASP B O 1
ATOM 2245 N N . ALA B 1 85 ? 0.351 -27.375 7.914 1 88.62 85 ALA B N 1
ATOM 2246 C CA . ALA B 1 85 ? -1.104 -27.469 7.832 1 88.62 85 ALA B CA 1
ATOM 2247 C C . ALA B 1 85 ? -1.533 -28.219 6.57 1 88.62 85 ALA B C 1
ATOM 2249 O O . ALA B 1 85 ? -0.895 -28.094 5.523 1 88.62 85 ALA B O 1
ATOM 2250 N N . ASP B 1 86 ? -2.598 -28.859 6.562 1 89.25 86 ASP B N 1
ATOM 2251 C CA . ASP B 1 86 ? -3.092 -29.703 5.48 1 89.25 86 ASP B CA 1
ATOM 2252 C C . ASP B 1 86 ? -3.193 -28.906 4.172 1 89.25 86 ASP B C 1
ATOM 2254 O O . ASP B 1 86 ? -2.795 -29.406 3.115 1 89.25 86 ASP B O 1
ATOM 2258 N N . ILE B 1 87 ? -3.713 -27.766 4.223 1 86.69 87 ILE B N 1
ATOM 2259 C CA . ILE B 1 87 ? -3.93 -26.953 3.027 1 86.69 87 ILE B CA 1
ATOM 2260 C C . ILE B 1 87 ? -2.586 -26.625 2.381 1 86.69 87 ILE B C 1
ATOM 2262 O O . ILE B 1 87 ? -2.451 -26.672 1.156 1 86.69 87 ILE B O 1
ATOM 2266 N N . ASN B 1 88 ? -1.585 -26.266 3.146 1 88.25 88 ASN B N 1
ATOM 2267 C CA . ASN B 1 88 ? -0.27 -25.938 2.605 1 88.25 88 ASN B CA 1
ATOM 2268 C C . ASN B 1 88 ? 0.415 -27.172 2.014 1 88.25 88 ASN B C 1
ATOM 2270 O O . ASN B 1 88 ? 1.085 -27.078 0.983 1 88.25 88 ASN B O 1
ATOM 2274 N N . VAL B 1 89 ? 0.242 -28.281 2.664 1 91.44 89 VAL B N 1
ATOM 2275 C CA . VAL B 1 89 ? 0.782 -29.547 2.154 1 91.44 89 VAL B CA 1
ATOM 2276 C C . VAL B 1 89 ? 0.135 -29.875 0.811 1 91.44 89 VAL B C 1
ATOM 2278 O O . VAL B 1 89 ? 0.824 -30.234 -0.146 1 91.44 89 VAL B O 1
ATOM 2281 N N . ARG B 1 90 ? -1.142 -29.688 0.752 1 91.5 90 ARG B N 1
ATOM 2282 C CA . ARG B 1 90 ? -1.863 -29.953 -0.488 1 91.5 90 ARG B CA 1
ATOM 2283 C C . ARG B 1 90 ? -1.394 -29.031 -1.605 1 91.5 90 ARG B C 1
ATOM 2285 O O . ARG B 1 90 ? -1.279 -29.438 -2.76 1 91.5 90 ARG B O 1
ATOM 2292 N N . LEU B 1 91 ? -1.152 -27.797 -1.262 1 89.94 91 LEU B N 1
ATOM 2293 C CA . LEU B 1 91 ? -0.674 -26.828 -2.242 1 89.94 91 LEU B CA 1
ATOM 2294 C C . LEU B 1 91 ? 0.698 -27.234 -2.777 1 89.94 91 LEU B C 1
ATOM 2296 O O . LEU B 1 91 ? 0.944 -27.156 -3.982 1 89.94 91 LEU B O 1
ATOM 2300 N N . ARG B 1 92 ? 1.543 -27.688 -1.863 1 93.12 92 ARG B N 1
ATOM 2301 C CA . ARG B 1 92 ? 2.877 -28.125 -2.262 1 93.12 92 ARG B CA 1
ATOM 2302 C C . ARG B 1 92 ? 2.807 -29.375 -3.145 1 93.12 92 ARG B C 1
ATOM 2304 O O . ARG B 1 92 ? 3.453 -29.438 -4.191 1 93.12 92 ARG B O 1
ATOM 2311 N N . GLU B 1 93 ? 2.002 -30.297 -2.705 1 95.25 93 GLU B N 1
ATOM 2312 C CA . GLU B 1 93 ? 1.833 -31.531 -3.473 1 95.25 93 GLU B CA 1
ATOM 2313 C C . GLU B 1 93 ? 1.212 -31.25 -4.836 1 95.25 93 GLU B C 1
ATOM 2315 O O . GLU B 1 93 ? 1.6 -31.844 -5.84 1 95.25 93 GLU B O 1
ATOM 2320 N N . GLY B 1 94 ? 0.292 -30.375 -4.824 1 96.25 94 GLY B N 1
ATOM 2321 C CA . GLY B 1 94 ? -0.302 -29.969 -6.082 1 96.25 94 GLY B CA 1
ATOM 2322 C C . GLY B 1 94 ? 0.699 -29.344 -7.039 1 96.25 94 GLY B C 1
ATOM 2323 O O . GLY B 1 94 ? 0.665 -29.609 -8.242 1 96.25 94 GLY B O 1
ATOM 2324 N N . GLY B 1 95 ? 1.582 -28.469 -6.5 1 97.62 95 GLY B N 1
ATOM 2325 C CA . GLY B 1 95 ? 2.641 -27.891 -7.316 1 97.62 95 GLY B CA 1
ATOM 2326 C C . GLY B 1 95 ? 3.549 -28.938 -7.941 1 97.62 95 GLY B C 1
ATOM 2327 O O . GLY B 1 95 ? 3.891 -28.844 -9.117 1 97.62 95 GLY B O 1
ATOM 2328 N N . GLU B 1 96 ? 3.906 -29.938 -7.105 1 97.94 96 GLU B N 1
ATOM 2329 C CA . GLU B 1 96 ? 4.738 -31.031 -7.602 1 97.94 96 GLU B CA 1
ATOM 2330 C C . GLU B 1 96 ? 4.031 -31.797 -8.711 1 97.94 96 GLU B C 1
ATOM 2332 O O . GLU B 1 96 ? 4.652 -32.156 -9.711 1 97.94 96 GLU B O 1
ATOM 2337 N N . GLU B 1 97 ? 2.76 -32.031 -8.516 1 98.31 97 GLU B N 1
ATOM 2338 C CA . GLU B 1 97 ? 1.981 -32.781 -9.5 1 98.31 97 GLU B CA 1
ATOM 2339 C C . GLU B 1 97 ? 1.914 -32.031 -10.828 1 98.31 97 GLU B C 1
ATOM 2341 O O . GLU B 1 97 ? 2.1 -32.625 -11.891 1 98.31 97 GLU B O 1
ATOM 2346 N N . ILE B 1 98 ? 1.717 -30.781 -10.805 1 98.38 98 ILE B N 1
ATOM 2347 C CA . ILE B 1 98 ? 1.606 -29.938 -11.992 1 98.38 98 ILE B CA 1
ATOM 2348 C C . ILE B 1 98 ? 2.941 -29.922 -12.734 1 98.38 98 ILE B C 1
ATOM 2350 O O . ILE B 1 98 ? 2.975 -29.875 -13.969 1 98.38 98 ILE B O 1
ATOM 2354 N N . ALA B 1 99 ? 3.996 -30 -11.984 1 98.56 99 ALA B N 1
ATOM 2355 C CA . ALA B 1 99 ? 5.34 -29.875 -12.539 1 98.56 99 ALA B CA 1
ATOM 2356 C C . ALA B 1 99 ? 5.918 -31.234 -12.922 1 98.56 99 ALA B C 1
ATOM 2358 O O . ALA B 1 99 ? 7.07 -31.328 -13.352 1 98.56 99 ALA B O 1
ATOM 2359 N N . ALA B 1 100 ? 5.219 -32.344 -12.812 1 98.38 100 ALA B N 1
ATOM 2360 C CA . ALA B 1 100 ? 5.707 -33.719 -12.836 1 98.38 100 ALA B CA 1
ATOM 2361 C C . ALA B 1 100 ? 6.332 -34.031 -14.188 1 98.38 100 ALA B C 1
ATOM 2363 O O . ALA B 1 100 ? 7.262 -34.844 -14.273 1 98.38 100 ALA B O 1
ATOM 2364 N N . GLU B 1 101 ? 5.859 -33.375 -15.242 1 98.38 101 GLU B N 1
ATOM 2365 C CA . GLU B 1 101 ? 6.312 -33.719 -16.594 1 98.38 101 GLU B CA 1
ATOM 2366 C C . GLU B 1 101 ? 7.566 -32.969 -16.969 1 98.38 101 GLU B C 1
ATOM 2368 O O . GLU B 1 101 ? 8.07 -33.094 -18.094 1 98.38 101 GLU B O 1
ATOM 2373 N N . GLY B 1 102 ? 8.047 -32.094 -16.109 1 98.44 102 GLY B N 1
ATOM 2374 C CA . GLY B 1 102 ? 9.328 -31.453 -16.328 1 98.44 102 GLY B CA 1
ATOM 2375 C C . GLY B 1 102 ? 9.195 -30 -16.75 1 98.44 102 GLY B C 1
ATOM 2376 O O . GLY B 1 102 ? 8.086 -29.531 -17.031 1 98.44 102 GLY B O 1
ATOM 2377 N N . PRO B 1 103 ? 10.32 -29.312 -16.703 1 98.56 103 PRO B N 1
ATOM 2378 C CA . PRO B 1 103 ? 10.305 -27.875 -16.906 1 98.56 103 PRO B CA 1
ATOM 2379 C C . PRO B 1 103 ? 9.82 -27.484 -18.312 1 98.56 103 PRO B C 1
ATOM 2381 O O . PRO B 1 103 ? 9.055 -26.531 -18.453 1 98.56 103 PRO B O 1
ATOM 2384 N N . ALA B 1 104 ? 10.25 -28.188 -19.328 1 98.31 104 ALA B N 1
ATOM 2385 C CA . ALA B 1 104 ? 9.859 -27.859 -20.703 1 98.31 104 ALA B CA 1
ATOM 2386 C C . ALA B 1 104 ? 8.359 -28.031 -20.906 1 98.31 104 ALA B C 1
ATOM 2388 O O . ALA B 1 104 ? 7.691 -27.172 -21.469 1 98.31 104 ALA B O 1
ATOM 2389 N N . ALA B 1 105 ? 7.828 -29.109 -20.453 1 98.69 105 ALA B N 1
ATOM 2390 C CA . ALA B 1 105 ? 6.402 -29.406 -20.562 1 98.69 105 ALA B CA 1
ATOM 2391 C C . ALA B 1 105 ? 5.566 -28.375 -19.812 1 98.69 105 ALA B C 1
ATOM 2393 O O . ALA B 1 105 ? 4.527 -27.922 -20.297 1 98.69 105 ALA B O 1
ATOM 2394 N N . LEU B 1 106 ? 5.988 -28.031 -18.625 1 98.81 106 LEU B N 1
ATOM 2395 C CA . LEU B 1 106 ? 5.27 -27.047 -17.812 1 98.81 106 LEU B CA 1
ATOM 2396 C C . LEU B 1 106 ? 5.215 -25.703 -18.516 1 98.81 106 LEU B C 1
ATOM 2398 O O . LEU B 1 106 ? 4.16 -25.062 -18.578 1 98.81 106 LEU B O 1
ATOM 2402 N N . ALA B 1 107 ? 6.363 -25.25 -19.031 1 98.62 107 ALA B N 1
ATOM 2403 C CA . ALA B 1 107 ? 6.43 -23.969 -19.719 1 98.62 107 ALA B CA 1
ATOM 2404 C C . ALA B 1 107 ? 5.52 -23.969 -20.938 1 98.62 107 ALA B C 1
ATOM 2406 O O . ALA B 1 107 ? 4.867 -22.953 -21.234 1 98.62 107 ALA B O 1
ATOM 2407 N N . GLU B 1 108 ? 5.496 -25.031 -21.656 1 98.56 108 GLU B N 1
ATOM 2408 C CA . GLU B 1 108 ? 4.637 -25.141 -22.828 1 98.56 108 GLU B CA 1
ATOM 2409 C C . GLU B 1 108 ? 3.162 -25.062 -22.453 1 98.56 108 GLU B C 1
ATOM 2411 O O . GLU B 1 108 ? 2.383 -24.359 -23.094 1 98.56 108 GLU B O 1
ATOM 2416 N N . GLU B 1 109 ? 2.791 -25.812 -21.438 1 98.69 109 GLU B N 1
ATOM 2417 C CA . GLU B 1 109 ? 1.414 -25.781 -20.953 1 98.69 109 GLU B CA 1
ATOM 2418 C C . GLU B 1 109 ? 1.023 -24.391 -20.469 1 98.69 109 GLU B C 1
ATOM 2420 O O . GLU B 1 109 ? -0.073 -23.906 -20.781 1 98.69 109 GLU B O 1
ATOM 2425 N N . PHE B 1 110 ? 1.888 -23.766 -19.734 1 98.75 110 PHE B N 1
ATOM 2426 C CA . PHE B 1 110 ? 1.689 -22.422 -19.219 1 98.75 110 PHE B CA 1
ATOM 2427 C C . PHE B 1 110 ? 1.468 -21.422 -20.359 1 98.75 110 PHE B C 1
ATOM 2429 O O . PHE B 1 110 ? 0.514 -20.656 -20.344 1 98.75 110 PHE B O 1
ATOM 2436 N N . GLY B 1 111 ? 2.344 -21.469 -21.375 1 98.62 111 GLY B N 1
ATOM 2437 C CA . GLY B 1 111 ? 2.227 -20.594 -22.531 1 98.62 111 GLY B CA 1
ATOM 2438 C C . GLY B 1 111 ? 0.943 -20.812 -23.312 1 98.62 111 GLY B C 1
ATOM 2439 O O . GLY B 1 111 ? 0.308 -19.859 -23.734 1 98.62 111 GLY B O 1
ATOM 2440 N N . ALA B 1 112 ? 0.554 -22.031 -23.5 1 98.56 112 ALA B N 1
ATOM 2441 C CA . ALA B 1 112 ? -0.69 -22.359 -24.188 1 98.56 112 ALA B CA 1
ATOM 2442 C C . ALA B 1 112 ? -1.896 -21.797 -23.453 1 98.56 112 ALA B C 1
ATOM 2444 O O . ALA B 1 112 ? -2.832 -21.281 -24.062 1 98.56 112 ALA B O 1
ATOM 2445 N N . ALA B 1 113 ? -1.862 -21.906 -22.141 1 98.75 113 ALA B N 1
ATOM 2446 C CA . ALA B 1 113 ? -2.943 -21.375 -21.312 1 98.75 113 ALA B CA 1
ATOM 2447 C C . ALA B 1 113 ? -3.051 -19.859 -21.453 1 98.75 113 ALA B C 1
ATOM 2449 O O . ALA B 1 113 ? -4.152 -19.312 -21.547 1 98.75 113 ALA B O 1
ATOM 2450 N N . ILE B 1 114 ? -1.896 -19.156 -21.453 1 98.69 114 ILE B N 1
ATOM 2451 C CA . ILE B 1 114 ? -1.891 -17.703 -21.609 1 98.69 114 ILE B CA 1
ATOM 2452 C C . ILE B 1 114 ? -2.514 -17.328 -22.953 1 98.69 114 ILE B C 1
ATOM 2454 O O . ILE B 1 114 ? -3.326 -16.406 -23.031 1 98.69 114 ILE B O 1
ATOM 2458 N N . ALA B 1 115 ? -2.145 -18.047 -23.969 1 97.81 115 ALA B N 1
ATOM 2459 C CA . ALA B 1 115 ? -2.688 -17.781 -25.297 1 97.81 115 ALA B CA 1
ATOM 2460 C C . ALA B 1 115 ? -4.203 -17.969 -25.328 1 97.81 115 ALA B C 1
ATOM 2462 O O . ALA B 1 115 ? -4.93 -17.109 -25.844 1 97.81 115 ALA B O 1
ATOM 2463 N N . GLU B 1 116 ? -4.633 -19.016 -24.766 1 97.56 116 GLU B N 1
ATOM 2464 C CA . GLU B 1 116 ? -6.062 -19.281 -24.688 1 97.56 116 GLU B CA 1
ATOM 2465 C C . GLU B 1 116 ? -6.785 -18.203 -23.891 1 97.56 116 GLU B C 1
ATOM 2467 O O . GLU B 1 116 ? -7.832 -17.703 -24.312 1 97.56 116 GLU B O 1
ATOM 2472 N N . LEU B 1 117 ? -6.258 -17.781 -22.766 1 98.5 117 LEU B N 1
ATOM 2473 C CA . LEU B 1 117 ? -6.895 -16.844 -21.859 1 98.5 117 LEU B CA 1
ATOM 2474 C C . LEU B 1 117 ? -6.93 -15.438 -22.453 1 98.5 117 LEU B C 1
ATOM 2476 O O . LEU B 1 117 ? -7.816 -14.641 -22.141 1 98.5 117 LEU B O 1
ATOM 2480 N N . THR B 1 118 ? -5.906 -15.125 -23.266 1 97 118 THR B N 1
ATOM 2481 C CA . THR B 1 118 ? -5.867 -13.805 -23.891 1 97 118 THR B CA 1
ATOM 2482 C C . THR B 1 118 ? -7.141 -13.555 -24.703 1 97 118 THR B C 1
ATOM 2484 O O . THR B 1 118 ? -7.734 -12.477 -24.594 1 97 118 THR B O 1
ATOM 2487 N N . GLY B 1 119 ? -7.59 -14.531 -25.406 1 95.44 119 GLY B N 1
ATOM 2488 C CA . GLY B 1 119 ? -8.836 -14.406 -26.141 1 95.44 119 GLY B CA 1
ATOM 2489 C C . GLY B 1 119 ? -10.062 -14.547 -25.266 1 95.44 119 GLY B C 1
ATOM 2490 O O . GLY B 1 119 ? -11.023 -13.781 -25.391 1 95.44 119 GLY B O 1
ATOM 2491 N N . ALA B 1 120 ? -10.047 -15.43 -24.391 1 97 120 ALA B N 1
ATOM 2492 C CA . ALA B 1 120 ? -11.203 -15.766 -23.562 1 97 120 ALA B CA 1
ATOM 2493 C C . ALA B 1 120 ? -11.562 -14.625 -22.609 1 97 120 ALA B C 1
ATOM 2495 O O . ALA B 1 120 ? -12.734 -14.305 -22.438 1 97 120 ALA B O 1
ATOM 2496 N N . LEU B 1 121 ? -10.539 -13.984 -22 1 98 121 LEU B N 1
ATOM 2497 C CA . LEU B 1 121 ? -10.773 -12.945 -21 1 98 121 LEU B CA 1
ATOM 2498 C C . LEU B 1 121 ? -11.359 -11.695 -21.656 1 98 121 LEU B C 1
ATOM 2500 O O . LEU B 1 121 ? -12.148 -10.984 -21.031 1 98 121 LEU B O 1
ATOM 2504 N N . ALA B 1 122 ? -10.992 -11.469 -22.891 1 94.75 122 ALA B N 1
ATOM 2505 C CA . ALA B 1 122 ? -11.492 -10.305 -23.609 1 94.75 122 ALA B CA 1
ATOM 2506 C C . ALA B 1 122 ? -13.016 -10.352 -23.734 1 94.75 122 ALA B C 1
ATOM 2508 O O . ALA B 1 122 ? -13.672 -9.312 -23.812 1 94.75 122 ALA B O 1
ATOM 2509 N N . ALA B 1 123 ? -13.562 -11.547 -23.672 1 94.94 123 ALA B N 1
ATOM 2510 C CA . ALA B 1 123 ? -15 -11.742 -23.875 1 94.94 123 ALA B CA 1
ATOM 2511 C C . ALA B 1 123 ? -15.727 -11.844 -22.547 1 94.94 123 ALA B C 1
ATOM 2513 O O . ALA B 1 123 ? -16.953 -11.969 -22.5 1 94.94 123 ALA B O 1
ATOM 2514 N N . GLN B 1 124 ? -14.984 -11.727 -21.453 1 96.94 124 GLN B N 1
ATOM 2515 C CA . GLN B 1 124 ? -15.594 -11.969 -20.156 1 96.94 124 GLN B CA 1
ATOM 2516 C C . GLN B 1 124 ? -15.992 -10.664 -19.469 1 96.94 124 GLN B C 1
ATOM 2518 O O . GLN B 1 124 ? -15.281 -9.664 -19.594 1 96.94 124 GLN B O 1
ATOM 2523 N N . ASP B 1 125 ? -17.109 -10.766 -18.766 1 96.62 125 ASP B N 1
ATOM 2524 C CA . ASP B 1 125 ? -17.516 -9.711 -17.844 1 96.62 125 ASP B CA 1
ATOM 2525 C C . ASP B 1 125 ? -16.688 -9.781 -16.562 1 96.62 125 ASP B C 1
ATOM 2527 O O . ASP B 1 125 ? -16.641 -10.82 -15.891 1 96.62 125 ASP B O 1
ATOM 2531 N N . GLY B 1 126 ? -16.047 -8.727 -16.156 1 97.75 126 GLY B N 1
ATOM 2532 C CA . GLY B 1 126 ? -15.195 -8.68 -14.977 1 97.75 126 GLY B CA 1
ATOM 2533 C C . GLY B 1 126 ? -15.953 -8.961 -13.695 1 97.75 126 GLY B C 1
ATOM 2534 O O . GLY B 1 126 ? -15.344 -9.297 -12.672 1 97.75 126 GLY B O 1
ATOM 2535 N N . GLY B 1 127 ? -17.203 -8.828 -13.688 1 97.94 127 GLY B N 1
ATOM 2536 C CA . GLY B 1 127 ? -18.047 -9.047 -12.516 1 97.94 127 GLY B CA 1
ATOM 2537 C C . GLY B 1 127 ? -18.578 -10.461 -12.422 1 97.94 127 GLY B C 1
ATOM 2538 O O . GLY B 1 127 ? -19.297 -10.797 -11.477 1 97.94 127 GLY B O 1
ATOM 2539 N N . ARG B 1 128 ? -18.234 -11.289 -13.438 1 97.12 128 ARG B N 1
ATOM 2540 C CA . ARG B 1 128 ? -18.688 -12.68 -13.422 1 97.12 128 ARG B CA 1
ATOM 2541 C C . ARG B 1 128 ? -18.219 -13.391 -12.156 1 97.12 128 ARG B C 1
ATOM 2543 O O . ARG B 1 128 ? -17.031 -13.344 -11.812 1 97.12 128 ARG B O 1
ATOM 2550 N N . PRO B 1 129 ? -19.188 -14.023 -11.391 1 98.12 129 PRO B N 1
ATOM 2551 C CA . PRO B 1 129 ? -18.734 -14.797 -10.234 1 98.12 129 PRO B CA 1
ATOM 2552 C C . PRO B 1 129 ? -17.859 -15.984 -10.617 1 98.12 129 PRO B C 1
ATOM 2554 O O . PRO B 1 129 ? -18.109 -16.641 -11.641 1 98.12 129 PRO B O 1
ATOM 2557 N N . VAL B 1 130 ? -16.859 -16.188 -9.844 1 98.12 130 VAL B N 1
ATOM 2558 C CA . VAL B 1 130 ? -16 -17.359 -10.008 1 98.12 130 VAL B CA 1
ATOM 2559 C C . VAL B 1 130 ? -15.641 -17.938 -8.641 1 98.12 130 VAL B C 1
ATOM 2561 O O . VAL B 1 130 ? -15.719 -17.25 -7.625 1 98.12 130 VAL B O 1
ATOM 2564 N N . ARG B 1 131 ? -15.258 -19.219 -8.688 1 95.88 131 ARG B N 1
ATOM 2565 C CA . ARG B 1 131 ? -14.883 -19.906 -7.461 1 95.88 131 ARG B CA 1
ATOM 2566 C C . ARG B 1 131 ? -13.945 -21.062 -7.75 1 95.88 131 ARG B C 1
ATOM 2568 O O . ARG B 1 131 ? -14.086 -21.75 -8.773 1 95.88 131 ARG B O 1
ATOM 2575 N N . LEU B 1 132 ? -12.969 -21.203 -6.867 1 94.12 132 LEU B N 1
ATOM 2576 C CA . LEU B 1 132 ? -12.164 -22.422 -6.91 1 94.12 132 LEU B CA 1
ATOM 2577 C C . LEU B 1 132 ? -12.758 -23.516 -6.02 1 94.12 132 LEU B C 1
ATOM 2579 O O . LEU B 1 132 ? -13.367 -23.203 -4.988 1 94.12 132 LEU B O 1
ATOM 2583 N N . PRO B 1 133 ? -12.547 -24.781 -6.344 1 87 133 PRO B N 1
ATOM 2584 C CA . PRO B 1 133 ? -13.211 -25.891 -5.656 1 87 133 PRO B CA 1
ATOM 2585 C C . PRO B 1 133 ? -12.805 -26 -4.191 1 87 133 PRO B C 1
ATOM 2587 O O . PRO B 1 133 ? -13.586 -26.469 -3.361 1 87 133 PRO B O 1
ATOM 2590 N N . PHE B 1 134 ? -11.625 -25.547 -3.854 1 85.94 134 PHE B N 1
ATOM 2591 C CA . PHE B 1 134 ? -11.148 -25.797 -2.498 1 85.94 134 PHE B CA 1
ATOM 2592 C C . PHE B 1 134 ? -11.453 -24.594 -1.595 1 85.94 134 PHE B C 1
ATOM 2594 O O . PHE B 1 134 ? -11.07 -24.594 -0.424 1 85.94 134 PHE B O 1
ATOM 2601 N N . TRP B 1 135 ? -12.148 -23.547 -2.16 1 89.88 135 TRP B N 1
ATOM 2602 C CA . TRP B 1 135 ? -12.617 -22.438 -1.325 1 89.88 135 TRP B CA 1
ATOM 2603 C C . TRP B 1 135 ? -13.82 -22.859 -0.494 1 89.88 135 TRP B C 1
ATOM 2605 O O . TRP B 1 135 ? -14.391 -23.922 -0.711 1 89.88 135 TRP B O 1
ATOM 2615 N N . GLY B 1 136 ? -14.18 -22.047 0.48 1 90.62 136 GLY B N 1
ATOM 2616 C CA . GLY B 1 136 ? -15.461 -22.203 1.146 1 90.62 136 GLY B CA 1
ATOM 2617 C C . GLY B 1 136 ? -16.641 -21.766 0.286 1 90.62 136 GLY B C 1
ATOM 2618 O O . GLY B 1 136 ? -16.516 -21.656 -0.936 1 90.62 136 GLY B O 1
ATOM 2619 N N . ALA B 1 137 ? -17.797 -21.625 0.862 1 93.38 137 ALA B N 1
ATOM 2620 C CA . ALA B 1 137 ? -19.031 -21.328 0.151 1 93.38 137 ALA B CA 1
ATOM 2621 C C . ALA B 1 137 ? -19.156 -19.844 -0.181 1 93.38 137 ALA B C 1
ATOM 2623 O O . ALA B 1 137 ? -20.078 -19.172 0.27 1 93.38 137 ALA B O 1
ATOM 2624 N N . TRP B 1 138 ? -18.25 -19.344 -0.976 1 97.19 138 TRP B N 1
ATOM 2625 C CA . TRP B 1 138 ? -18.297 -17.984 -1.469 1 97.19 138 TRP B CA 1
ATOM 2626 C C . TRP B 1 138 ? -17.594 -17.859 -2.818 1 97.19 138 TRP B C 1
ATOM 2628 O O . TRP B 1 138 ? -16.844 -18.75 -3.217 1 97.19 138 TRP B O 1
ATOM 2638 N N . SER B 1 139 ? -17.891 -16.828 -3.475 1 98.06 139 SER B N 1
ATOM 2639 C CA . SER B 1 139 ? -17.312 -16.531 -4.781 1 98.06 139 SER B CA 1
ATOM 2640 C C . SER B 1 139 ? -16.641 -15.164 -4.793 1 98.06 139 SER B C 1
ATOM 2642 O O . SER B 1 139 ? -16.781 -14.383 -3.848 1 98.06 139 SER B O 1
ATOM 2644 N N . LEU B 1 140 ? -15.844 -14.945 -5.801 1 98.44 140 LEU B N 1
ATOM 2645 C CA . LEU B 1 140 ? -15.297 -13.633 -6.152 1 98.44 140 LEU B CA 1
ATOM 2646 C C . LEU B 1 140 ? -15.773 -13.203 -7.539 1 98.44 140 LEU B C 1
ATOM 2648 O O . LEU B 1 140 ? -16.172 -14.039 -8.352 1 98.44 140 LEU B O 1
ATOM 2652 N N . THR B 1 141 ? -15.797 -11.883 -7.734 1 98.56 141 THR B N 1
ATOM 2653 C CA . THR B 1 141 ? -15.875 -11.461 -9.133 1 98.56 141 THR B CA 1
ATOM 2654 C C . THR B 1 141 ? -14.648 -11.93 -9.906 1 98.56 141 THR B C 1
ATOM 2656 O O . THR B 1 141 ? -13.57 -12.109 -9.328 1 98.56 141 THR B O 1
ATOM 2659 N N . LEU B 1 142 ? -14.773 -12.117 -11.18 1 98.56 142 LEU B N 1
ATOM 2660 C CA . LEU B 1 142 ? -13.641 -12.508 -12.023 1 98.56 142 LEU B CA 1
ATOM 2661 C C . LEU B 1 142 ? -12.477 -11.547 -11.844 1 98.56 142 LEU B C 1
ATOM 2663 O O . LEU B 1 142 ? -11.328 -11.969 -11.711 1 98.56 142 LEU B O 1
ATOM 2667 N N . ASP B 1 143 ? -12.758 -10.25 -11.789 1 98.75 143 ASP B N 1
ATOM 2668 C CA . ASP B 1 143 ? -11.695 -9.25 -11.656 1 98.75 143 ASP B CA 1
ATOM 2669 C C . ASP B 1 143 ? -10.984 -9.383 -10.312 1 98.75 143 ASP B C 1
ATOM 2671 O O . ASP B 1 143 ? -9.75 -9.297 -10.25 1 98.75 143 ASP B O 1
ATOM 2675 N N . ASP B 1 144 ? -11.75 -9.578 -9.258 1 98.62 144 ASP B N 1
ATOM 2676 C CA . ASP B 1 144 ? -11.125 -9.773 -7.953 1 98.62 144 ASP B CA 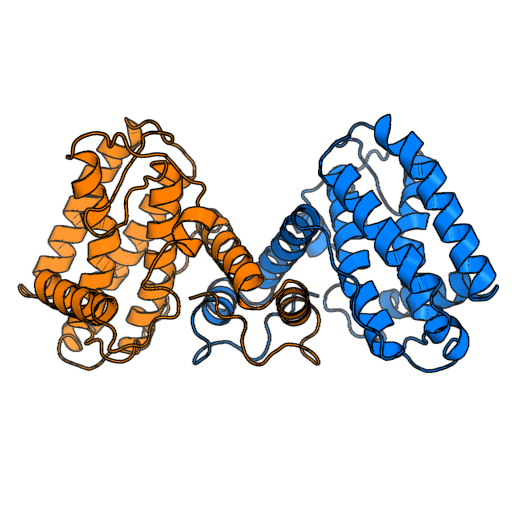1
ATOM 2677 C C . ASP B 1 144 ? -10.312 -11.062 -7.918 1 98.62 144 ASP B C 1
ATOM 2679 O O . ASP B 1 144 ? -9.227 -11.102 -7.336 1 98.62 144 ASP B O 1
ATOM 2683 N N . PHE B 1 145 ? -10.844 -12.062 -8.531 1 98.69 145 PHE B N 1
ATOM 2684 C CA . PHE B 1 145 ? -10.125 -13.336 -8.625 1 98.69 145 PHE B CA 1
ATOM 2685 C C . PHE B 1 145 ? -8.805 -13.156 -9.367 1 98.69 145 PHE B C 1
ATOM 2687 O O . PHE B 1 145 ? -7.762 -13.617 -8.906 1 98.69 145 PHE B O 1
ATOM 2694 N N . LEU B 1 146 ? -8.859 -12.469 -10.5 1 98.81 146 LEU B N 1
ATOM 2695 C CA . LEU B 1 146 ? -7.648 -12.219 -11.273 1 98.81 146 LEU B CA 1
ATOM 2696 C C . LEU B 1 146 ? -6.648 -11.391 -10.477 1 98.81 146 LEU B C 1
ATOM 2698 O O . LEU B 1 146 ? -5.438 -11.57 -10.617 1 98.81 146 LEU B O 1
ATOM 2702 N N . THR B 1 147 ? -7.121 -10.492 -9.633 1 98.81 147 THR B N 1
ATOM 2703 C CA . THR B 1 147 ? -6.23 -9.711 -8.773 1 98.81 147 THR B CA 1
ATOM 2704 C C . THR B 1 147 ? -5.484 -10.625 -7.805 1 98.81 147 THR B C 1
ATOM 2706 O O . THR B 1 147 ? -4.281 -10.461 -7.594 1 98.81 147 THR B O 1
ATOM 2709 N N . THR B 1 148 ? -6.16 -11.641 -7.266 1 98.44 148 THR B N 1
ATOM 2710 C CA . THR B 1 148 ? -5.496 -12.594 -6.379 1 98.44 148 THR B CA 1
ATOM 2711 C C . THR B 1 148 ? -4.43 -13.375 -7.137 1 98.44 148 THR B C 1
ATOM 2713 O O . THR B 1 148 ? -3.33 -13.594 -6.621 1 98.44 148 THR B O 1
ATOM 2716 N N . ARG B 1 149 ? -4.773 -13.781 -8.312 1 98.62 149 ARG B N 1
ATOM 2717 C CA . ARG B 1 149 ? -3.818 -14.547 -9.102 1 98.62 149 ARG B CA 1
ATOM 2718 C C . ARG B 1 149 ? -2.605 -13.703 -9.469 1 98.62 149 ARG B C 1
ATOM 2720 O O . ARG B 1 149 ? -1.473 -14.188 -9.453 1 98.62 149 ARG B O 1
ATOM 2727 N N . THR B 1 150 ? -2.871 -12.445 -9.82 1 98.81 150 THR B N 1
ATOM 2728 C CA . THR B 1 150 ? -1.787 -11.539 -10.18 1 98.81 150 THR B CA 1
ATOM 2729 C C . THR B 1 150 ? -0.834 -11.352 -9 1 98.81 150 THR B C 1
ATOM 2731 O O . THR B 1 150 ? 0.386 -11.383 -9.172 1 98.81 150 THR B O 1
ATOM 2734 N N . MET B 1 151 ? -1.411 -11.219 -7.824 1 98.69 151 MET B N 1
ATOM 2735 C CA . MET B 1 151 ? -0.6 -11.086 -6.617 1 98.69 151 MET B CA 1
ATOM 2736 C C . MET B 1 151 ? 0.237 -12.344 -6.391 1 98.69 151 MET B C 1
ATOM 2738 O O . MET B 1 151 ? 1.435 -12.25 -6.109 1 98.69 151 MET B O 1
ATOM 2742 N N . GLU B 1 152 ? -0.295 -13.508 -6.582 1 98.38 152 GLU B N 1
ATOM 2743 C CA . GLU B 1 152 ? 0.418 -14.773 -6.438 1 98.38 152 GLU B CA 1
ATOM 2744 C C . GLU B 1 152 ? 1.551 -14.891 -7.453 1 98.38 152 GLU B C 1
ATOM 2746 O O . GLU B 1 152 ? 2.66 -15.305 -7.113 1 98.38 152 GLU B O 1
ATOM 2751 N N . LEU B 1 153 ? 1.204 -14.523 -8.656 1 98.81 153 LEU B N 1
ATOM 2752 C CA . LEU B 1 153 ? 2.223 -14.57 -9.703 1 98.81 153 LEU B CA 1
ATOM 2753 C C . LEU B 1 153 ? 3.4 -13.664 -9.352 1 98.81 153 LEU B C 1
ATOM 2755 O O . LEU B 1 153 ? 4.559 -14.062 -9.5 1 98.81 153 LEU B O 1
ATOM 2759 N N . ALA B 1 154 ? 3.117 -12.484 -8.875 1 98.69 154 ALA B N 1
ATOM 2760 C CA . ALA B 1 154 ? 4.172 -11.531 -8.531 1 98.69 154 ALA B CA 1
ATOM 2761 C C . ALA B 1 154 ? 5.051 -12.07 -7.406 1 98.69 154 ALA B C 1
ATOM 2763 O O . ALA B 1 154 ? 6.277 -12.109 -7.535 1 98.69 154 ALA B O 1
ATOM 2764 N N . VAL B 1 155 ? 4.461 -12.539 -6.352 1 98.5 155 VAL B N 1
ATOM 2765 C CA . VAL B 1 155 ? 5.172 -12.969 -5.152 1 98.5 155 VAL B CA 1
ATOM 2766 C C . VAL B 1 155 ? 5.984 -14.227 -5.453 1 98.5 155 VAL B C 1
ATOM 2768 O O . VAL B 1 155 ? 7.176 -14.289 -5.145 1 98.5 155 VAL B O 1
ATOM 2771 N N . HIS B 1 156 ? 5.395 -15.172 -6.113 1 98.56 156 HIS B N 1
ATOM 2772 C CA . HIS B 1 156 ? 6.062 -16.453 -6.297 1 98.56 156 HIS B CA 1
ATOM 2773 C C . HIS B 1 156 ? 7.031 -16.406 -7.477 1 98.56 156 HIS B C 1
ATOM 2775 O O . HIS B 1 156 ? 7.93 -17.25 -7.582 1 98.56 156 HIS B O 1
ATOM 2781 N N . SER B 1 157 ? 6.812 -15.422 -8.406 1 98.75 157 SER B N 1
ATOM 2782 C CA . SER B 1 157 ? 7.871 -15.188 -9.375 1 98.75 157 SER B CA 1
ATOM 2783 C C . SER B 1 157 ? 9.156 -14.727 -8.695 1 98.75 157 SER B C 1
ATOM 2785 O O . SER B 1 157 ? 10.25 -15.117 -9.094 1 98.75 157 SER B O 1
ATOM 2787 N N . ASP B 1 158 ? 9.023 -13.867 -7.668 1 98.62 158 ASP B N 1
ATOM 2788 C CA . ASP B 1 158 ? 10.195 -13.461 -6.898 1 98.62 158 ASP B CA 1
ATOM 2789 C C . ASP B 1 158 ? 10.828 -14.656 -6.195 1 98.62 158 ASP B C 1
ATOM 2791 O O . ASP B 1 158 ? 12.047 -14.828 -6.227 1 98.62 158 ASP B O 1
ATOM 2795 N N . ASP B 1 159 ? 10.008 -15.523 -5.578 1 98.69 159 ASP B N 1
ATOM 2796 C CA . ASP B 1 159 ? 10.508 -16.719 -4.91 1 98.69 159 ASP B CA 1
ATOM 2797 C C . ASP B 1 159 ? 11.289 -17.609 -5.883 1 98.69 159 ASP B C 1
ATOM 2799 O O . ASP B 1 159 ? 12.359 -18.125 -5.543 1 98.69 159 ASP B O 1
ATOM 2803 N N . LEU B 1 160 ? 10.727 -17.75 -7.035 1 98.88 160 LEU B N 1
ATOM 2804 C CA . LEU B 1 160 ? 11.359 -18.625 -8.016 1 98.88 160 LEU B CA 1
ATOM 2805 C C . LEU B 1 160 ? 12.656 -18.016 -8.531 1 98.88 160 LEU B C 1
ATOM 2807 O O . LEU B 1 160 ? 13.672 -18.703 -8.641 1 98.88 160 LEU B O 1
ATOM 2811 N N . ALA B 1 161 ? 12.648 -16.734 -8.859 1 98.81 161 ALA B N 1
ATOM 2812 C CA . ALA B 1 161 ? 13.836 -16.047 -9.352 1 98.81 161 ALA B CA 1
ATOM 2813 C C . ALA B 1 161 ? 14.977 -16.141 -8.344 1 98.81 161 ALA B C 1
ATOM 2815 O O . ALA B 1 161 ? 16.109 -16.484 -8.695 1 98.81 161 ALA B O 1
ATOM 2816 N N . VAL B 1 162 ? 14.68 -15.922 -7.109 1 98.56 162 VAL B N 1
ATOM 2817 C CA . VAL B 1 162 ? 15.664 -15.992 -6.039 1 98.56 162 VAL B CA 1
ATOM 2818 C C . VAL B 1 162 ? 16.203 -17.406 -5.918 1 98.56 162 VAL B C 1
ATOM 2820 O O . VAL B 1 162 ? 17.406 -17.609 -5.684 1 98.56 162 VAL B O 1
ATOM 2823 N N . SER B 1 163 ? 15.367 -18.391 -6.074 1 98.69 163 SER B N 1
ATOM 2824 C CA . SER B 1 163 ? 15.734 -19.797 -5.934 1 98.69 163 SER B CA 1
ATOM 2825 C C . SER B 1 163 ? 16.828 -20.172 -6.918 1 98.69 163 SER B C 1
ATOM 2827 O O . SER B 1 163 ? 17.641 -21.078 -6.645 1 98.69 163 SER B O 1
ATOM 2829 N N . VAL B 1 164 ? 16.859 -19.516 -8.039 1 98.75 164 VAL B N 1
ATOM 2830 C CA . VAL B 1 164 ? 17.781 -19.938 -9.086 1 98.75 164 VAL B CA 1
ATOM 2831 C C . VAL B 1 164 ? 18.766 -18.812 -9.398 1 98.75 164 VAL B C 1
ATOM 2833 O O . VAL B 1 164 ? 19.438 -18.828 -10.438 1 98.75 164 VAL B O 1
ATOM 2836 N N . ASP B 1 165 ? 18.781 -17.766 -8.57 1 98.25 165 ASP B N 1
ATOM 2837 C CA . ASP B 1 165 ? 19.766 -16.688 -8.57 1 98.25 165 ASP B CA 1
ATOM 2838 C C . ASP B 1 165 ? 19.703 -15.898 -9.875 1 98.25 165 ASP B C 1
ATOM 2840 O O . ASP B 1 165 ? 20.734 -15.703 -10.531 1 98.25 165 ASP B O 1
ATOM 2844 N N . VAL B 1 166 ? 18.516 -15.555 -10.336 1 98.44 166 VAL B N 1
ATOM 2845 C CA . VAL B 1 166 ? 18.328 -14.625 -11.445 1 98.44 166 VAL B CA 1
ATOM 2846 C C . VAL B 1 166 ? 17.516 -13.422 -10.977 1 98.44 166 VAL B C 1
ATOM 2848 O O . VAL B 1 166 ? 16.875 -13.469 -9.922 1 98.44 166 VAL B O 1
ATOM 2851 N N . PRO B 1 167 ? 17.547 -12.344 -11.711 1 97.38 167 PRO B N 1
ATOM 2852 C CA . PRO B 1 167 ? 16.766 -11.172 -11.289 1 97.38 167 PRO B CA 1
ATOM 2853 C C . PRO B 1 167 ? 15.266 -11.43 -11.305 1 97.38 167 PRO B C 1
ATOM 2855 O O . PRO B 1 167 ? 14.758 -12.102 -12.203 1 97.38 167 PRO B O 1
ATOM 2858 N N . THR B 1 168 ? 14.562 -10.953 -10.242 1 97.88 168 THR B N 1
ATOM 2859 C CA . THR B 1 168 ? 13.102 -10.969 -10.234 1 97.88 168 THR B CA 1
ATOM 2860 C C . THR B 1 168 ? 12.547 -10.203 -11.438 1 97.88 168 THR B C 1
ATOM 2862 O O . THR B 1 168 ? 13 -9.094 -11.727 1 97.88 168 THR B O 1
ATOM 2865 N N . PRO B 1 169 ? 11.609 -10.789 -12.125 1 95.88 169 PRO B N 1
ATOM 2866 C CA . PRO B 1 169 ? 11.008 -10.086 -13.258 1 95.88 169 PRO B CA 1
ATOM 2867 C C . PRO B 1 169 ? 10.359 -8.766 -12.859 1 95.88 169 PRO B C 1
ATOM 2869 O O . PRO B 1 169 ? 9.727 -8.68 -11.805 1 95.88 169 PRO B O 1
ATOM 2872 N N . GLU B 1 170 ? 10.523 -7.82 -13.688 1 92.06 170 GLU B N 1
ATOM 2873 C CA . GLU B 1 170 ? 9.867 -6.539 -13.461 1 92.06 170 GLU B CA 1
ATOM 2874 C C . GLU B 1 170 ? 8.359 -6.645 -13.688 1 92.06 170 GLU B C 1
ATOM 2876 O O . GLU B 1 170 ? 7.91 -7.289 -14.633 1 92.06 170 GLU B O 1
ATOM 2881 N N . LEU B 1 171 ? 7.609 -6.062 -12.805 1 93.12 171 LEU B N 1
ATOM 2882 C CA . LEU B 1 171 ? 6.164 -5.961 -12.969 1 93.12 171 LEU B CA 1
ATOM 2883 C C . LEU B 1 171 ? 5.785 -4.652 -13.656 1 93.12 171 LEU B C 1
ATOM 2885 O O . LEU B 1 171 ? 6.379 -3.609 -13.383 1 93.12 171 LEU B O 1
ATOM 2889 N N . PRO B 1 172 ? 4.805 -4.781 -14.57 1 94.44 172 PRO B N 1
ATOM 2890 C CA . PRO B 1 172 ? 4.273 -3.518 -15.086 1 94.44 172 PRO B CA 1
ATOM 2891 C C . PRO B 1 172 ? 3.758 -2.6 -13.984 1 94.44 172 PRO B C 1
ATOM 2893 O O . PRO B 1 172 ? 3.242 -3.078 -12.969 1 94.44 172 PRO B O 1
ATOM 2896 N N . PRO B 1 173 ? 3.836 -1.301 -14.211 1 95.19 173 PRO B N 1
ATOM 2897 C CA . PRO B 1 173 ? 3.473 -0.338 -13.172 1 95.19 173 PRO B CA 1
ATOM 2898 C C . PRO B 1 173 ? 2.041 -0.521 -12.672 1 95.19 173 PRO B C 1
ATOM 2900 O O . PRO B 1 173 ? 1.792 -0.475 -11.461 1 95.19 173 PRO B O 1
ATOM 2903 N N . GLU B 1 174 ? 1.122 -0.759 -13.602 1 96.44 174 GLU B N 1
ATOM 2904 C CA . GLU B 1 174 ? -0.274 -0.908 -13.203 1 96.44 174 GLU B CA 1
ATOM 2905 C C . GLU B 1 174 ? -0.475 -2.156 -12.352 1 96.44 174 GLU B C 1
ATOM 2907 O O . GLU B 1 174 ? -1.232 -2.137 -11.375 1 96.44 174 GLU B O 1
ATOM 2912 N N . ALA B 1 175 ? 0.182 -3.219 -12.711 1 97.94 175 ALA B N 1
ATOM 2913 C CA . ALA B 1 175 ? 0.106 -4.445 -11.922 1 97.94 175 ALA B CA 1
ATOM 2914 C C . ALA B 1 175 ? 0.747 -4.258 -10.555 1 97.94 175 ALA B C 1
ATOM 2916 O O . ALA B 1 175 ? 0.259 -4.793 -9.555 1 97.94 175 ALA B O 1
ATOM 2917 N N . THR B 1 176 ? 1.861 -3.498 -10.555 1 98.06 176 THR B N 1
ATOM 2918 C CA . THR B 1 176 ? 2.512 -3.184 -9.289 1 98.06 176 THR B CA 1
ATOM 2919 C C . THR B 1 176 ? 1.544 -2.479 -8.344 1 98.06 176 THR B C 1
ATOM 2921 O O . THR B 1 176 ? 1.445 -2.836 -7.168 1 98.06 176 THR B O 1
ATOM 2924 N N . ASP B 1 177 ? 0.797 -1.534 -8.875 1 97.06 177 ASP B N 1
ATOM 2925 C CA . ASP B 1 177 ? -0.164 -0.79 -8.07 1 97.06 177 ASP B CA 1
ATOM 2926 C C . ASP B 1 177 ? -1.211 -1.722 -7.465 1 97.06 177 ASP B C 1
ATOM 2928 O O . ASP B 1 177 ? -1.539 -1.61 -6.281 1 97.06 177 ASP B O 1
ATOM 2932 N N . ALA B 1 178 ? -1.714 -2.641 -8.273 1 97.88 178 ALA B N 1
ATOM 2933 C CA . ALA B 1 178 ? -2.754 -3.564 -7.82 1 97.88 178 ALA B CA 1
ATOM 2934 C C . ALA B 1 178 ? -2.213 -4.527 -6.77 1 97.88 178 ALA B C 1
ATOM 2936 O O . ALA B 1 178 ? -2.846 -4.742 -5.734 1 97.88 178 ALA B O 1
ATOM 2937 N N . VAL B 1 179 ? -1.032 -5.059 -6.992 1 98.44 179 VAL B N 1
ATOM 2938 C CA . VAL B 1 179 ? -0.434 -6.07 -6.129 1 98.44 179 VAL B CA 1
ATOM 2939 C C . VAL B 1 179 ? -0.023 -5.438 -4.801 1 98.44 179 VAL B C 1
ATOM 2941 O O . VAL B 1 179 ? -0.388 -5.934 -3.73 1 98.44 179 VAL B O 1
ATOM 2944 N N . VAL B 1 180 ? 0.679 -4.336 -4.883 1 98.44 180 VAL B N 1
ATOM 2945 C CA . VAL B 1 180 ? 1.153 -3.652 -3.686 1 98.44 180 VAL B CA 1
ATOM 2946 C C . VAL B 1 180 ? -0.035 -3.111 -2.895 1 98.44 180 VAL B C 1
ATOM 2948 O O . VAL B 1 180 ? -0.051 -3.18 -1.663 1 98.44 180 VAL B O 1
ATOM 2951 N N . GLY B 1 181 ? -1.039 -2.586 -3.646 1 98 181 GLY B N 1
ATOM 2952 C CA . GLY B 1 181 ? -2.25 -2.137 -2.98 1 98 181 GLY B CA 1
ATOM 2953 C C . GLY B 1 181 ? -2.939 -3.234 -2.191 1 98 181 GLY B C 1
ATOM 2954 O O . GLY B 1 181 ? -3.326 -3.027 -1.038 1 98 181 GLY B O 1
ATOM 2955 N N . LEU B 1 182 ? -3.115 -4.383 -2.754 1 98.19 182 LEU B N 1
ATOM 2956 C CA . LEU B 1 182 ? -3.742 -5.516 -2.082 1 98.19 182 LEU B CA 1
ATOM 2957 C C . LEU B 1 182 ? -2.924 -5.953 -0.873 1 98.19 182 LEU B C 1
ATOM 2959 O O . LEU B 1 182 ? -3.467 -6.129 0.22 1 98.19 182 LEU B O 1
ATOM 2963 N N . LEU B 1 183 ? -1.619 -6.102 -1.079 1 98.5 183 LEU B N 1
ATOM 2964 C CA . LEU B 1 183 ? -0.752 -6.559 0.001 1 98.5 183 LEU B CA 1
ATOM 2965 C C . LEU B 1 183 ? -0.749 -5.562 1.155 1 98.5 183 LEU B C 1
ATOM 2967 O O . LEU B 1 183 ? -0.721 -5.957 2.322 1 98.5 183 LEU B O 1
ATOM 2971 N N . ALA B 1 184 ? -0.765 -4.301 0.84 1 98.44 184 ALA B N 1
ATOM 2972 C CA . ALA B 1 184 ? -0.801 -3.275 1.88 1 98.44 184 ALA B CA 1
ATOM 2973 C C . ALA B 1 184 ? -2.092 -3.361 2.689 1 98.44 184 ALA B C 1
ATOM 2975 O O . ALA B 1 184 ? -2.072 -3.23 3.916 1 98.44 184 ALA B O 1
ATOM 2976 N N . ARG B 1 185 ? -3.227 -3.539 2.008 1 97.69 185 ARG B N 1
ATOM 2977 C CA . ARG B 1 185 ? -4.504 -3.676 2.703 1 97.69 185 ARG B CA 1
ATOM 2978 C C . ARG B 1 185 ? -4.504 -4.906 3.605 1 97.69 185 ARG B C 1
ATOM 2980 O O . ARG B 1 185 ? -5.008 -4.855 4.73 1 97.69 185 ARG B O 1
ATOM 2987 N N . LEU B 1 186 ? -3.934 -5.988 3.152 1 97.69 186 LEU B N 1
ATOM 2988 C CA . LEU B 1 186 ? -3.828 -7.203 3.951 1 97.69 186 LEU B CA 1
ATOM 2989 C C . LEU B 1 186 ? -2.904 -6.992 5.145 1 97.69 186 LEU B C 1
ATOM 2991 O O . LEU B 1 186 ? -3.172 -7.492 6.238 1 97.69 186 LEU B O 1
ATOM 2995 N N . ALA B 1 187 ? -1.823 -6.262 4.906 1 97.94 187 ALA B N 1
ATOM 2996 C CA . ALA B 1 187 ? -0.901 -5.949 5.996 1 97.94 187 ALA B CA 1
ATOM 2997 C C . ALA B 1 187 ? -1.6 -5.148 7.09 1 97.94 187 ALA B C 1
ATOM 2999 O O . ALA B 1 187 ? -1.39 -5.402 8.281 1 97.94 187 ALA B O 1
ATOM 3000 N N . VAL B 1 188 ? -2.424 -4.191 6.676 1 98 188 VAL B N 1
ATOM 3001 C CA . VAL B 1 188 ? -3.168 -3.389 7.637 1 98 188 VAL B CA 1
ATOM 3002 C C . VAL B 1 188 ? -4.09 -4.285 8.461 1 98 188 VAL B C 1
ATOM 3004 O O . VAL B 1 188 ? -4.188 -4.137 9.68 1 98 188 VAL B O 1
ATOM 3007 N N . TRP B 1 189 ? -4.746 -5.203 7.789 1 96.31 189 TRP B N 1
ATOM 3008 C CA . TRP B 1 189 ? -5.637 -6.133 8.477 1 96.31 189 TRP B CA 1
ATOM 3009 C C . TRP B 1 189 ? -4.863 -7.004 9.461 1 96.31 189 TRP B C 1
ATOM 3011 O O . TRP B 1 189 ? -5.293 -7.191 10.602 1 96.31 189 TRP B O 1
ATOM 3021 N N . ARG B 1 190 ? -3.658 -7.422 9.117 1 95.69 190 ARG B N 1
ATOM 3022 C CA . ARG B 1 190 ? -2.91 -8.406 9.891 1 95.69 190 ARG B CA 1
ATOM 3023 C C . ARG B 1 190 ? -2.109 -7.73 11 1 95.69 190 ARG B C 1
ATOM 3025 O O . ARG B 1 190 ? -1.968 -8.281 12.094 1 95.69 190 ARG B O 1
ATOM 3032 N N . HIS B 1 191 ? -1.568 -6.574 10.742 1 96.38 191 HIS B N 1
ATOM 3033 C CA . HIS B 1 1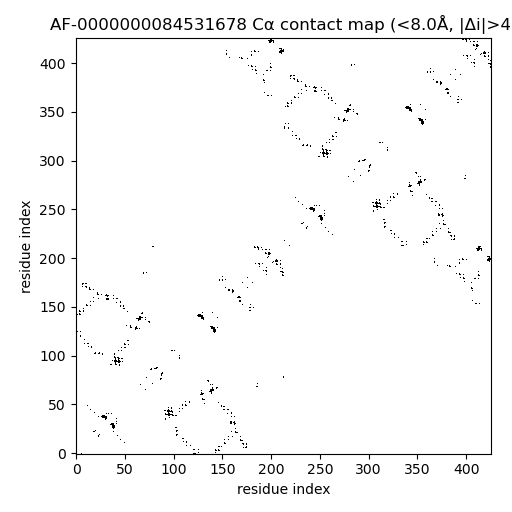91 ? -0.588 -5.992 11.656 1 96.38 191 HIS B CA 1
ATOM 3034 C C . HIS B 1 191 ? -1.116 -4.707 12.281 1 96.38 191 HIS B C 1
ATOM 3036 O O . HIS B 1 191 ? -0.495 -4.156 13.195 1 96.38 191 HIS B O 1
ATOM 3042 N N . GLY B 1 192 ? -2.312 -4.211 11.836 1 96.44 192 GLY B N 1
ATOM 3043 C CA . GLY B 1 192 ? -2.865 -2.961 12.328 1 96.44 192 GLY B CA 1
ATOM 3044 C C . GLY B 1 192 ? -2.385 -1.745 11.562 1 96.44 192 GLY B C 1
ATOM 3045 O O . GLY B 1 192 ? -1.259 -1.725 11.062 1 96.44 192 GLY B O 1
ATOM 3046 N N . PRO B 1 193 ? -3.207 -0.729 11.445 1 97.38 193 PRO B N 1
ATOM 3047 C CA . PRO B 1 193 ? -2.91 0.446 10.625 1 97.38 193 PRO B CA 1
ATOM 3048 C C . PRO B 1 193 ? -1.669 1.2 11.102 1 97.38 193 PRO B C 1
ATOM 3050 O O . PRO B 1 193 ? -0.893 1.696 10.281 1 97.38 193 PRO B O 1
ATOM 3053 N N . VAL B 1 194 ? -1.411 1.288 12.422 1 97.12 194 VAL B N 1
ATOM 3054 C CA . VAL B 1 194 ? -0.31 2.082 12.953 1 97.12 194 VAL B CA 1
ATOM 3055 C C . VAL B 1 194 ? 1.022 1.429 12.594 1 97.12 194 VAL B C 1
ATOM 3057 O O . VAL B 1 194 ? 1.969 2.113 12.195 1 97.12 194 VAL B O 1
ATOM 3060 N N . ASN B 1 195 ? 1.119 0.101 12.695 1 97.06 195 ASN B N 1
ATOM 3061 C CA . ASN B 1 195 ? 2.346 -0.613 12.352 1 97.06 195 ASN B CA 1
ATOM 3062 C C . ASN B 1 195 ? 2.701 -0.448 10.875 1 97.06 195 ASN B C 1
ATOM 3064 O O . ASN B 1 195 ? 3.865 -0.237 10.539 1 97.06 195 ASN B O 1
ATOM 3068 N N . VAL B 1 196 ? 1.672 -0.545 9.984 1 98.12 196 VAL B N 1
ATOM 3069 C CA . VAL B 1 196 ? 1.917 -0.398 8.555 1 98.12 196 VAL B CA 1
ATOM 3070 C C . VAL B 1 196 ? 2.283 1.05 8.242 1 98.12 196 VAL B C 1
ATOM 3072 O O . VAL B 1 196 ? 3.189 1.309 7.445 1 98.12 196 VAL B O 1
ATOM 3075 N N . LEU B 1 197 ? 1.595 2.012 8.883 1 98.12 197 LEU B N 1
ATOM 3076 C CA . LEU B 1 197 ? 1.935 3.424 8.758 1 98.12 197 LEU B CA 1
ATOM 3077 C C . LEU B 1 197 ? 3.396 3.666 9.125 1 98.12 197 LEU B C 1
ATOM 3079 O O . LEU B 1 197 ? 4.121 4.332 8.383 1 98.12 197 LEU B O 1
ATOM 3083 N N . ARG B 1 198 ? 3.824 3.117 10.227 1 97.75 198 ARG B N 1
ATOM 3084 C CA . ARG B 1 198 ? 5.188 3.303 10.711 1 97.75 198 ARG B CA 1
ATOM 3085 C C . ARG B 1 198 ? 6.199 2.662 9.766 1 97.75 198 ARG B C 1
ATOM 3087 O O . ARG B 1 198 ? 7.223 3.268 9.438 1 97.75 198 ARG B O 1
ATOM 3094 N N . ALA B 1 199 ? 5.918 1.466 9.25 1 97.62 199 ALA B N 1
ATOM 3095 C CA . ALA B 1 199 ? 6.816 0.795 8.312 1 97.62 199 ALA B CA 1
ATOM 3096 C C . ALA B 1 199 ? 7.012 1.628 7.051 1 97.62 199 ALA B C 1
ATOM 3098 O O . ALA B 1 199 ? 8.094 1.624 6.461 1 97.62 199 ALA B O 1
ATOM 3099 N N . LEU B 1 200 ? 6.004 2.385 6.68 1 98.19 200 LEU B N 1
ATOM 3100 C CA . LEU B 1 200 ? 6.031 3.127 5.422 1 98.19 200 LEU B CA 1
ATOM 3101 C C . LEU B 1 200 ? 6.508 4.559 5.648 1 98.19 200 LEU B C 1
ATOM 3103 O O . LEU B 1 200 ? 6.754 5.293 4.688 1 98.19 200 LEU B O 1
ATOM 3107 N N . SER B 1 201 ? 6.664 5.02 6.957 1 96.56 201 SER B N 1
ATOM 3108 C CA . SER B 1 201 ? 6.941 6.441 7.141 1 96.56 201 SER B CA 1
ATOM 3109 C C . SER B 1 201 ? 8.055 6.664 8.156 1 96.56 201 SER B C 1
ATOM 3111 O O . SER B 1 201 ? 8.695 7.715 8.164 1 96.56 201 SER B O 1
ATOM 3113 N N . ARG B 1 202 ? 8.25 5.703 9.078 1 94.5 202 ARG B N 1
ATOM 3114 C CA . ARG B 1 202 ? 9.211 5.855 10.164 1 94.5 202 ARG B CA 1
ATOM 3115 C C . ARG B 1 202 ? 10.016 4.574 10.375 1 94.5 202 ARG B C 1
ATOM 3117 O O . ARG B 1 202 ? 9.68 3.758 11.234 1 94.5 202 ARG B O 1
ATOM 3124 N N . ALA B 1 203 ? 11.094 4.488 9.773 1 89.94 203 ALA B N 1
ATOM 3125 C CA . ALA B 1 203 ? 11.93 3.293 9.867 1 89.94 203 ALA B CA 1
ATOM 3126 C C . ALA B 1 203 ? 12.305 3 11.32 1 89.94 203 ALA B C 1
ATOM 3128 O O . ALA B 1 203 ? 12.367 1.838 11.727 1 89.94 203 ALA B O 1
ATOM 3129 N N . GLU B 1 204 ? 12.477 4.051 12.117 1 93.44 204 GLU B N 1
ATOM 3130 C CA . GLU B 1 204 ? 12.977 3.91 13.484 1 93.44 204 GLU B CA 1
ATOM 3131 C C . GLU B 1 204 ? 11.906 3.334 14.406 1 93.44 204 GLU B C 1
ATOM 3133 O O . GLU B 1 204 ? 12.203 2.91 15.523 1 93.44 204 GLU B O 1
ATOM 3138 N N . ARG B 1 205 ? 10.68 3.293 13.945 1 94.94 205 ARG B N 1
ATOM 3139 C CA . ARG B 1 205 ? 9.594 2.775 14.773 1 94.94 205 ARG B CA 1
ATOM 3140 C C . ARG B 1 205 ? 8.852 1.654 14.055 1 94.94 205 ARG B C 1
ATOM 3142 O O . ARG B 1 205 ? 7.746 1.279 14.453 1 94.94 205 ARG B O 1
ATOM 3149 N N . ALA B 1 206 ? 9.352 1.252 12.906 1 94.12 206 ALA B N 1
ATOM 3150 C CA . ALA B 1 206 ? 8.719 0.187 12.133 1 94.12 206 ALA B CA 1
ATOM 3151 C C . ALA B 1 206 ? 8.758 -1.139 12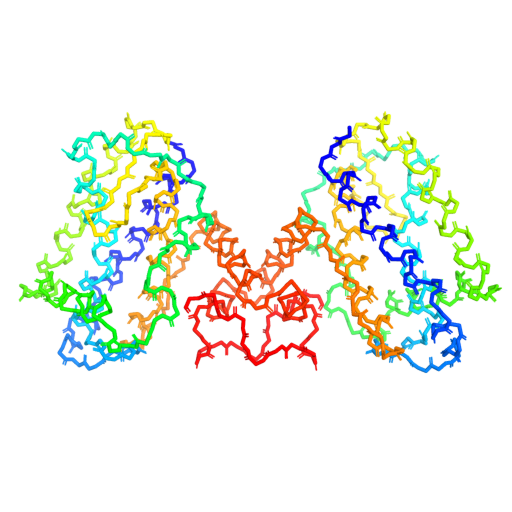.891 1 94.12 206 ALA B C 1
ATOM 3153 O O . ALA B 1 206 ? 9.734 -1.442 13.578 1 94.12 206 ALA B O 1
ATOM 3154 N N . PRO B 1 207 ? 7.715 -1.882 12.828 1 94.19 207 PRO B N 1
ATOM 3155 C CA . PRO B 1 207 ? 7.789 -3.244 13.359 1 94.19 207 PRO B CA 1
ATOM 3156 C C . PRO B 1 207 ? 8.758 -4.133 12.578 1 94.19 207 PRO B C 1
ATOM 3158 O O . PRO B 1 207 ? 9.211 -3.752 11.5 1 94.19 207 PRO B O 1
ATOM 3161 N N . GLY B 1 208 ? 9.047 -5.289 13.188 1 93.12 208 GLY B N 1
ATOM 3162 C CA . GLY B 1 208 ? 9.969 -6.215 12.547 1 93.12 208 GLY B CA 1
ATOM 3163 C C . GLY B 1 208 ? 9.523 -6.652 11.172 1 93.12 208 GLY B C 1
ATOM 3164 O O . GLY B 1 208 ? 10.352 -6.918 10.297 1 93.12 208 GLY B O 1
ATOM 3165 N N . SER B 1 209 ? 8.211 -6.828 11 1 95.44 209 SER B N 1
ATOM 3166 C CA . SER B 1 209 ? 7.688 -7.234 9.703 1 95.44 209 SER B CA 1
ATOM 3167 C C . SER B 1 209 ? 6.254 -6.75 9.508 1 95.44 209 SER B C 1
ATOM 3169 O O . SER B 1 209 ? 5.496 -6.637 10.477 1 95.44 209 SER B O 1
ATOM 3171 N N . ILE B 1 210 ? 5.918 -6.441 8.281 1 96.81 210 ILE B N 1
ATOM 3172 C CA . ILE B 1 210 ? 4.535 -6.156 7.914 1 96.81 210 ILE B CA 1
ATOM 3173 C C . ILE B 1 210 ? 4.117 -7.062 6.758 1 96.81 210 ILE B C 1
ATOM 3175 O O . ILE B 1 210 ? 3.293 -6.676 5.926 1 96.81 210 ILE B O 1
ATOM 3179 N N . ALA B 1 211 ? 4.719 -8.219 6.641 1 96.5 211 ALA B N 1
ATOM 3180 C CA . ALA B 1 211 ? 4.367 -9.18 5.598 1 96.5 211 ALA B CA 1
ATOM 3181 C C . ALA B 1 211 ? 2.904 -9.594 5.703 1 96.5 211 ALA B C 1
ATOM 3183 O O . ALA B 1 211 ? 2.453 -10.039 6.762 1 96.5 211 ALA B O 1
ATOM 3184 N N . ALA B 1 212 ? 2.24 -9.453 4.633 1 95.81 212 ALA B N 1
ATOM 3185 C CA . ALA B 1 212 ? 0.8 -9.688 4.578 1 95.81 212 ALA B CA 1
ATOM 3186 C C . ALA B 1 212 ? 0.498 -11.18 4.426 1 95.81 212 ALA B C 1
ATOM 3188 O O . ALA B 1 212 ? -0.581 -11.641 4.805 1 95.81 212 ALA B O 1
ATOM 3189 N N . ILE B 1 213 ? 1.356 -11.844 3.727 1 91.06 213 ILE B N 1
ATOM 3190 C CA . ILE B 1 213 ? 1.143 -13.258 3.439 1 91.06 213 ILE B CA 1
ATOM 3191 C C . ILE B 1 213 ? 2.42 -14.039 3.729 1 91.06 213 ILE B C 1
ATOM 3193 O O . ILE B 1 213 ? 3.518 -13.477 3.721 1 91.06 213 ILE B O 1
#